Protein AF-A0A671R3R2-F1 (afdb_monomer)

Solvent-accessible surface area (backbone atoms only — not comparable to full-atom values): 30078 Å² total; per-residue (Å²): 136,70,86,70,67,62,59,61,58,57,56,57,65,63,58,70,77,74,76,80,88,78,87,77,84,90,74,93,71,89,74,84,78,78,86,78,78,87,71,85,80,74,89,78,82,81,81,80,84,76,88,74,80,87,72,91,72,85,83,76,89,79,73,81,72,68,55,59,60,51,52,53,53,51,55,61,57,70,66,60,75,88,70,80,77,78,79,59,68,78,77,77,46,73,63,64,61,58,53,50,52,52,52,50,50,53,54,49,51,56,48,48,55,52,50,52,50,51,57,71,66,51,78,71,59,84,58,50,65,55,48,50,53,49,50,49,48,50,51,51,49,57,60,48,56,76,75,50,87,87,80,87,79,92,69,98,60,85,69,76,56,65,75,72,74,34,72,67,45,60,50,50,51,52,49,51,52,49,54,48,51,51,51,53,52,50,50,51,51,52,52,50,58,70,68,47,71,93,70,75,86,65,76,87,65,94,84,66,86,72,56,74,72,52,55,53,49,50,62,74,48,38,70,77,77,44,81,64,90,78,71,81,84,70,76,86,63,83,75,66,60,67,61,52,49,51,51,49,52,52,51,53,51,52,58,59,68,71,48,85,72,81,77,77,73,88,71,87,60,79,67,79,76,60,74,83,77,79,85,78,90,88,83,93,80,87,82,85,88,78,94,73,86,74,77,83,70,93,78,63,89,73,82,75,64,61,94,84,59,74,86,72,77,80,48,70,68,58,52,52,52,54,51,51,55,50,50,52,50,52,52,52,52,52,51,50,53,50,53,51,49,52,52,51,55,71,71,42,92,67,79,54,68,84,66,49,49,61,55,51,54,50,50,53,54,50,52,52,53,50,53,51,51,50,52,52,49,51,54,50,51,55,48,50,56,60,68,67,52,74,50,71,70,54,51,50,49,53,50,51,52,51,51,50,54,50,49,50,51,52,54,52,30,54,77,70,74,48,55,73,67,58,54,50,56,56,48,54,61,50,57,71,66,54,75,85,70,79,89,80,90,83,93,74,92,74,82,77,82,86,80,78,87,86,87,83,89,135

Radius of gyration: 52.5 Å; Cα contacts (8 Å, |Δi|>4): 16; chains: 1; bounding box: 115×104×135 Å

Organism: NCBI:txid1608454

Nearest PDB structures (foldseek):
  6znl-assembly1_n  TM=1.146E-01  e=3.316E+00  Sus scrofa

pLDDT: mean 70.54, std 20.76, range [30.25, 98.31]

Secondary structure (DSSP, 8-state):
--TTTTHHHHHHHTTTTS---------------------------------------PPPPPPTHHHHHHHHHHHHHHT---PPPPPPHHHHS-HHHHHHHHHHHHHHHHHHHHHHHHHHH----THHHHHHHHHHHHHHHHHHHTTS----------PPPGGGSSHHHHHHHHHHHHHHHHHHHHHHHHHHHHHS---------S-----HHHHHHHHHHHHHHS--S-------SPP-HHHHHHHHHHHHHHHHHTS-----PPP--GGGG------------------------TT-SSSSS-TTS------HHHHHHHHHHHHHHHHHHHHHHHHHHHHHHHT-SSPPHHHHHHHHHHHHHHHHHHHHHHHHHHHHHHHHHHHHS--HHHHHHHHHHHHHHHHHHHHHHHHTT--HHHHHHHHHHHHTTGGGS---------------------

Mean predicted aligned error: 25.76 Å

Structure (mmCIF, N/CA/C/O backbone):
data_AF-A0A671R3R2-F1
#
_entry.id   AF-A0A671R3R2-F1
#
loop_
_atom_site.group_PDB
_atom_site.id
_atom_site.type_symbol
_atom_site.label_atom_id
_atom_site.label_alt_id
_atom_site.label_comp_id
_atom_site.label_asym_id
_atom_site.label_entity_id
_atom_site.label_seq_id
_atom_site.pdbx_PDB_ins_code
_atom_site.Cartn_x
_atom_site.Cartn_y
_atom_site.Cartn_z
_atom_site.occupancy
_atom_site.B_iso_or_equiv
_atom_site.auth_seq_id
_atom_site.auth_comp_id
_atom_site.auth_asym_id
_atom_site.auth_atom_id
_atom_site.pdbx_PDB_model_num
ATOM 1 N N . MET A 1 1 ? 26.115 -61.254 26.169 1.00 48.38 1 MET A N 1
ATOM 2 C CA . MET A 1 1 ? 27.017 -60.272 25.529 1.00 48.38 1 MET A CA 1
ATOM 3 C C . MET A 1 1 ? 26.803 -58.931 26.204 1.00 48.38 1 MET A C 1
ATOM 5 O O . MET A 1 1 ? 25.666 -58.500 26.326 1.00 48.38 1 MET A O 1
ATOM 9 N N . THR A 1 2 ? 27.864 -58.362 26.763 1.00 45.44 2 THR A N 1
ATOM 10 C CA . THR A 1 2 ? 27.835 -57.205 27.667 1.00 45.44 2 THR A CA 1
ATOM 11 C C . THR A 1 2 ? 27.666 -55.873 26.914 1.00 45.44 2 THR A C 1
ATOM 13 O O . THR A 1 2 ? 28.089 -55.762 25.761 1.00 45.44 2 THR A O 1
ATOM 16 N N . PRO A 1 3 ? 27.098 -54.833 27.556 1.00 48.06 3 PRO A N 1
ATOM 17 C CA . PRO A 1 3 ? 26.794 -53.532 26.941 1.00 48.06 3 PRO A CA 1
ATOM 18 C C . PRO A 1 3 ? 28.027 -52.657 26.627 1.00 48.06 3 PRO A C 1
ATOM 20 O O . PRO A 1 3 ? 27.876 -51.495 26.259 1.00 48.06 3 PRO A O 1
ATOM 23 N N . LEU A 1 4 ? 29.250 -53.194 26.731 1.00 52.25 4 LEU A N 1
ATOM 24 C CA . LEU A 1 4 ? 30.485 -52.469 26.406 1.00 52.25 4 LEU A CA 1
ATOM 25 C C . LEU A 1 4 ? 30.846 -52.473 24.910 1.00 52.25 4 LEU A C 1
ATOM 27 O O . LEU A 1 4 ? 31.618 -51.620 24.481 1.00 52.25 4 LEU A O 1
ATOM 31 N N . ASN A 1 5 ? 30.271 -53.362 24.094 1.00 54.12 5 ASN A N 1
ATOM 32 C CA . ASN A 1 5 ? 30.642 -53.469 22.672 1.00 54.12 5 ASN A CA 1
ATOM 33 C C . ASN A 1 5 ? 29.852 -52.550 21.723 1.00 54.12 5 ASN A C 1
ATOM 35 O O . ASN A 1 5 ? 30.229 -52.405 20.563 1.00 54.12 5 ASN A O 1
ATOM 39 N N . VAL A 1 6 ? 28.781 -51.900 22.190 1.00 54.72 6 VAL A N 1
ATOM 40 C CA . VAL A 1 6 ? 27.984 -50.974 21.356 1.00 54.72 6 VAL A CA 1
ATOM 41 C C . VAL A 1 6 ? 28.543 -49.544 21.414 1.00 54.72 6 VAL A C 1
ATOM 43 O O . VAL A 1 6 ? 28.470 -48.801 20.437 1.00 54.72 6 VAL A O 1
ATOM 46 N N . ILE A 1 7 ? 29.190 -49.173 22.523 1.00 53.56 7 ILE A N 1
ATOM 47 C CA . ILE A 1 7 ? 29.758 -47.830 22.731 1.00 53.56 7 ILE A CA 1
ATOM 48 C C . ILE A 1 7 ? 31.070 -47.647 21.943 1.00 53.56 7 ILE A C 1
ATOM 50 O O . ILE A 1 7 ? 31.349 -46.560 21.438 1.00 53.56 7 ILE A O 1
ATOM 54 N N . THR A 1 8 ? 31.847 -48.714 21.741 1.00 53.81 8 THR A N 1
ATOM 55 C CA . THR A 1 8 ? 33.106 -48.677 20.975 1.00 53.81 8 THR A CA 1
ATOM 56 C C . THR A 1 8 ? 32.908 -48.580 19.458 1.00 53.81 8 THR A C 1
ATOM 58 O O . THR A 1 8 ? 33.760 -48.011 18.777 1.00 53.81 8 THR A O 1
ATOM 61 N N . MET A 1 9 ? 31.777 -49.048 18.918 1.00 52.62 9 MET A N 1
ATOM 62 C CA . MET A 1 9 ? 31.428 -48.868 17.497 1.00 52.62 9 MET A CA 1
ATOM 63 C C . MET A 1 9 ? 31.006 -47.422 17.182 1.00 52.62 9 MET A C 1
ATOM 65 O O . MET A 1 9 ? 31.423 -46.871 16.166 1.00 52.62 9 MET A O 1
ATOM 69 N N . PHE A 1 10 ? 30.264 -46.759 18.079 1.00 50.12 10 PHE A N 1
ATOM 70 C CA . PHE A 1 10 ? 29.853 -45.360 17.882 1.00 50.12 10 PHE A CA 1
ATOM 71 C C . PHE A 1 10 ? 31.004 -44.353 18.040 1.00 50.12 10 PHE A C 1
ATOM 73 O O . PHE A 1 10 ? 31.001 -43.308 17.389 1.00 50.12 10 PHE A O 1
ATOM 80 N N . ALA A 1 11 ? 32.023 -44.677 18.841 1.00 50.06 11 ALA A N 1
ATOM 81 C CA . ALA A 1 11 ? 33.200 -43.824 19.009 1.00 50.06 11 ALA A CA 1
ATOM 82 C C . ALA A 1 11 ? 34.131 -43.804 17.777 1.00 50.06 11 ALA A C 1
ATOM 84 O O . ALA A 1 11 ? 34.819 -42.810 17.561 1.00 50.06 11 ALA A O 1
ATOM 85 N N . LYS A 1 12 ? 34.131 -44.853 16.936 1.00 46.06 12 LYS A N 1
ATOM 86 C CA . LYS A 1 12 ? 34.914 -44.874 15.684 1.00 46.06 12 LYS A CA 1
ATOM 87 C C . LYS A 1 12 ? 34.275 -44.055 14.558 1.00 46.06 12 LYS A C 1
ATOM 89 O O . LYS A 1 12 ? 34.997 -43.391 13.828 1.00 46.06 12 LYS A O 1
ATOM 94 N N . VAL A 1 13 ? 32.943 -44.013 14.475 1.00 49.59 13 VAL A N 1
ATOM 95 C CA . VAL A 1 13 ? 32.226 -43.255 13.427 1.00 49.59 13 VAL A CA 1
ATOM 96 C C . VAL A 1 13 ? 32.290 -41.737 13.656 1.00 49.59 13 VAL A C 1
ATOM 98 O O . VAL A 1 13 ? 32.295 -40.967 12.701 1.00 49.59 13 VAL A O 1
ATOM 101 N N . LEU A 1 14 ? 32.400 -41.281 14.908 1.00 46.31 14 LEU A N 1
ATOM 102 C CA . LEU A 1 14 ? 32.467 -39.847 15.229 1.00 46.31 14 LEU A CA 1
ATOM 103 C C . LEU A 1 14 ? 33.883 -39.249 15.175 1.00 46.31 14 LEU A C 1
ATOM 105 O O . LEU A 1 14 ? 34.021 -38.026 15.170 1.00 46.31 14 LEU A O 1
ATOM 109 N N . PHE A 1 15 ? 34.932 -40.077 15.112 1.00 42.47 15 PHE A N 1
ATOM 110 C CA . PHE A 1 15 ? 36.317 -39.601 14.998 1.00 42.47 15 PHE A CA 1
ATOM 111 C C . PHE A 1 15 ? 36.763 -39.406 13.535 1.00 42.47 15 PHE A C 1
ATOM 113 O O . PHE A 1 15 ? 37.678 -38.630 13.271 1.00 42.47 15 PHE A O 1
ATOM 120 N N . GLU A 1 16 ? 36.078 -40.028 12.567 1.00 39.00 16 GLU A N 1
ATOM 121 C CA . GLU A 1 16 ? 36.350 -39.864 11.127 1.00 39.00 16 GLU A CA 1
ATOM 122 C C . GLU A 1 16 ? 35.683 -38.622 10.501 1.00 39.00 16 GLU A C 1
ATOM 124 O O . GLU A 1 16 ? 36.080 -38.195 9.420 1.00 39.00 16 GLU A O 1
ATOM 129 N N . THR A 1 17 ? 34.734 -37.966 11.181 1.00 48.28 17 THR A N 1
ATOM 130 C CA . THR A 1 17 ? 34.051 -36.762 10.657 1.00 48.28 17 THR A CA 1
ATOM 131 C C . THR A 1 17 ? 34.700 -35.432 11.056 1.00 48.28 17 THR A C 1
ATOM 133 O O . THR A 1 17 ? 34.200 -34.373 10.682 1.00 48.28 17 THR A O 1
ATOM 136 N N . TYR A 1 18 ? 35.819 -35.452 11.786 1.00 44.66 18 TYR A N 1
ATOM 137 C CA . TYR A 1 18 ? 36.553 -34.245 12.184 1.00 44.66 18 TYR A CA 1
ATOM 138 C C . TYR A 1 18 ? 38.063 -34.393 11.968 1.00 44.66 18 TYR A C 1
ATOM 140 O O . TYR A 1 18 ? 38.852 -34.193 12.885 1.00 44.66 18 TYR A O 1
ATOM 148 N N . SER A 1 19 ? 38.494 -34.736 10.751 1.00 45.91 19 SER A N 1
ATOM 149 C CA . SER A 1 19 ? 39.911 -34.606 10.389 1.00 45.91 19 SER A CA 1
ATOM 150 C C . SER A 1 19 ? 40.135 -34.455 8.884 1.00 45.91 19 SER A C 1
ATOM 152 O O . SER A 1 19 ? 40.665 -35.338 8.226 1.00 45.91 19 SER A O 1
ATOM 154 N N . THR A 1 20 ? 39.751 -33.301 8.332 1.00 41.78 20 THR A N 1
ATOM 155 C CA . THR A 1 20 ? 40.331 -32.771 7.083 1.00 41.78 20 THR A CA 1
ATOM 156 C C . THR A 1 20 ? 40.355 -31.239 7.120 1.00 41.78 20 THR A C 1
ATOM 158 O O . THR A 1 20 ? 39.665 -30.564 6.359 1.00 41.78 20 THR A O 1
ATOM 161 N N . SER A 1 21 ? 41.155 -30.651 8.011 1.00 37.12 21 SER A N 1
ATOM 162 C CA . SER A 1 21 ? 41.641 -29.282 7.812 1.00 37.12 21 SER A CA 1
ATOM 163 C C . SER A 1 21 ? 42.818 -29.337 6.835 1.00 37.12 21 SER A C 1
ATOM 165 O O . SER A 1 21 ? 43.969 -29.487 7.241 1.00 37.12 21 SER A O 1
ATOM 167 N N . SER A 1 22 ? 42.514 -29.279 5.536 1.00 34.06 22 SER A N 1
ATOM 168 C CA . SER A 1 22 ? 43.519 -29.117 4.484 1.00 34.06 22 SER A CA 1
ATOM 169 C C . SER A 1 22 ? 44.000 -27.667 4.479 1.00 34.06 22 SER A C 1
ATOM 171 O O . SER A 1 22 ? 43.257 -26.733 4.179 1.00 34.06 22 SER A O 1
ATOM 173 N N . THR A 1 23 ? 45.252 -27.483 4.878 1.00 47.34 23 THR A N 1
ATOM 174 C CA . THR A 1 23 ? 46.015 -26.245 4.755 1.00 47.34 23 THR A CA 1
ATOM 175 C C . THR A 1 23 ? 46.311 -25.973 3.283 1.00 47.34 23 THR A C 1
ATOM 177 O O . THR A 1 23 ? 47.087 -26.717 2.686 1.00 47.34 23 THR A O 1
ATOM 180 N N . LEU A 1 24 ? 45.775 -24.893 2.706 1.00 39.50 24 LEU A N 1
ATOM 181 C CA . LEU A 1 24 ? 46.317 -24.333 1.467 1.00 39.50 24 LEU A CA 1
ATOM 182 C C . LEU A 1 24 ? 46.532 -22.821 1.575 1.00 39.50 24 LEU A C 1
ATOM 184 O O . LEU A 1 24 ? 45.659 -22.033 1.928 1.00 39.50 24 LEU A O 1
ATOM 188 N N . VAL A 1 25 ? 47.781 -22.489 1.276 1.00 35.75 25 VAL A N 1
ATOM 189 C CA . VAL A 1 25 ? 48.455 -21.199 1.217 1.00 35.75 25 VAL A CA 1
ATOM 190 C C . VAL A 1 25 ? 47.703 -20.217 0.311 1.00 35.75 25 VAL A C 1
ATOM 192 O O . VAL A 1 25 ? 47.451 -20.509 -0.858 1.00 35.75 25 VAL A O 1
ATOM 195 N N . LEU A 1 26 ? 47.396 -19.022 0.828 1.00 33.88 26 LEU A N 1
ATOM 196 C CA . LEU A 1 26 ? 46.923 -17.903 0.014 1.00 33.88 26 LEU A CA 1
ATOM 197 C C . LEU A 1 26 ? 48.057 -17.414 -0.900 1.00 33.88 26 LEU A C 1
ATOM 199 O O . LEU A 1 26 ? 48.993 -16.754 -0.455 1.00 33.88 26 LEU A O 1
ATOM 203 N N . SER A 1 27 ? 47.936 -17.699 -2.196 1.00 33.44 27 SER A N 1
ATOM 204 C CA . SER A 1 27 ? 48.624 -16.967 -3.258 1.00 33.44 27 SER A CA 1
ATOM 205 C C . SER A 1 27 ? 47.656 -15.938 -3.840 1.00 33.44 27 SER A C 1
ATOM 207 O O . SER A 1 27 ? 46.653 -16.284 -4.465 1.00 33.44 27 SER A O 1
ATOM 209 N N . SER A 1 28 ? 47.947 -14.659 -3.614 1.00 38.09 28 SER A N 1
ATOM 210 C CA . SER A 1 28 ? 47.212 -13.532 -4.186 1.00 38.09 28 SER A CA 1
ATOM 211 C C . SER A 1 28 ? 47.425 -13.469 -5.701 1.00 38.09 28 SER A C 1
ATOM 213 O O . SER A 1 28 ? 48.418 -12.920 -6.173 1.00 38.09 28 SER A O 1
ATOM 215 N N . LYS A 1 29 ? 46.475 -13.995 -6.481 1.00 35.22 29 LYS A N 1
ATOM 216 C CA . LYS A 1 29 ? 46.331 -13.684 -7.910 1.00 35.22 29 LYS A CA 1
ATOM 217 C C . LYS A 1 29 ? 45.067 -12.862 -8.121 1.00 35.22 29 LYS A C 1
ATOM 219 O O . LYS A 1 29 ? 43.950 -13.366 -8.059 1.00 35.22 29 LYS A O 1
ATOM 224 N N . VAL A 1 30 ? 45.276 -11.575 -8.379 1.00 36.94 30 VAL A N 1
ATOM 225 C CA . VAL A 1 30 ? 44.280 -10.658 -8.933 1.00 36.94 30 VAL A CA 1
ATOM 226 C C . VAL A 1 30 ? 43.867 -11.200 -10.302 1.00 36.94 30 VAL A C 1
ATOM 228 O O . VAL A 1 30 ? 44.652 -11.168 -11.246 1.00 36.94 30 VAL A O 1
ATOM 231 N N . ILE A 1 31 ? 42.648 -11.729 -10.408 1.00 30.62 31 ILE A N 1
ATOM 232 C CA . ILE A 1 31 ? 42.043 -12.110 -11.687 1.00 30.62 31 ILE A CA 1
ATOM 233 C C . ILE A 1 31 ? 41.044 -11.015 -12.056 1.00 30.62 31 ILE A C 1
ATOM 235 O O . ILE A 1 31 ? 39.923 -10.974 -11.548 1.00 30.62 31 ILE A O 1
ATOM 239 N N . LEU A 1 32 ? 41.463 -10.128 -12.960 1.00 34.16 32 LEU A N 1
ATOM 240 C CA . LEU A 1 32 ? 40.554 -9.322 -13.771 1.00 34.16 32 LEU A CA 1
ATOM 241 C C . LEU A 1 32 ? 39.700 -10.294 -14.601 1.00 34.16 32 LEU A C 1
ATOM 243 O O . LEU A 1 32 ? 40.203 -10.933 -15.525 1.00 34.16 32 LEU A O 1
ATOM 247 N N . ARG A 1 33 ? 38.413 -10.441 -14.272 1.00 30.25 33 ARG A N 1
ATOM 248 C CA . ARG A 1 33 ? 37.462 -11.140 -15.144 1.00 30.25 33 ARG A CA 1
ATOM 249 C C . ARG A 1 33 ? 36.876 -10.144 -16.137 1.00 30.25 33 ARG A C 1
ATOM 251 O O . ARG A 1 33 ? 36.040 -9.318 -15.787 1.00 30.25 33 ARG A O 1
ATOM 258 N N . ASN A 1 34 ? 37.337 -10.254 -17.378 1.00 30.88 34 ASN A N 1
ATOM 259 C CA . ASN A 1 34 ? 36.688 -9.674 -18.544 1.00 30.88 34 ASN A CA 1
ATOM 260 C C . ASN A 1 34 ? 35.316 -10.335 -18.731 1.00 30.88 34 ASN A C 1
ATOM 262 O O . ASN A 1 34 ? 35.212 -11.560 -18.766 1.00 30.88 34 ASN A O 1
ATOM 266 N N . PHE A 1 35 ? 34.270 -9.522 -18.865 1.00 32.50 35 PHE A N 1
ATOM 267 C CA . PHE A 1 35 ? 32.964 -9.973 -19.333 1.00 32.50 35 PHE A CA 1
ATOM 268 C C . PHE A 1 35 ? 33.070 -10.299 -20.827 1.00 32.50 35 PHE A C 1
ATOM 270 O O . PHE A 1 35 ? 33.043 -9.403 -21.666 1.00 32.50 35 PHE A O 1
ATOM 277 N N . THR A 1 36 ? 33.208 -11.576 -21.174 1.00 32.84 36 THR A N 1
ATOM 278 C CA . THR A 1 36 ? 32.972 -12.048 -22.540 1.00 32.84 36 THR A CA 1
ATOM 279 C C . THR A 1 36 ? 31.484 -12.336 -22.689 1.00 32.84 36 THR A C 1
ATOM 281 O O . THR A 1 36 ? 30.955 -13.279 -22.103 1.00 32.84 36 THR A O 1
ATOM 284 N N . SER A 1 37 ? 30.794 -11.482 -23.441 1.00 35.25 37 SER A N 1
ATOM 285 C CA . SER A 1 37 ? 29.442 -11.733 -23.925 1.00 35.25 37 SER A CA 1
ATOM 286 C C . SER A 1 37 ? 29.460 -12.933 -24.871 1.00 35.25 37 SER A C 1
ATOM 288 O O . SER A 1 37 ? 30.097 -12.868 -25.923 1.00 35.25 37 SER A O 1
ATOM 290 N N . ASN A 1 38 ? 28.743 -14.000 -24.527 1.00 33.12 38 ASN A N 1
ATOM 291 C CA . ASN A 1 38 ? 28.426 -15.068 -25.470 1.00 33.12 38 ASN A CA 1
ATOM 292 C C . ASN A 1 38 ? 27.445 -14.508 -26.509 1.00 33.12 38 ASN A C 1
ATOM 294 O O . ASN A 1 38 ? 26.241 -14.428 -26.271 1.00 33.12 38 ASN A O 1
ATOM 298 N N . GLY A 1 39 ? 27.989 -14.046 -27.635 1.00 31.27 39 GLY A N 1
ATOM 299 C CA . GLY A 1 39 ? 27.228 -13.721 -28.830 1.00 31.27 39 GLY A CA 1
ATOM 300 C C . GLY A 1 39 ? 26.811 -15.012 -29.521 1.00 31.27 39 GLY A C 1
ATOM 301 O O . GLY A 1 39 ? 27.649 -15.833 -29.876 1.00 31.27 39 GLY A O 1
ATOM 302 N N . VAL A 1 40 ? 25.506 -15.186 -29.686 1.00 34.31 40 VAL A N 1
ATOM 303 C CA . VAL A 1 40 ? 24.904 -16.203 -30.546 1.00 34.31 40 VAL A CA 1
ATOM 304 C C . VAL A 1 40 ? 25.335 -15.909 -31.987 1.00 34.31 40 VAL A C 1
ATOM 306 O O . VAL A 1 40 ? 24.891 -14.927 -32.582 1.00 34.31 40 VAL A O 1
ATOM 309 N N . GLU A 1 41 ? 26.232 -16.725 -32.540 1.00 32.50 41 GLU A N 1
ATOM 310 C CA . GLU A 1 41 ? 26.576 -16.684 -33.961 1.00 32.50 41 GLU A CA 1
ATOM 311 C C . GLU A 1 41 ? 25.465 -17.357 -34.774 1.00 32.50 41 GLU A C 1
ATOM 313 O O . GLU A 1 41 ? 25.246 -18.564 -34.706 1.00 32.50 41 GLU A O 1
ATOM 318 N N . ALA A 1 42 ? 24.746 -16.551 -35.553 1.00 36.28 42 ALA A N 1
ATOM 319 C CA . ALA A 1 42 ? 23.885 -17.036 -36.620 1.00 36.28 42 ALA A CA 1
ATOM 320 C C . ALA A 1 42 ? 24.756 -17.497 -37.808 1.00 36.28 42 ALA A C 1
ATOM 322 O O . ALA A 1 42 ? 25.650 -16.746 -38.218 1.00 36.28 42 ALA A O 1
ATOM 323 N N . PRO A 1 43 ? 24.503 -18.672 -38.413 1.00 38.41 43 PRO A N 1
ATOM 324 C CA . PRO A 1 43 ? 25.236 -19.095 -39.597 1.00 38.41 43 PRO A CA 1
ATOM 325 C C . PRO A 1 43 ? 24.868 -18.193 -40.780 1.00 38.41 43 PRO A C 1
ATOM 327 O O . PRO A 1 43 ? 23.745 -18.202 -41.283 1.00 38.41 43 PRO A O 1
ATOM 330 N N . ARG A 1 44 ? 25.837 -17.391 -41.231 1.00 32.31 44 ARG A N 1
ATOM 331 C CA . ARG A 1 44 ? 25.758 -16.657 -42.496 1.00 32.31 44 ARG A CA 1
ATOM 332 C C . ARG A 1 44 ? 25.994 -17.647 -43.631 1.00 32.31 44 ARG A C 1
ATOM 334 O O . ARG A 1 44 ? 27.097 -18.153 -43.800 1.00 32.31 44 ARG A O 1
ATOM 341 N N . THR A 1 45 ? 24.959 -17.911 -44.414 1.00 34.09 45 THR A N 1
ATOM 342 C CA . THR A 1 45 ? 25.065 -18.637 -45.680 1.00 34.09 45 THR A CA 1
ATOM 343 C C . THR A 1 45 ? 25.760 -17.750 -46.710 1.00 34.09 45 THR A C 1
ATOM 345 O O . THR A 1 45 ? 25.186 -16.776 -47.200 1.00 34.09 45 THR A O 1
ATOM 348 N N . THR A 1 46 ? 27.006 -18.072 -47.041 1.00 34.81 46 THR A N 1
ATOM 349 C CA . THR A 1 46 ? 27.736 -17.467 -48.157 1.00 34.81 46 THR A CA 1
ATOM 350 C C . THR A 1 46 ? 27.215 -18.077 -49.460 1.00 34.81 46 THR A C 1
ATOM 352 O O . THR A 1 46 ? 27.622 -19.165 -49.860 1.00 34.81 46 THR A O 1
ATOM 355 N N . GLY A 1 47 ? 26.275 -17.396 -50.117 1.00 30.59 47 GLY A N 1
ATOM 356 C CA . GLY A 1 47 ? 25.861 -17.710 -51.484 1.00 30.59 47 GLY A CA 1
ATOM 357 C C . GLY A 1 47 ? 26.965 -17.320 -52.465 1.00 30.59 47 GLY A C 1
ATOM 358 O O . GLY A 1 47 ? 27.070 -16.166 -52.870 1.00 30.59 47 GLY A O 1
ATOM 359 N N . SER A 1 48 ? 27.813 -18.283 -52.814 1.00 33.53 48 SER A N 1
ATOM 360 C CA . SER A 1 48 ? 28.754 -18.191 -53.929 1.00 33.53 48 SER A CA 1
ATOM 361 C C . SER A 1 48 ? 27.977 -18.260 -55.247 1.00 33.53 48 SER A C 1
ATOM 363 O O . SER A 1 48 ? 27.691 -19.347 -55.744 1.00 33.53 48 SER A O 1
ATOM 365 N N . ASN A 1 49 ? 27.644 -17.108 -55.827 1.00 34.84 49 ASN A N 1
ATOM 366 C CA . ASN A 1 49 ? 27.138 -17.024 -57.196 1.00 34.84 49 ASN A CA 1
ATOM 367 C C . ASN A 1 49 ? 28.317 -17.116 -58.175 1.00 34.84 49 ASN A C 1
ATOM 369 O O . ASN A 1 49 ? 28.885 -16.098 -58.567 1.00 34.84 49 ASN A O 1
ATOM 373 N N . SER A 1 50 ? 28.691 -18.332 -58.576 1.00 37.25 50 SER A N 1
ATOM 374 C CA . SER A 1 50 ? 29.490 -18.539 -59.782 1.00 37.25 50 SER A CA 1
ATOM 375 C C . SER A 1 50 ? 28.550 -18.623 -60.987 1.00 37.25 50 SER A C 1
ATOM 377 O O . SER A 1 50 ? 27.802 -19.582 -61.166 1.00 37.25 50 SER A O 1
ATOM 379 N N . LEU A 1 51 ? 28.581 -17.591 -61.832 1.00 38.53 51 LEU A N 1
ATOM 380 C CA . LEU A 1 51 ? 28.057 -17.652 -63.196 1.00 38.53 51 LEU A CA 1
ATOM 381 C C . LEU A 1 51 ? 28.937 -18.622 -63.997 1.00 38.53 51 LEU A C 1
ATOM 383 O O . LEU A 1 51 ? 29.979 -18.246 -64.528 1.00 38.53 51 LEU A O 1
ATOM 387 N N . GLY A 1 52 ? 28.530 -19.889 -64.036 1.00 31.75 52 GLY A N 1
ATOM 388 C CA . GLY A 1 52 ? 29.055 -20.874 -64.972 1.00 31.75 52 GLY A CA 1
ATOM 389 C C . GLY A 1 52 ? 28.386 -20.691 -66.328 1.00 31.75 52 GLY A C 1
ATOM 390 O O . GLY A 1 52 ? 27.179 -20.878 -66.465 1.00 31.75 52 GLY A O 1
ATOM 391 N N . THR A 1 53 ? 29.167 -20.315 -67.333 1.00 36.66 53 THR A N 1
ATOM 392 C CA . THR A 1 53 ? 28.771 -20.358 -68.738 1.00 36.66 53 THR A CA 1
ATOM 393 C C . THR A 1 53 ? 28.431 -21.796 -69.132 1.00 36.66 53 THR A C 1
ATOM 395 O O . THR A 1 53 ? 29.247 -22.710 -69.005 1.00 36.66 53 THR A O 1
ATOM 398 N N . VAL A 1 54 ? 27.205 -22.002 -69.614 1.00 31.12 54 VAL A N 1
ATOM 399 C CA . VAL A 1 54 ? 26.755 -23.262 -70.212 1.00 31.12 54 VAL A CA 1
ATOM 400 C C . VAL A 1 54 ? 27.557 -23.479 -71.492 1.00 31.12 54 VAL A C 1
ATOM 402 O O . VAL A 1 54 ? 27.307 -22.843 -72.510 1.00 31.12 54 VAL A O 1
ATOM 405 N N . THR A 1 55 ? 28.551 -24.363 -71.436 1.00 39.53 55 THR A N 1
ATOM 406 C CA . THR A 1 55 ? 29.075 -25.022 -72.633 1.00 39.53 55 THR A CA 1
ATOM 407 C C . THR A 1 55 ? 28.344 -26.346 -72.772 1.00 39.53 55 THR A C 1
ATOM 409 O O . THR A 1 55 ? 28.448 -27.233 -71.924 1.00 39.53 55 THR A O 1
ATOM 412 N N . GLU A 1 56 ? 27.563 -26.441 -73.840 1.00 40.81 56 GLU A N 1
ATOM 413 C CA . GLU A 1 56 ? 26.866 -27.632 -74.298 1.00 40.81 56 GLU A CA 1
ATOM 414 C C . GLU A 1 56 ? 27.871 -28.781 -74.482 1.00 40.81 56 GLU A C 1
ATOM 416 O O . GLU A 1 56 ? 28.655 -28.818 -75.428 1.00 40.81 56 GLU A O 1
ATOM 421 N N . ARG A 1 57 ? 27.899 -29.712 -73.523 1.00 37.19 57 ARG A N 1
ATOM 422 C CA . ARG A 1 57 ? 28.633 -30.972 -73.653 1.00 37.19 57 ARG A CA 1
ATOM 423 C C . ARG A 1 57 ? 27.656 -32.048 -74.094 1.00 37.19 57 ARG A C 1
ATOM 425 O O . ARG A 1 57 ? 26.770 -32.436 -73.333 1.00 37.19 57 ARG A O 1
ATOM 432 N N . GLN A 1 58 ? 27.843 -32.539 -75.316 1.00 44.12 58 GLN A N 1
ATOM 433 C CA . GLN A 1 58 ? 27.133 -33.704 -75.829 1.00 44.12 58 GLN A CA 1
ATOM 434 C C . GLN A 1 58 ? 27.290 -34.890 -74.864 1.00 44.12 58 GLN A C 1
ATOM 436 O O . GLN A 1 58 ? 28.404 -35.283 -74.507 1.00 44.12 58 GLN A O 1
ATOM 441 N N . ARG A 1 59 ? 26.163 -35.457 -74.424 1.00 39.12 59 ARG A N 1
ATOM 442 C CA . ARG A 1 59 ? 26.125 -36.666 -73.594 1.00 39.12 59 ARG A CA 1
ATOM 443 C C . ARG A 1 59 ? 26.389 -37.891 -74.472 1.00 39.12 59 ARG A C 1
ATOM 445 O O . ARG A 1 59 ? 25.574 -38.217 -75.327 1.00 39.12 59 ARG A O 1
ATOM 452 N N . LYS A 1 60 ? 27.488 -38.604 -74.212 1.00 49.59 60 LYS A N 1
ATOM 453 C CA . LYS A 1 60 ? 27.618 -40.028 -74.568 1.00 49.59 60 LYS A CA 1
ATOM 454 C C . LYS A 1 60 ? 26.916 -40.882 -73.495 1.00 49.59 60 LYS A C 1
ATOM 456 O O . LYS A 1 60 ? 27.034 -40.532 -72.318 1.00 49.59 60 LYS A O 1
ATOM 461 N N . PRO A 1 61 ? 26.219 -41.980 -73.841 1.00 48.06 61 PRO A N 1
ATOM 462 C CA . PRO A 1 61 ? 25.623 -42.873 -72.847 1.00 48.06 61 PRO A CA 1
ATOM 463 C C . PRO A 1 61 ? 26.710 -43.667 -72.099 1.00 48.06 61 PRO A C 1
ATOM 465 O O . PRO A 1 61 ? 27.639 -44.176 -72.725 1.00 48.06 61 PRO A O 1
ATOM 468 N N . LEU A 1 62 ? 26.593 -43.766 -70.770 1.00 50.91 62 LEU A N 1
ATOM 469 C CA . LEU A 1 62 ? 27.427 -44.617 -69.904 1.00 50.91 62 LEU A CA 1
ATOM 470 C C . LEU A 1 62 ? 26.753 -46.001 -69.707 1.00 50.91 62 LEU A C 1
ATOM 472 O O . LEU A 1 62 ? 25.525 -46.072 -69.788 1.00 50.91 62 LEU A O 1
ATOM 476 N N . PRO A 1 63 ? 27.515 -47.082 -69.442 1.00 55.94 63 PRO A N 1
ATOM 477 C CA . PRO A 1 63 ? 27.031 -48.462 -69.480 1.00 55.94 63 PRO A CA 1
ATOM 478 C C . PRO A 1 63 ? 26.191 -48.868 -68.245 1.00 55.94 63 PRO A C 1
ATOM 480 O O . PRO A 1 63 ? 26.303 -48.246 -67.183 1.00 55.94 63 PRO A O 1
ATOM 483 N N . PRO A 1 64 ? 25.356 -49.922 -68.367 1.00 55.62 64 PRO A N 1
ATOM 484 C CA . PRO A 1 64 ? 24.303 -50.290 -67.405 1.00 55.62 64 PRO A CA 1
ATOM 485 C C . PRO A 1 64 ? 24.780 -50.776 -66.021 1.00 55.62 64 PRO A C 1
ATOM 487 O O . PRO A 1 64 ? 23.977 -50.854 -65.092 1.00 55.62 64 PRO A O 1
ATOM 490 N N . ASP A 1 65 ? 26.072 -51.041 -65.825 1.00 52.84 65 ASP A N 1
ATOM 491 C CA . ASP A 1 65 ? 26.572 -51.655 -64.582 1.00 52.84 65 ASP A CA 1
ATOM 492 C C . ASP A 1 65 ? 26.706 -50.667 -63.408 1.00 52.84 65 ASP A C 1
ATOM 494 O O . ASP A 1 65 ? 26.790 -51.064 -62.248 1.00 52.84 65 ASP A O 1
ATOM 498 N N . SER A 1 66 ? 26.658 -49.356 -63.674 1.00 55.19 66 SER A N 1
ATOM 499 C CA . SER A 1 66 ? 26.795 -48.316 -62.636 1.00 55.19 66 SER A CA 1
ATOM 500 C C . SER A 1 66 ? 25.522 -48.075 -61.813 1.00 55.19 66 SER A C 1
ATOM 502 O O . SER A 1 66 ? 25.576 -47.388 -60.792 1.00 55.19 66 SER A O 1
ATOM 504 N N . GLN A 1 67 ? 24.367 -48.571 -62.271 1.00 58.19 67 GLN A N 1
ATOM 505 C CA . GLN A 1 67 ? 23.077 -48.366 -61.600 1.00 58.19 67 GLN A CA 1
ATOM 506 C C . GLN A 1 67 ? 22.869 -49.378 -60.467 1.00 58.19 67 GLN A C 1
ATOM 508 O O . GLN A 1 67 ? 22.494 -48.983 -59.366 1.00 58.19 67 GLN A O 1
ATOM 513 N N . LYS A 1 68 ? 23.256 -50.642 -60.681 1.00 58.59 68 LYS A N 1
ATOM 514 C CA . LYS A 1 68 ? 23.110 -51.720 -59.689 1.00 58.59 68 LYS A CA 1
ATOM 515 C C . LYS A 1 68 ? 23.914 -51.471 -58.409 1.00 58.59 68 LYS A C 1
ATOM 517 O O . LYS A 1 68 ? 23.394 -51.652 -57.317 1.00 58.59 68 LYS A O 1
ATOM 522 N N . ALA A 1 69 ? 25.140 -50.955 -58.530 1.00 64.19 69 ALA A N 1
ATOM 523 C CA . ALA A 1 69 ? 25.972 -50.617 -57.369 1.00 64.19 69 ALA A CA 1
ATOM 524 C C . ALA A 1 69 ? 25.413 -49.439 -56.543 1.00 64.19 69 ALA A C 1
ATOM 526 O O . ALA A 1 69 ? 25.625 -49.364 -55.334 1.00 64.19 69 ALA A O 1
ATOM 527 N N . LYS A 1 70 ? 24.687 -48.510 -57.181 1.00 63.50 70 LYS A N 1
ATOM 528 C CA . LYS A 1 70 ? 24.026 -47.391 -56.489 1.00 63.50 70 LYS A CA 1
ATOM 529 C C . LYS A 1 70 ? 22.741 -47.834 -55.795 1.00 63.50 70 LYS A C 1
ATOM 531 O O . LYS A 1 70 ? 22.461 -47.360 -54.700 1.00 63.50 70 LYS A O 1
ATOM 536 N N . GLU A 1 71 ? 21.992 -48.744 -56.411 1.00 65.88 71 GLU A N 1
ATOM 537 C CA . GLU A 1 71 ? 20.811 -49.359 -55.801 1.00 65.88 71 GLU A CA 1
ATOM 538 C C . GLU A 1 71 ? 21.197 -50.202 -54.579 1.00 65.88 71 GLU A C 1
ATOM 540 O O . GLU A 1 71 ? 20.591 -50.054 -53.524 1.00 65.88 71 GLU A O 1
ATOM 545 N N . GLU A 1 72 ? 22.269 -50.993 -54.663 1.00 67.50 72 GLU A N 1
ATOM 546 C CA . GLU A 1 72 ? 22.786 -51.784 -53.538 1.00 67.50 72 GLU A CA 1
ATOM 547 C C . GLU A 1 72 ? 23.297 -50.902 -52.380 1.00 67.50 72 GLU A C 1
ATOM 549 O O . GLU A 1 72 ? 22.991 -51.152 -51.209 1.00 67.50 72 GLU A O 1
ATOM 554 N N . ALA A 1 73 ? 23.990 -49.798 -52.688 1.00 66.31 73 ALA A N 1
ATOM 555 C CA . ALA A 1 73 ? 24.374 -48.797 -51.690 1.00 66.31 73 ALA A CA 1
ATOM 556 C C . ALA A 1 73 ? 23.150 -48.126 -51.029 1.00 66.31 73 ALA A C 1
ATOM 558 O O . ALA A 1 73 ? 23.148 -47.910 -49.819 1.00 66.31 73 ALA A O 1
ATOM 559 N N . GLY A 1 74 ? 22.079 -47.868 -51.787 1.00 68.75 74 GLY A N 1
ATOM 560 C CA . GLY A 1 74 ? 20.818 -47.350 -51.244 1.00 68.75 74 GLY A CA 1
ATOM 561 C C . GLY A 1 74 ? 20.096 -48.354 -50.338 1.00 68.75 74 GLY A C 1
ATOM 562 O O . GLY A 1 74 ? 19.592 -47.983 -49.279 1.00 68.75 74 GLY A O 1
ATOM 563 N N . LEU A 1 75 ? 20.106 -49.643 -50.692 1.00 68.62 75 LEU A N 1
ATOM 564 C CA . LEU A 1 75 ? 19.505 -50.707 -49.879 1.00 68.62 75 LEU A CA 1
ATOM 565 C C . LEU A 1 75 ? 20.250 -50.917 -48.549 1.00 68.62 75 LEU A C 1
ATOM 567 O O . LEU A 1 75 ? 19.610 -51.146 -47.521 1.00 68.62 75 LEU A O 1
ATOM 571 N N . THR A 1 76 ? 21.581 -50.785 -48.537 1.00 66.12 76 THR A N 1
ATOM 572 C CA . THR A 1 76 ? 22.387 -50.847 -47.299 1.00 66.12 76 THR A CA 1
ATOM 573 C C . THR A 1 76 ? 22.225 -49.604 -46.419 1.00 66.12 76 THR A C 1
ATOM 575 O O . THR A 1 76 ? 22.295 -49.701 -45.191 1.00 66.12 76 THR A O 1
ATOM 578 N N . GLU A 1 77 ? 21.938 -48.440 -47.006 1.00 73.69 77 GLU A N 1
ATOM 579 C CA . GLU A 1 77 ? 21.590 -47.228 -46.263 1.00 73.69 77 GLU A CA 1
ATOM 580 C C . GLU A 1 77 ? 20.191 -47.327 -45.626 1.00 73.69 77 GLU A C 1
ATOM 582 O O . GLU A 1 77 ? 20.030 -46.971 -44.457 1.00 73.69 77 GLU A O 1
ATOM 587 N N . CYS A 1 78 ? 19.214 -47.926 -46.321 1.00 64.19 78 CYS A N 1
ATOM 588 C CA . CYS A 1 78 ? 17.864 -48.185 -45.801 1.00 64.19 78 CYS A CA 1
ATOM 589 C C . CYS A 1 78 ? 17.799 -49.244 -44.682 1.00 64.19 78 CYS A C 1
ATOM 591 O O . CYS A 1 78 ? 16.829 -49.267 -43.925 1.00 64.19 78 CYS A O 1
ATOM 593 N N . GLN A 1 79 ? 18.815 -50.102 -44.533 1.00 69.81 79 GLN A N 1
ATOM 594 C CA . GLN A 1 79 ? 18.900 -51.070 -43.427 1.00 69.81 79 GLN A CA 1
ATOM 595 C C . GLN A 1 79 ? 19.393 -50.454 -42.104 1.00 69.81 79 GLN A C 1
ATOM 597 O O . GLN A 1 79 ? 19.337 -51.107 -41.057 1.00 69.81 79 GLN A O 1
ATOM 602 N N . LYS A 1 80 ? 19.846 -49.191 -42.099 1.00 79.31 80 LYS A N 1
ATOM 603 C CA . LYS A 1 80 ? 20.219 -48.485 -40.867 1.00 79.31 80 LYS A CA 1
ATOM 604 C C . LYS A 1 80 ? 18.960 -48.078 -40.103 1.00 79.31 80 LYS A C 1
ATOM 606 O O . LYS A 1 80 ? 18.322 -47.075 -40.404 1.00 79.31 80 LYS A O 1
ATOM 611 N N . GLN A 1 81 ? 18.608 -48.843 -39.074 1.00 75.75 81 GLN A N 1
ATOM 612 C CA . GLN A 1 81 ? 17.531 -48.459 -38.165 1.00 75.75 81 GLN A CA 1
ATOM 613 C C . GLN A 1 81 ? 17.936 -47.203 -37.385 1.00 75.75 81 GLN A C 1
ATOM 615 O O . GLN A 1 81 ? 18.936 -47.202 -36.662 1.00 75.75 81 GLN A O 1
ATOM 620 N N . PHE A 1 82 ? 17.151 -46.136 -37.530 1.00 73.81 82 PHE A N 1
ATOM 621 C CA . PHE A 1 82 ? 17.319 -44.896 -36.782 1.00 73.81 82 PHE A CA 1
ATOM 622 C C . PHE A 1 82 ? 17.201 -45.179 -35.283 1.00 73.81 82 PHE A C 1
ATOM 624 O O . PHE A 1 82 ? 16.125 -45.484 -34.771 1.00 73.81 82 PHE A O 1
ATOM 631 N N . ARG A 1 83 ? 18.323 -45.085 -34.569 1.00 77.88 83 ARG A N 1
ATOM 632 C CA . ARG A 1 83 ? 18.343 -45.120 -33.106 1.00 77.88 83 ARG A CA 1
ATOM 633 C C . ARG A 1 83 ? 18.316 -43.688 -32.596 1.00 77.88 83 ARG A C 1
ATOM 635 O O . ARG A 1 83 ? 19.129 -42.865 -33.009 1.00 77.88 83 ARG A O 1
ATOM 642 N N . VAL A 1 84 ? 17.368 -43.395 -31.711 1.00 80.75 84 VAL A N 1
ATOM 643 C CA . VAL A 1 84 ? 17.267 -42.089 -31.054 1.00 80.75 84 VAL A CA 1
ATOM 644 C C . VAL A 1 84 ? 18.496 -41.904 -30.164 1.00 80.75 84 VAL A C 1
ATOM 646 O O . VAL A 1 84 ? 18.833 -42.792 -29.378 1.00 80.75 84 VAL A O 1
ATOM 649 N N . ALA A 1 85 ? 19.183 -40.769 -30.302 1.00 80.25 85 ALA A N 1
ATOM 650 C CA . ALA A 1 85 ? 20.262 -40.405 -29.393 1.00 80.25 85 ALA A CA 1
ATOM 651 C C . ALA A 1 85 ? 19.704 -40.300 -27.965 1.00 80.25 85 ALA A C 1
ATOM 653 O O . ALA A 1 85 ? 18.632 -39.727 -27.765 1.00 80.25 85 ALA A O 1
ATOM 654 N N . LEU A 1 86 ? 20.413 -40.870 -26.985 1.00 82.88 86 LEU A N 1
ATOM 655 C CA . LEU A 1 86 ? 19.979 -40.837 -25.589 1.00 82.88 86 LEU A CA 1
ATOM 656 C C . LEU A 1 86 ? 19.717 -39.394 -25.156 1.00 82.88 86 LEU A C 1
ATOM 658 O O . LEU A 1 86 ? 20.478 -38.483 -25.491 1.00 82.88 86 LEU A O 1
ATOM 662 N N . VAL A 1 87 ? 18.624 -39.204 -24.418 1.00 77.50 87 VAL A N 1
ATOM 663 C CA . VAL A 1 87 ? 18.231 -37.890 -23.917 1.00 77.50 87 VAL A CA 1
ATOM 664 C C . VAL A 1 87 ? 19.387 -37.327 -23.080 1.00 77.50 87 VAL A C 1
ATOM 666 O O . VAL A 1 87 ? 19.862 -38.018 -22.176 1.00 77.50 87 VAL A O 1
ATOM 669 N N . PRO A 1 88 ? 19.863 -36.103 -23.369 1.00 85.19 88 PRO A N 1
ATOM 670 C CA . PRO A 1 88 ? 20.946 -35.496 -22.613 1.00 85.19 88 PRO A CA 1
ATOM 671 C C . PRO A 1 88 ? 20.668 -35.473 -21.105 1.00 85.19 88 PRO A C 1
ATOM 673 O O . PRO A 1 88 ? 19.579 -35.117 -20.663 1.00 85.19 88 PRO A O 1
ATOM 676 N N . GLU A 1 89 ? 21.691 -35.779 -20.309 1.00 75.38 89 GLU A N 1
ATOM 677 C CA . GLU A 1 89 ? 21.592 -35.954 -18.851 1.00 75.38 89 GLU A CA 1
ATOM 678 C C . GLU A 1 89 ? 21.046 -34.710 -18.114 1.00 75.38 89 GLU A C 1
ATOM 680 O O . GLU A 1 89 ? 20.404 -34.816 -17.067 1.00 75.38 89 GLU A O 1
ATOM 685 N N . HIS A 1 90 ? 21.244 -33.517 -18.685 1.00 76.50 90 HIS A N 1
ATOM 686 C CA . HIS A 1 90 ? 20.739 -32.253 -18.139 1.00 76.50 90 HIS A CA 1
ATOM 687 C C . HIS A 1 90 ? 19.211 -32.105 -18.228 1.00 76.50 90 HIS A C 1
ATOM 689 O O . HIS A 1 90 ? 18.654 -31.247 -17.554 1.00 76.50 90 HIS A O 1
ATOM 695 N N . VAL A 1 91 ? 18.536 -32.929 -19.038 1.00 76.50 91 VAL A N 1
ATOM 696 C CA . VAL A 1 91 ? 17.068 -32.989 -19.122 1.00 76.50 91 VAL A CA 1
ATOM 697 C C . VAL A 1 91 ? 16.497 -33.893 -18.019 1.00 76.50 91 VAL A C 1
ATOM 699 O O . VAL A 1 91 ? 15.373 -33.681 -17.577 1.00 76.50 91 VAL A O 1
ATOM 702 N N . SER A 1 92 ? 17.275 -34.874 -17.537 1.00 72.00 92 SER A N 1
ATOM 703 C CA . SER A 1 92 ? 16.885 -35.781 -16.443 1.00 72.00 92 SER A CA 1
ATOM 704 C C . SER A 1 92 ? 17.220 -35.271 -15.037 1.00 72.00 92 SER A C 1
ATOM 706 O O . SER A 1 92 ? 16.659 -35.772 -14.064 1.00 72.00 92 SER A O 1
ATOM 708 N N . LYS A 1 93 ? 18.128 -34.295 -14.901 1.00 73.06 93 LYS A N 1
ATOM 709 C CA . LYS A 1 93 ? 18.480 -33.701 -13.602 1.00 73.06 93 LYS A CA 1
ATOM 710 C C . LYS A 1 93 ? 17.490 -32.584 -13.239 1.00 73.06 93 LYS A C 1
ATOM 712 O O . LYS A 1 93 ? 17.243 -31.717 -14.079 1.00 73.06 93 LYS A O 1
ATOM 717 N N . PRO A 1 94 ? 16.943 -32.549 -12.011 1.00 75.56 94 PRO A N 1
ATOM 718 C CA . PRO A 1 94 ? 16.069 -31.470 -11.558 1.00 75.56 94 PRO A CA 1
ATOM 719 C C . PRO A 1 94 ? 16.876 -30.179 -11.314 1.00 75.56 94 PRO A C 1
ATOM 721 O O . PRO A 1 94 ? 17.187 -29.819 -10.186 1.00 75.56 94 PRO A O 1
ATOM 724 N N . LEU A 1 95 ? 17.192 -29.447 -12.390 1.00 79.00 95 LEU A N 1
ATOM 725 C CA . LEU A 1 95 ? 17.974 -28.195 -12.371 1.00 79.00 95 LEU A CA 1
ATOM 726 C C . LEU A 1 95 ? 17.382 -27.095 -11.473 1.00 79.00 95 LEU A C 1
ATOM 728 O O . LEU A 1 95 ? 18.064 -26.135 -11.115 1.00 79.00 95 LEU A O 1
ATOM 732 N N . TYR A 1 96 ? 16.096 -27.205 -11.151 1.00 84.31 96 TYR A N 1
ATOM 733 C CA . TYR A 1 96 ? 15.398 -26.241 -10.318 1.00 84.31 96 TYR A CA 1
ATOM 734 C C . TYR A 1 96 ? 15.937 -26.224 -8.884 1.00 84.31 96 TYR A C 1
ATOM 736 O O . TYR A 1 96 ? 16.172 -25.144 -8.349 1.00 84.31 96 TYR A O 1
ATOM 744 N N . ASP A 1 97 ? 16.193 -27.389 -8.287 1.00 83.75 97 ASP A N 1
ATOM 745 C CA . ASP A 1 97 ? 16.629 -27.471 -6.890 1.00 83.75 97 ASP A CA 1
ATOM 746 C C . ASP A 1 97 ? 18.042 -26.895 -6.723 1.00 83.75 97 ASP A C 1
ATOM 748 O O . ASP A 1 97 ? 18.284 -26.086 -5.824 1.00 83.75 97 ASP A O 1
ATOM 752 N N . ASP A 1 98 ? 18.941 -27.187 -7.666 1.00 84.88 98 ASP A N 1
ATOM 753 C CA . ASP A 1 98 ? 20.292 -26.615 -7.718 1.00 84.88 98 ASP A CA 1
ATOM 754 C C . ASP A 1 98 ? 20.258 -25.085 -7.865 1.00 84.88 98 ASP A C 1
ATOM 756 O O . ASP A 1 98 ? 20.977 -24.355 -7.175 1.00 84.88 98 ASP A O 1
ATOM 760 N N . LEU A 1 99 ? 19.373 -24.574 -8.726 1.00 89.00 99 LEU A N 1
ATOM 761 C CA . LEU A 1 99 ? 19.190 -23.138 -8.933 1.00 89.00 99 LEU A CA 1
ATOM 762 C C . LEU A 1 99 ? 18.640 -22.452 -7.676 1.00 89.00 99 LEU A C 1
ATOM 764 O O . LEU A 1 99 ? 19.068 -21.344 -7.336 1.00 89.00 99 LEU A O 1
ATOM 768 N N . ILE A 1 100 ? 17.720 -23.103 -6.965 1.00 91.06 100 ILE A N 1
ATOM 769 C CA . ILE A 1 100 ? 17.188 -22.608 -5.694 1.00 91.06 100 ILE A CA 1
ATOM 770 C C . ILE A 1 100 ? 18.276 -22.598 -4.615 1.00 91.06 100 ILE A C 1
ATOM 772 O O . ILE A 1 100 ? 18.413 -21.589 -3.917 1.00 91.06 100 ILE A O 1
ATOM 776 N N . HIS A 1 101 ? 19.087 -23.652 -4.511 1.00 92.56 101 HIS A N 1
ATOM 777 C CA . HIS A 1 101 ? 20.189 -23.729 -3.552 1.00 92.56 101 HIS A CA 1
ATOM 778 C C . HIS A 1 101 ? 21.260 -22.660 -3.797 1.00 92.56 101 HIS A C 1
ATOM 780 O O . HIS A 1 101 ? 21.677 -21.986 -2.850 1.00 92.56 101 HIS A O 1
ATOM 786 N N . GLU A 1 102 ? 21.649 -22.425 -5.051 1.00 93.62 102 GLU A N 1
ATOM 787 C CA . GLU A 1 102 ? 22.596 -21.361 -5.404 1.00 93.62 102 GLU A CA 1
ATOM 788 C C . GLU A 1 102 ? 22.044 -19.967 -5.082 1.00 93.62 102 GLU A C 1
ATOM 790 O O . GLU A 1 102 ? 22.729 -19.135 -4.482 1.00 93.62 102 GLU A O 1
ATOM 795 N N . GLN A 1 103 ? 20.772 -19.703 -5.392 1.00 92.12 103 GLN A N 1
ATOM 796 C CA . GLN A 1 103 ? 20.135 -18.443 -5.004 1.00 92.12 103 GLN A CA 1
ATOM 797 C C . GLN A 1 103 ? 20.061 -18.276 -3.484 1.00 92.12 103 GLN A C 1
ATOM 799 O O . GLN A 1 103 ? 20.224 -17.165 -2.971 1.00 92.12 103 GLN A O 1
ATOM 804 N N . GLU A 1 104 ? 19.808 -19.352 -2.742 1.00 94.81 104 GLU A N 1
ATOM 805 C CA . GLU A 1 104 ? 19.782 -19.317 -1.285 1.00 94.81 104 GLU A CA 1
ATOM 806 C C . GLU A 1 104 ? 21.174 -19.051 -0.696 1.00 94.81 104 GLU A C 1
ATOM 808 O O . GLU A 1 104 ? 21.293 -18.256 0.241 1.00 94.81 104 GLU A O 1
ATOM 813 N N . ARG A 1 105 ? 22.228 -19.634 -1.280 1.00 96.38 105 ARG A N 1
ATOM 814 C CA . ARG A 1 105 ? 23.628 -19.354 -0.932 1.00 96.38 105 ARG A CA 1
ATOM 815 C C . ARG A 1 105 ? 23.960 -17.878 -1.144 1.00 96.38 105 ARG A C 1
ATOM 817 O O . ARG A 1 105 ? 24.390 -17.213 -0.205 1.00 96.38 105 ARG A O 1
ATOM 824 N N . LEU A 1 106 ? 23.646 -17.328 -2.318 1.00 96.25 106 LEU A N 1
ATOM 825 C CA . LEU A 1 106 ? 23.860 -15.906 -2.617 1.00 96.25 106 LEU A CA 1
ATOM 826 C C . LEU A 1 106 ? 23.078 -14.986 -1.663 1.00 96.25 106 LEU A C 1
ATOM 828 O O . LEU A 1 106 ? 23.592 -13.962 -1.208 1.00 96.25 106 LEU A O 1
ATOM 832 N N . ARG A 1 107 ? 21.839 -15.355 -1.302 1.00 94.44 107 ARG A N 1
ATOM 833 C CA . ARG A 1 107 ? 21.050 -14.621 -0.295 1.00 94.44 107 ARG A CA 1
ATOM 834 C C . ARG A 1 107 ? 21.708 -14.661 1.086 1.00 94.44 107 ARG A C 1
ATOM 836 O O . ARG A 1 107 ? 21.651 -13.655 1.793 1.00 94.44 107 ARG A O 1
ATOM 843 N N . LYS A 1 108 ? 22.296 -15.792 1.489 1.00 95.62 108 LYS A N 1
ATOM 844 C CA . LYS A 1 108 ? 23.021 -15.935 2.764 1.00 95.62 108 LYS A CA 1
ATOM 845 C C . LYS A 1 108 ? 24.278 -15.067 2.771 1.00 95.62 108 LYS A C 1
ATOM 847 O O . LYS A 1 108 ? 24.423 -14.248 3.674 1.00 95.62 108 LYS A O 1
ATOM 852 N N . GLU A 1 109 ? 25.082 -15.129 1.717 1.00 96.38 109 GLU A N 1
ATOM 853 C CA . GLU A 1 109 ? 26.295 -14.315 1.567 1.00 96.38 109 GLU A CA 1
ATOM 854 C C . GLU A 1 109 ? 25.988 -12.815 1.605 1.00 96.38 109 GLU A C 1
ATOM 856 O O . GLU A 1 109 ? 26.636 -12.061 2.327 1.00 96.38 109 GLU A O 1
ATOM 861 N N . GLY A 1 110 ? 24.935 -12.368 0.915 1.00 96.31 110 GLY A N 1
ATOM 862 C CA . GLY A 1 110 ? 24.510 -10.968 0.966 1.00 96.31 110 GLY A CA 1
ATOM 863 C C . GLY A 1 110 ? 24.071 -10.511 2.366 1.00 96.31 110 GLY A C 1
ATOM 864 O O . GLY A 1 110 ? 24.280 -9.352 2.737 1.00 96.31 110 GLY A O 1
ATOM 865 N N . ARG A 1 111 ? 23.477 -11.405 3.171 1.00 95.25 111 ARG A N 1
ATOM 866 C CA . ARG A 1 111 ? 23.137 -11.113 4.576 1.00 95.25 111 ARG A CA 1
ATOM 867 C C . ARG A 1 111 ? 24.387 -11.027 5.443 1.00 95.25 111 ARG A C 1
ATOM 869 O O . ARG A 1 111 ? 24.469 -10.113 6.259 1.00 95.25 111 ARG A O 1
ATOM 876 N N . GLU A 1 112 ? 25.338 -11.937 5.263 1.00 95.69 112 GLU A N 1
ATOM 877 C CA . GLU A 1 112 ? 26.604 -11.950 6.003 1.00 95.69 112 GLU A CA 1
ATOM 878 C C . GLU A 1 112 ? 27.446 -10.717 5.692 1.00 95.69 112 GLU A C 1
ATOM 880 O O . GLU A 1 112 ? 27.820 -10.000 6.612 1.00 95.69 112 GLU A O 1
ATOM 885 N N . GLN A 1 113 ? 27.613 -10.363 4.417 1.00 95.38 113 GLN A N 1
ATOM 886 C CA . GLN A 1 113 ? 28.321 -9.144 4.016 1.00 95.38 113 GLN A CA 1
ATOM 887 C C . GLN A 1 113 ? 27.696 -7.887 4.628 1.00 95.38 113 GLN A C 1
ATOM 889 O O . GLN A 1 113 ? 28.402 -7.001 5.104 1.00 95.38 113 GLN A O 1
ATOM 894 N N . ARG A 1 114 ? 26.359 -7.803 4.656 1.00 94.19 114 ARG A N 1
ATOM 895 C CA . ARG A 1 114 ? 25.658 -6.681 5.292 1.00 94.19 114 ARG A CA 1
ATOM 896 C C . ARG A 1 114 ? 25.851 -6.677 6.804 1.00 94.19 114 ARG A C 1
ATOM 898 O O . ARG A 1 114 ? 26.039 -5.612 7.382 1.00 94.19 114 ARG A O 1
ATOM 905 N N . ARG A 1 115 ? 25.793 -7.846 7.442 1.00 94.38 115 ARG A N 1
ATOM 906 C CA . ARG A 1 115 ? 26.048 -8.011 8.876 1.00 94.38 115 ARG A CA 1
ATOM 907 C C . ARG A 1 115 ? 27.464 -7.547 9.219 1.00 94.38 115 ARG A C 1
ATOM 909 O O . ARG A 1 115 ? 27.632 -6.748 10.133 1.00 94.38 115 ARG A O 1
ATOM 916 N N . ASP A 1 116 ? 28.454 -7.990 8.458 1.00 92.69 116 ASP A N 1
ATOM 917 C CA . ASP A 1 116 ? 29.860 -7.658 8.672 1.00 92.69 116 ASP A CA 1
ATOM 918 C C . ASP A 1 116 ? 30.112 -6.168 8.403 1.00 92.69 116 ASP A C 1
ATOM 920 O O . ASP A 1 116 ? 30.746 -5.490 9.208 1.00 92.69 116 ASP A O 1
ATOM 924 N N . PHE A 1 117 ? 29.500 -5.599 7.360 1.00 93.31 117 PHE A N 1
ATOM 925 C CA . PHE A 1 117 ? 29.513 -4.156 7.116 1.00 93.31 117 PHE A CA 1
ATOM 926 C C . PHE A 1 117 ? 28.934 -3.359 8.297 1.00 93.31 117 PHE A C 1
ATOM 928 O O . PHE A 1 117 ? 29.536 -2.378 8.742 1.00 93.31 117 PHE A O 1
ATOM 935 N N . LEU A 1 118 ? 27.800 -3.790 8.858 1.00 90.06 118 LEU A N 1
ATOM 936 C CA . LEU A 1 118 ? 27.215 -3.155 10.042 1.00 90.06 118 LEU A CA 1
ATOM 937 C C . LEU A 1 118 ? 28.150 -3.248 11.254 1.00 90.06 118 LEU A C 1
ATOM 939 O O . LEU A 1 118 ? 28.329 -2.246 11.947 1.00 90.06 118 LEU A O 1
ATOM 943 N N . PHE A 1 119 ? 28.801 -4.395 11.467 1.00 84.38 119 PHE A N 1
ATOM 944 C CA . PHE A 1 119 ? 29.798 -4.557 12.527 1.00 84.38 119 PHE A CA 1
ATOM 945 C C . PHE A 1 119 ? 31.017 -3.646 12.340 1.00 84.38 119 PHE A C 1
ATOM 947 O O . PHE A 1 119 ? 31.491 -3.069 13.313 1.00 84.38 119 PHE A O 1
ATOM 954 N N . THR A 1 120 ? 31.497 -3.448 11.109 1.00 83.81 120 THR A N 1
ATOM 955 C CA . THR A 1 120 ? 32.602 -2.506 10.836 1.00 83.81 120 THR A CA 1
ATOM 956 C C . THR A 1 120 ? 32.194 -1.039 10.999 1.00 83.81 120 THR A C 1
ATOM 958 O O . THR A 1 120 ? 33.010 -0.205 11.387 1.00 83.81 120 THR A O 1
ATOM 961 N N . THR A 1 121 ? 30.926 -0.716 10.727 1.00 84.38 121 THR A N 1
ATOM 962 C CA . THR A 1 121 ? 30.378 0.644 10.853 1.00 84.38 121 THR A CA 1
ATOM 963 C C . THR A 1 121 ? 30.102 1.007 12.310 1.00 84.38 121 THR A C 1
ATOM 965 O O . THR A 1 121 ? 30.187 2.177 12.698 1.00 84.38 121 THR A O 1
ATOM 968 N N . GLN A 1 122 ? 29.785 0.010 13.137 1.00 80.44 122 GLN A N 1
ATOM 969 C CA . GLN A 1 122 ? 29.643 0.190 14.569 1.00 80.44 122 GLN A CA 1
ATOM 970 C C . GLN A 1 122 ? 30.979 0.696 15.124 1.00 80.44 122 GLN A C 1
ATOM 972 O O . GLN A 1 122 ? 31.978 -0.012 15.121 1.00 80.44 122 GLN A O 1
ATOM 977 N N . LYS A 1 123 ? 31.011 1.942 15.609 1.00 74.00 123 LYS A N 1
ATOM 978 C CA . LYS A 1 123 ? 32.122 2.454 16.419 1.00 74.00 123 LYS A CA 1
ATOM 979 C C . LYS A 1 123 ? 31.845 2.031 17.854 1.00 74.00 123 LYS A C 1
ATOM 981 O O . LYS A 1 123 ? 31.083 2.725 18.532 1.00 74.00 123 LYS A O 1
ATOM 986 N N . PRO A 1 124 ? 32.382 0.898 18.334 1.00 72.19 124 PRO A N 1
ATOM 987 C CA . PRO A 1 124 ? 32.091 0.501 19.689 1.00 72.19 124 PRO A CA 1
ATOM 988 C C . PRO A 1 124 ? 32.654 1.556 20.643 1.00 72.19 124 PRO A C 1
ATOM 990 O O . PRO A 1 124 ? 33.755 2.084 20.447 1.00 72.19 124 PRO A O 1
ATOM 993 N N . PHE A 1 125 ? 31.897 1.866 21.693 1.00 62.53 125 PHE A N 1
ATOM 994 C CA . PHE A 1 125 ? 32.377 2.699 22.788 1.00 62.53 125 PHE A CA 1
ATOM 995 C C . PHE A 1 125 ? 33.734 2.172 23.278 1.00 62.53 125 PHE A C 1
ATOM 997 O O . PHE A 1 125 ? 33.992 0.966 23.236 1.00 62.53 125 PHE A O 1
ATOM 1004 N N . ARG A 1 126 ? 34.602 3.056 23.790 1.00 66.62 126 ARG A N 1
ATOM 1005 C CA . ARG A 1 126 ? 35.972 2.728 24.257 1.00 66.62 126 ARG A CA 1
ATOM 1006 C C . ARG A 1 126 ? 36.040 1.576 25.282 1.00 66.62 126 ARG A C 1
ATOM 1008 O O . ARG A 1 126 ? 37.123 1.082 25.580 1.00 66.62 126 ARG A O 1
ATOM 1015 N N . PHE A 1 127 ? 34.895 1.131 25.795 1.00 63.22 127 PHE A N 1
ATOM 1016 C CA . PHE A 1 127 ? 34.741 -0.027 26.661 1.00 63.22 127 PHE A CA 1
ATOM 1017 C C . PHE A 1 127 ? 34.870 -1.381 25.941 1.00 63.22 127 PHE A C 1
ATOM 1019 O O . PHE A 1 127 ? 35.369 -2.320 26.549 1.00 63.22 127 PHE A O 1
ATOM 1026 N N . HIS A 1 128 ? 34.524 -1.499 24.653 1.00 67.44 128 HIS A N 1
ATOM 1027 C CA . HIS A 1 128 ? 34.569 -2.795 23.958 1.00 67.44 128 HIS A CA 1
ATOM 1028 C C . HIS A 1 128 ? 36.001 -3.302 23.765 1.00 67.44 128 HIS A C 1
ATOM 1030 O O . HIS A 1 128 ? 36.263 -4.470 23.995 1.00 67.44 128 HIS A O 1
ATOM 1036 N N . LYS A 1 129 ? 36.970 -2.412 23.492 1.00 70.88 129 LYS A N 1
ATOM 1037 C CA . LYS A 1 129 ? 38.402 -2.773 23.483 1.00 70.88 129 LYS A CA 1
ATOM 1038 C C . LYS A 1 129 ? 38.888 -3.262 24.854 1.00 70.88 129 LYS A C 1
ATOM 1040 O O . LYS A 1 129 ? 39.724 -4.154 24.933 1.00 70.88 129 LYS A O 1
ATOM 1045 N N . ARG A 1 130 ? 38.372 -2.679 25.945 1.00 73.38 130 ARG A N 1
ATOM 1046 C CA . ARG A 1 130 ? 38.666 -3.119 27.321 1.00 73.38 130 ARG A CA 1
ATOM 1047 C C . ARG A 1 130 ? 38.040 -4.486 27.601 1.00 73.38 130 ARG A C 1
ATOM 1049 O O . ARG A 1 130 ? 38.662 -5.302 28.272 1.00 73.38 130 ARG A O 1
ATOM 1056 N N . GLU A 1 131 ? 36.831 -4.722 27.107 1.00 78.19 131 GLU A N 1
ATOM 1057 C CA . GLU A 1 131 ? 36.094 -5.967 27.305 1.00 78.19 131 GLU A CA 1
ATOM 1058 C C . GLU A 1 131 ? 36.636 -7.115 26.442 1.00 78.19 131 GLU A C 1
ATOM 1060 O O . GLU A 1 131 ? 36.825 -8.207 26.963 1.00 78.19 131 GLU A O 1
ATOM 1065 N N . GLU A 1 132 ? 36.993 -6.863 25.180 1.00 79.44 132 GLU A N 1
ATOM 1066 C CA . GLU A 1 132 ? 37.689 -7.813 24.304 1.00 79.44 132 GLU A CA 1
ATOM 1067 C C . GLU A 1 132 ? 39.045 -8.193 24.884 1.00 79.44 132 GLU A C 1
ATOM 1069 O O . GLU A 1 132 ? 39.285 -9.373 25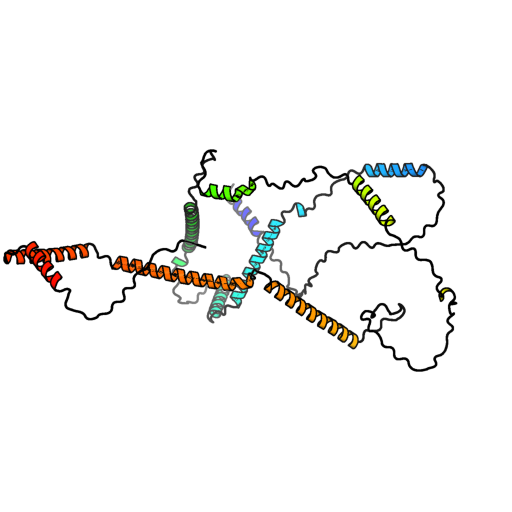.092 1.00 79.44 132 GLU A O 1
ATOM 1074 N N . LYS A 1 133 ? 39.864 -7.220 25.300 1.00 80.12 133 LYS A N 1
ATOM 1075 C CA . LYS A 1 133 ? 41.140 -7.494 25.979 1.00 80.12 133 LYS A CA 1
ATOM 1076 C C . LYS A 1 133 ? 40.953 -8.272 27.285 1.00 80.12 133 LYS A C 1
ATOM 1078 O O . LYS A 1 133 ? 41.789 -9.090 27.648 1.00 80.12 133 LYS A O 1
ATOM 1083 N N . LYS A 1 134 ? 39.862 -8.031 28.021 1.00 80.94 134 LYS A N 1
ATOM 1084 C CA . LYS A 1 134 ? 39.508 -8.815 29.216 1.00 80.94 134 LYS A CA 1
ATOM 1085 C C . LYS A 1 134 ? 39.078 -10.237 28.838 1.00 80.94 134 LYS A C 1
ATOM 1087 O O . LYS A 1 134 ? 39.422 -11.168 29.552 1.00 80.94 134 LYS A O 1
ATOM 1092 N N . ARG A 1 135 ? 38.355 -10.412 27.731 1.00 80.88 135 ARG A N 1
ATOM 1093 C CA . ARG A 1 135 ? 37.895 -11.706 27.215 1.00 80.88 135 ARG A CA 1
ATOM 1094 C C . ARG A 1 135 ? 39.038 -12.525 26.611 1.00 80.88 135 ARG A C 1
ATOM 1096 O O . ARG A 1 135 ? 39.055 -13.731 26.804 1.00 80.88 135 ARG A O 1
ATOM 1103 N N . GLU A 1 136 ? 39.984 -11.888 25.930 1.00 84.00 136 GLU A N 1
ATOM 1104 C CA . GLU A 1 136 ? 41.238 -12.483 25.456 1.00 84.00 136 GLU A CA 1
ATOM 1105 C C . GLU A 1 136 ? 42.095 -12.927 26.633 1.00 84.00 136 GLU A C 1
ATOM 1107 O O . GLU A 1 136 ? 42.436 -14.097 26.692 1.00 84.00 136 GLU A O 1
ATOM 1112 N N . ARG A 1 137 ? 42.306 -12.063 27.637 1.00 79.94 137 ARG A N 1
ATOM 1113 C CA . ARG A 1 137 ? 42.998 -12.445 28.879 1.00 79.94 137 ARG A CA 1
ATOM 1114 C C . ARG A 1 137 ? 42.348 -13.638 29.569 1.00 79.94 137 ARG A C 1
ATOM 1116 O O . ARG A 1 137 ? 43.057 -14.539 29.972 1.00 79.94 137 ARG A O 1
ATOM 1123 N N . LEU A 1 138 ? 41.017 -13.679 29.656 1.00 77.19 138 LEU A N 1
ATOM 1124 C CA . LEU A 1 138 ? 40.303 -14.832 30.214 1.00 77.19 138 LEU A CA 1
ATOM 1125 C C . LEU A 1 138 ? 40.455 -16.090 29.347 1.00 77.19 138 LEU A C 1
ATOM 1127 O O . LEU A 1 138 ? 40.542 -17.184 29.883 1.00 77.19 138 LEU A O 1
ATOM 1131 N N . LYS A 1 139 ? 40.490 -15.967 28.016 1.00 78.69 139 LYS A N 1
ATOM 1132 C CA . LYS A 1 139 ? 40.731 -17.106 27.115 1.00 78.69 139 LYS A CA 1
ATOM 1133 C C . LYS A 1 139 ? 42.172 -17.606 27.203 1.00 78.69 139 LYS A C 1
ATOM 1135 O O . LYS A 1 139 ? 42.375 -18.811 27.179 1.00 78.69 139 LYS A O 1
ATOM 1140 N N . GLU A 1 140 ? 43.141 -16.705 27.315 1.00 79.50 140 GLU A N 1
ATOM 1141 C CA . GLU A 1 140 ? 44.558 -17.010 27.524 1.00 79.50 140 GLU A CA 1
ATOM 1142 C C . GLU A 1 140 ? 44.790 -17.636 28.901 1.00 79.50 140 GLU A C 1
ATOM 1144 O O . GLU A 1 140 ? 45.508 -18.621 28.991 1.00 79.50 140 GLU A O 1
ATOM 1149 N N . GLU A 1 141 ? 44.131 -17.126 29.943 1.00 74.25 141 GLU A N 1
ATOM 1150 C CA . GLU A 1 141 ? 44.163 -17.647 31.315 1.00 74.25 141 GLU A CA 1
ATOM 1151 C C . GLU A 1 141 ? 43.480 -19.017 31.416 1.00 74.25 141 GLU A C 1
ATOM 1153 O O . GLU A 1 141 ? 44.005 -19.917 32.055 1.00 74.25 141 GLU A O 1
ATOM 1158 N N . VAL A 1 142 ? 42.364 -19.242 30.715 1.00 69.31 142 VAL A N 1
ATOM 1159 C CA . VAL A 1 142 ? 41.731 -20.571 30.616 1.00 69.31 142 VAL A CA 1
ATOM 1160 C C . VAL A 1 142 ? 42.566 -21.528 29.755 1.00 69.31 142 VAL A C 1
ATOM 1162 O O . VAL A 1 142 ? 42.622 -22.722 30.039 1.00 69.31 142 VAL A O 1
ATOM 1165 N N . ALA A 1 143 ? 43.251 -21.035 28.720 1.00 71.06 143 ALA A N 1
ATOM 1166 C CA . ALA A 1 143 ? 44.157 -21.841 27.903 1.00 71.06 143 ALA A CA 1
ATOM 1167 C C . ALA A 1 143 ? 45.469 -22.185 28.635 1.00 71.06 143 ALA A C 1
ATOM 1169 O O . ALA A 1 143 ? 46.006 -23.273 28.419 1.00 71.06 143 ALA A O 1
ATOM 1170 N N . SER A 1 144 ? 45.969 -21.303 29.509 1.00 62.22 144 SER A N 1
ATOM 1171 C CA . SER A 1 144 ? 47.166 -21.520 30.331 1.00 62.22 144 SER A CA 1
ATOM 1172 C C . SER A 1 144 ? 46.874 -22.309 31.613 1.00 62.22 144 SER A C 1
ATOM 1174 O O . SER A 1 144 ? 47.691 -23.142 32.000 1.00 62.22 144 SER A O 1
ATOM 1176 N N . ALA A 1 145 ? 45.683 -22.164 32.207 1.00 57.00 145 ALA A N 1
ATOM 1177 C CA . ALA A 1 145 ? 45.220 -22.957 33.352 1.00 57.00 145 ALA A CA 1
ATOM 1178 C C . ALA A 1 145 ? 45.063 -24.454 33.030 1.00 57.00 145 ALA A C 1
ATOM 1180 O O . ALA A 1 145 ? 45.090 -25.286 33.931 1.00 57.00 145 ALA A O 1
ATOM 1181 N N . ASN A 1 146 ? 44.986 -24.823 31.747 1.00 55.41 146 ASN A N 1
ATOM 1182 C CA . ASN A 1 146 ? 45.041 -26.219 31.306 1.00 55.41 146 ASN A CA 1
ATOM 1183 C C . ASN A 1 146 ? 46.476 -26.801 31.272 1.00 55.41 146 ASN A C 1
ATOM 1185 O O . ASN A 1 146 ? 46.652 -27.930 30.817 1.00 55.41 146 ASN A O 1
ATOM 1189 N N . LYS A 1 147 ? 47.507 -26.057 31.715 1.00 53.22 147 LYS A N 1
ATOM 1190 C CA . LYS A 1 147 ? 48.915 -26.509 31.749 1.00 53.22 147 LYS A CA 1
ATOM 1191 C C . LYS A 1 147 ? 49.678 -26.240 33.052 1.00 53.22 147 LYS A C 1
ATOM 1193 O O . LYS A 1 147 ? 50.824 -26.666 33.151 1.00 53.22 147 LYS A O 1
ATOM 1198 N N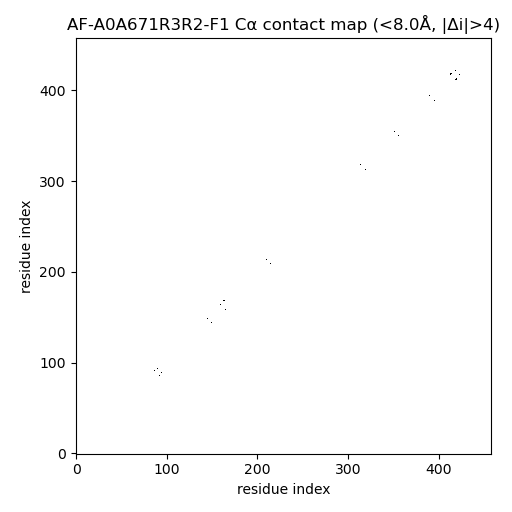 . SER A 1 148 ? 49.094 -25.591 34.055 1.00 44.16 148 SER A N 1
ATOM 1199 C CA . SER A 1 148 ? 49.774 -25.381 35.340 1.00 44.16 148 SER A CA 1
ATOM 1200 C C . SER A 1 148 ? 48.827 -25.587 36.509 1.00 44.16 148 SER A C 1
ATOM 1202 O O . SER A 1 148 ? 47.746 -25.000 36.558 1.00 44.16 148 SER A O 1
ATOM 1204 N N . GLU A 1 149 ? 49.259 -26.421 37.453 1.00 50.34 149 GLU A N 1
ATOM 1205 C CA . GLU A 1 149 ? 48.588 -26.629 38.726 1.00 50.34 149 GLU A CA 1
ATOM 1206 C C . GLU A 1 149 ? 48.385 -25.305 39.479 1.00 50.34 149 GLU A C 1
ATOM 1208 O O . GLU A 1 149 ? 49.262 -24.449 39.561 1.00 50.34 149 GLU A O 1
ATOM 1213 N N . LYS A 1 150 ? 47.161 -25.187 39.995 1.00 48.62 150 LYS A N 1
ATOM 1214 C CA . LYS A 1 150 ? 46.583 -24.196 40.907 1.00 48.62 150 LYS A CA 1
ATOM 1215 C C . LYS A 1 150 ? 47.568 -23.251 41.612 1.00 48.62 150 LYS A C 1
ATOM 1217 O O . LYS A 1 150 ? 48.264 -23.633 42.549 1.00 48.62 150 LYS A O 1
ATOM 1222 N N . THR A 1 151 ? 47.425 -21.955 41.340 1.00 47.31 151 THR A N 1
ATOM 1223 C CA . THR A 1 151 ? 47.513 -20.927 42.390 1.00 47.31 151 THR A CA 1
ATOM 1224 C C . THR A 1 151 ? 46.565 -19.774 42.051 1.00 47.31 151 THR A C 1
ATOM 1226 O O . THR A 1 151 ? 46.723 -19.097 41.042 1.00 47.31 151 THR A O 1
ATOM 1229 N N . GLU A 1 152 ? 45.537 -19.595 42.879 1.00 48.41 152 GLU A N 1
ATOM 1230 C CA . GLU A 1 152 ? 44.525 -18.536 42.770 1.00 48.41 152 GLU A CA 1
ATOM 1231 C C . GLU A 1 152 ? 45.071 -17.201 43.308 1.00 48.41 152 GLU A C 1
ATOM 1233 O O . GLU A 1 152 ? 45.513 -17.164 44.462 1.00 48.41 152 GLU A O 1
ATOM 1238 N N . PRO A 1 153 ? 44.966 -16.075 42.577 1.00 45.03 153 PRO A N 1
ATOM 1239 C CA . PRO A 1 153 ? 45.007 -14.759 43.184 1.00 45.03 153 PRO A CA 1
ATOM 1240 C C . PRO A 1 153 ? 43.583 -14.264 43.471 1.00 45.03 153 PRO A C 1
ATOM 1242 O O . PRO A 1 153 ? 42.738 -14.094 42.591 1.00 45.03 153 PRO A O 1
ATOM 1245 N N . VAL A 1 154 ? 43.351 -13.984 44.750 1.00 54.44 154 VAL A N 1
ATOM 1246 C CA . VAL A 1 154 ? 42.129 -13.422 45.328 1.00 54.44 154 VAL A CA 1
ATOM 1247 C C . VAL A 1 154 ? 41.713 -12.140 44.595 1.00 54.44 154 VAL A C 1
ATOM 1249 O O . VAL A 1 154 ? 42.310 -11.079 44.763 1.00 54.44 154 VAL A O 1
ATOM 1252 N N . CYS A 1 155 ? 40.632 -12.214 43.815 1.00 40.38 155 CYS A N 1
ATOM 1253 C CA . CYS A 1 155 ? 39.907 -11.047 43.320 1.00 40.38 155 CYS A CA 1
ATOM 1254 C C . CYS A 1 155 ? 38.483 -11.084 43.875 1.00 40.38 155 CYS A C 1
ATOM 1256 O O . CYS A 1 155 ? 37.651 -11.887 43.454 1.00 40.38 155 CYS A O 1
ATOM 1258 N N . VAL A 1 156 ? 38.200 -10.192 44.826 1.00 54.03 156 VAL A N 1
ATOM 1259 C CA . VAL A 1 156 ? 36.877 -10.018 45.434 1.00 54.03 156 VAL A CA 1
ATOM 1260 C C . VAL A 1 156 ? 35.927 -9.414 44.396 1.00 54.03 156 VAL A C 1
ATOM 1262 O O . VAL A 1 156 ? 35.707 -8.207 44.324 1.00 54.03 156 VAL A O 1
ATOM 1265 N N . ARG A 1 157 ? 35.355 -10.267 43.550 1.00 60.72 157 ARG A N 1
ATOM 1266 C CA . ARG A 1 157 ? 34.093 -9.993 42.864 1.00 60.72 157 ARG A CA 1
ATOM 1267 C C . ARG A 1 157 ? 33.042 -10.839 43.549 1.00 60.72 157 ARG A C 1
ATOM 1269 O O . ARG A 1 157 ? 33.278 -12.022 43.773 1.00 60.72 157 ARG A O 1
ATOM 1276 N N . LYS A 1 158 ? 31.899 -10.231 43.882 1.00 61.41 158 LYS A N 1
ATOM 1277 C CA . LYS A 1 158 ? 30.733 -10.965 44.388 1.00 61.41 158 LYS A CA 1
ATOM 1278 C C . LYS A 1 158 ? 30.515 -12.152 43.442 1.00 61.41 158 LYS A C 1
ATOM 1280 O O . LYS A 1 158 ? 30.287 -11.900 42.254 1.00 61.41 158 LYS A O 1
ATOM 1285 N N . PRO A 1 159 ? 30.689 -13.401 43.908 1.00 63.38 159 PRO A N 1
ATOM 1286 C CA . PRO A 1 159 ? 30.564 -14.550 43.036 1.00 63.38 159 PRO A CA 1
ATOM 1287 C C . PRO A 1 159 ? 29.155 -14.518 42.460 1.00 63.38 159 PRO A C 1
ATOM 1289 O O . PRO A 1 159 ? 28.193 -14.237 43.183 1.00 63.38 159 PRO A O 1
ATOM 1292 N N . ILE A 1 160 ? 29.043 -14.758 41.153 1.00 59.47 160 ILE A N 1
ATOM 1293 C CA . ILE A 1 160 ? 27.748 -15.063 40.548 1.00 59.47 160 ILE A CA 1
ATOM 1294 C C . ILE A 1 160 ? 27.147 -16.154 41.431 1.00 59.47 160 ILE A C 1
ATOM 1296 O O . ILE A 1 160 ? 27.825 -17.138 41.743 1.00 59.47 160 ILE A O 1
ATOM 1300 N N . THR A 1 161 ? 25.938 -15.918 41.940 1.00 67.50 161 THR A N 1
ATOM 1301 C CA . THR A 1 161 ? 25.303 -16.832 42.888 1.00 67.50 161 THR A CA 1
ATOM 1302 C C . THR A 1 161 ? 25.348 -18.233 42.293 1.00 67.50 161 THR A C 1
ATOM 1304 O O . THR A 1 161 ? 25.035 -18.413 41.116 1.00 67.50 161 THR A O 1
ATOM 1307 N N . LYS A 1 162 ? 25.777 -19.228 43.082 1.00 61.00 162 LYS A N 1
ATOM 1308 C CA . LYS A 1 162 ? 25.944 -20.615 42.609 1.00 61.00 162 LYS A CA 1
ATOM 1309 C C . LYS A 1 162 ? 24.696 -21.118 41.865 1.00 61.00 162 LYS A C 1
ATOM 1311 O O . LYS A 1 162 ? 24.838 -21.827 40.885 1.00 61.00 162 LYS A O 1
ATOM 1316 N N . ALA A 1 163 ? 23.515 -20.605 42.223 1.00 61.69 163 ALA A N 1
ATOM 1317 C CA . ALA A 1 163 ? 22.237 -20.803 41.537 1.00 61.69 163 ALA A CA 1
ATOM 1318 C C . ALA A 1 163 ? 22.222 -20.522 40.013 1.00 61.69 163 ALA A C 1
ATOM 1320 O O . ALA A 1 163 ? 21.445 -21.148 39.304 1.00 61.69 163 ALA A O 1
ATOM 1321 N N . VAL A 1 164 ? 23.052 -19.608 39.493 1.00 57.56 164 VAL A N 1
ATOM 1322 C CA . VAL A 1 164 ? 23.116 -19.264 38.053 1.00 57.56 164 VAL A CA 1
ATOM 1323 C C . VAL A 1 164 ? 24.176 -20.094 37.309 1.00 57.56 164 VAL A C 1
ATOM 1325 O O . VAL A 1 164 ? 24.102 -20.240 36.092 1.00 57.56 164 VAL A O 1
ATOM 1328 N N . SER A 1 165 ? 25.140 -20.676 38.031 1.00 62.56 165 SER A N 1
ATOM 1329 C CA . SER A 1 165 ? 26.190 -21.558 37.490 1.00 62.56 165 SER A CA 1
ATOM 1330 C C . SER A 1 165 ? 25.892 -23.048 37.722 1.00 62.56 165 SER A C 1
ATOM 1332 O O . SER A 1 165 ? 26.778 -23.889 37.586 1.00 62.56 165 SER A O 1
ATOM 1334 N N . GLU A 1 166 ? 24.660 -23.384 38.100 1.00 72.19 166 GLU A N 1
ATOM 1335 C CA . GLU A 1 166 ? 24.181 -24.762 38.178 1.00 72.19 166 GLU A CA 1
ATOM 1336 C C . GLU A 1 166 ? 23.831 -25.246 36.758 1.00 72.19 166 GLU A C 1
ATOM 1338 O O . GLU A 1 166 ? 23.063 -24.571 36.062 1.00 72.19 166 GLU A O 1
ATOM 1343 N N . PRO A 1 167 ? 24.308 -26.425 36.313 1.00 73.44 167 PRO A N 1
ATOM 1344 C CA . PRO A 1 167 ? 23.913 -27.017 35.030 1.00 73.44 167 PRO A CA 1
ATOM 1345 C C . PRO A 1 167 ? 22.388 -27.082 34.856 1.00 73.44 167 PRO A C 1
ATOM 1347 O O . PRO A 1 167 ? 21.875 -26.831 33.764 1.00 73.44 167 PRO A O 1
ATOM 1350 N N . ARG A 1 168 ? 21.661 -27.278 35.965 1.00 74.12 168 ARG A N 1
ATOM 1351 C CA . ARG A 1 168 ? 20.193 -27.261 36.035 1.00 74.12 168 ARG A CA 1
ATOM 1352 C C . ARG A 1 168 ? 19.566 -25.947 35.566 1.00 74.12 168 ARG A C 1
ATOM 1354 O O . ARG A 1 168 ? 18.509 -25.975 34.950 1.00 74.12 168 ARG A O 1
ATOM 1361 N N . PHE A 1 169 ? 20.202 -24.798 35.801 1.00 76.56 169 PHE A N 1
ATOM 1362 C CA . PHE A 1 169 ? 19.687 -23.504 35.337 1.00 76.56 169 PHE A CA 1
ATOM 1363 C C . PHE A 1 169 ? 19.796 -23.372 33.811 1.00 76.56 169 PHE A C 1
ATOM 1365 O O . PHE A 1 169 ? 18.898 -22.853 33.147 1.00 76.56 169 PHE A O 1
ATOM 1372 N N . SER A 1 170 ? 20.874 -23.909 33.228 1.00 78.38 170 SER A N 1
ATOM 1373 C CA . SER A 1 170 ? 21.035 -23.966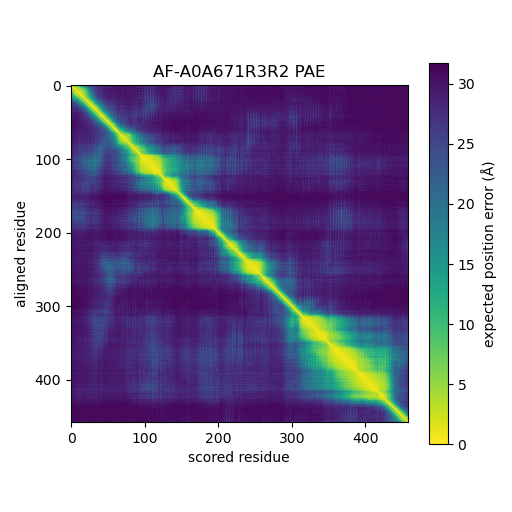 31.771 1.00 78.38 170 SER A CA 1
ATOM 1374 C C . SER A 1 170 ? 20.021 -24.908 31.107 1.00 78.38 170 SER A C 1
ATOM 1376 O O . SER A 1 170 ? 19.539 -24.624 30.010 1.00 78.38 170 SER A O 1
ATOM 1378 N N . GLU A 1 171 ? 19.657 -26.001 31.783 1.00 85.62 171 GLU A N 1
ATOM 1379 C CA . GLU A 1 171 ? 18.599 -26.920 31.354 1.00 85.62 171 GLU A CA 1
ATOM 1380 C C . GLU A 1 171 ? 17.215 -26.272 31.466 1.00 85.62 171 GLU A C 1
ATOM 1382 O O . GLU A 1 171 ? 16.455 -26.319 30.502 1.00 85.62 171 GLU A O 1
ATOM 1387 N N . GLN A 1 172 ? 16.932 -25.556 32.560 1.00 86.12 172 GLN A N 1
ATOM 1388 C CA . GLN A 1 172 ? 15.694 -24.785 32.725 1.00 86.12 172 GLN A CA 1
ATOM 1389 C C . GLN A 1 172 ? 15.521 -23.713 31.645 1.00 86.12 172 GLN A C 1
ATOM 1391 O O . GLN A 1 172 ? 14.418 -23.518 31.142 1.00 86.12 172 GLN A O 1
ATOM 1396 N N . LEU A 1 173 ? 16.595 -23.033 31.237 1.00 85.94 173 LEU A N 1
ATOM 1397 C CA . LEU A 1 173 ? 16.538 -22.074 30.129 1.00 85.94 173 LEU A CA 1
ATOM 1398 C C . LEU A 1 173 ? 16.176 -22.751 28.802 1.00 85.94 173 LEU A C 1
ATOM 1400 O O . LEU A 1 173 ? 15.343 -22.236 28.055 1.00 85.94 173 LEU A O 1
ATOM 1404 N N . LYS A 1 174 ? 16.755 -23.924 28.516 1.00 89.62 174 LYS A N 1
ATOM 1405 C CA . LYS A 1 174 ? 16.416 -24.710 27.318 1.00 89.62 174 LYS A CA 1
ATOM 1406 C C . LYS A 1 174 ? 14.971 -25.207 27.366 1.00 89.62 174 LYS A C 1
ATOM 1408 O O . LYS A 1 174 ? 14.286 -25.173 26.346 1.00 89.62 174 LYS A O 1
ATOM 1413 N N . GLU A 1 175 ? 14.496 -25.618 28.535 1.00 91.00 175 GLU A N 1
ATOM 1414 C CA . GLU A 1 175 ? 13.111 -26.033 28.749 1.00 91.00 175 GLU A CA 1
ATOM 1415 C C . GLU A 1 175 ? 12.141 -24.859 28.551 1.00 91.00 175 GLU A C 1
ATOM 1417 O O . GLU A 1 175 ? 11.160 -24.976 27.819 1.00 91.00 175 GLU A O 1
ATOM 1422 N N . GLN A 1 176 ? 12.447 -23.681 29.099 1.00 91.69 176 GLN A N 1
ATOM 1423 C CA . GLN A 1 176 ? 11.647 -22.470 28.894 1.00 91.69 176 GLN A CA 1
ATOM 1424 C C . GLN A 1 176 ? 11.613 -22.033 27.423 1.00 91.69 176 GLN A C 1
ATOM 1426 O O . GLN A 1 176 ? 10.567 -21.601 26.929 1.00 91.69 176 GLN A O 1
ATOM 1431 N N . GLU A 1 177 ? 12.725 -22.172 26.698 1.00 93.25 177 GLU A N 1
ATOM 1432 C CA . GLU A 1 177 ? 12.805 -21.933 25.253 1.00 93.25 177 GLU A CA 1
ATOM 1433 C C . GLU A 1 177 ? 11.898 -22.911 24.482 1.00 93.25 177 GLU A C 1
ATOM 1435 O O . GLU A 1 177 ? 11.154 -22.504 23.585 1.00 93.25 177 GLU A O 1
ATOM 1440 N N . GLN A 1 178 ? 11.894 -24.195 24.855 1.00 95.44 178 GLN A N 1
ATOM 1441 C CA . GLN A 1 178 ? 10.993 -25.198 24.279 1.00 95.44 178 GLN A CA 1
ATOM 1442 C C . GLN A 1 178 ? 9.525 -24.883 24.589 1.00 95.44 178 GLN A C 1
ATOM 1444 O O . GLN A 1 178 ? 8.702 -24.834 23.675 1.00 95.44 178 GLN A O 1
ATOM 1449 N N . GLN A 1 179 ? 9.196 -24.558 25.839 1.00 94.44 179 GLN A N 1
ATOM 1450 C CA . GLN A 1 179 ? 7.851 -24.142 26.246 1.00 94.44 179 GLN A CA 1
ATOM 1451 C C . GLN A 1 179 ? 7.403 -22.863 25.521 1.00 94.44 179 GLN A C 1
ATOM 1453 O O . GLN A 1 179 ? 6.230 -22.696 25.183 1.00 94.44 179 GLN A O 1
ATOM 1458 N N . ARG A 1 180 ? 8.322 -21.933 25.238 1.00 95.31 180 ARG A N 1
ATOM 1459 C CA . ARG A 1 180 ? 8.047 -20.753 24.408 1.00 95.31 180 ARG A CA 1
ATOM 1460 C C . ARG A 1 180 ? 7.726 -21.149 22.966 1.00 95.31 180 ARG A C 1
ATOM 1462 O O . ARG A 1 180 ? 6.753 -20.635 22.419 1.00 95.31 180 ARG A O 1
ATOM 1469 N N . LYS A 1 181 ? 8.487 -22.066 22.363 1.00 96.56 181 LYS A N 1
ATOM 1470 C CA . LYS A 1 181 ? 8.219 -22.579 21.005 1.00 96.56 181 LYS A CA 1
ATOM 1471 C C . LYS A 1 181 ? 6.860 -23.270 20.918 1.00 96.56 181 LYS A C 1
ATOM 1473 O O . LYS A 1 181 ? 6.104 -22.983 19.994 1.00 96.56 181 LYS A O 1
ATOM 1478 N N . ILE A 1 182 ? 6.521 -24.094 21.910 1.00 96.44 182 ILE A N 1
ATOM 1479 C CA . ILE A 1 182 ? 5.214 -24.759 22.007 1.00 96.44 182 ILE A CA 1
ATOM 1480 C C . ILE A 1 182 ? 4.091 -23.717 22.072 1.00 96.44 182 ILE A C 1
ATOM 1482 O O . ILE A 1 182 ? 3.145 -23.794 21.295 1.00 96.44 182 ILE A O 1
ATOM 1486 N N . ARG A 1 183 ? 4.224 -22.685 22.917 1.00 96.50 183 ARG A N 1
ATOM 1487 C CA . ARG A 1 183 ? 3.234 -21.596 23.017 1.00 96.50 183 ARG A CA 1
ATOM 1488 C C . ARG A 1 183 ? 3.057 -20.821 21.712 1.00 96.50 183 ARG A C 1
ATOM 1490 O O . ARG A 1 183 ? 1.935 -20.475 21.357 1.00 96.50 183 ARG A O 1
ATOM 1497 N N . ILE A 1 184 ? 4.146 -20.546 20.993 1.00 95.00 184 ILE A N 1
ATOM 1498 C CA . ILE A 1 184 ? 4.090 -19.873 19.687 1.00 95.00 184 ILE A CA 1
ATOM 1499 C C . ILE A 1 184 ? 3.363 -20.750 18.666 1.00 95.00 184 ILE A C 1
ATOM 1501 O O . ILE A 1 184 ? 2.499 -20.252 17.946 1.00 95.00 184 ILE A O 1
ATOM 1505 N N . HIS A 1 185 ? 3.685 -22.044 18.619 1.00 96.31 185 HIS A N 1
ATOM 1506 C CA . HIS A 1 185 ? 3.042 -22.980 17.704 1.00 96.31 185 HIS A CA 1
ATOM 1507 C C . HIS A 1 185 ? 1.545 -23.127 18.001 1.00 96.31 185 HIS A C 1
ATOM 1509 O O . HIS A 1 185 ? 0.729 -23.038 17.086 1.00 96.31 185 HIS A O 1
ATOM 1515 N N . LEU A 1 186 ? 1.183 -23.246 19.282 1.00 96.19 186 LEU A N 1
ATOM 1516 C CA . LEU A 1 186 ? -0.204 -23.320 19.731 1.00 96.19 186 LEU A CA 1
ATOM 1517 C C . LEU A 1 186 ? -0.980 -22.053 19.355 1.00 96.19 186 LEU A C 1
ATOM 1519 O O . LEU A 1 186 ? -2.024 -22.148 18.716 1.00 96.19 186 LEU A O 1
ATOM 1523 N N . ARG A 1 187 ? -0.421 -20.866 19.634 1.00 96.31 187 ARG A N 1
ATOM 1524 C CA . ARG A 1 187 ? -1.017 -19.584 19.229 1.00 96.31 187 ARG A CA 1
ATOM 1525 C C . ARG A 1 187 ? -1.218 -19.514 17.714 1.00 96.31 187 ARG A C 1
ATOM 1527 O O . ARG A 1 187 ? -2.254 -19.039 17.255 1.00 96.31 187 ARG A O 1
ATOM 1534 N N . ALA A 1 188 ? -0.238 -19.960 16.929 1.00 95.31 188 ALA A N 1
ATOM 1535 C CA . ALA A 1 188 ? -0.342 -19.962 15.472 1.00 95.31 188 ALA A CA 1
ATOM 1536 C C . ALA A 1 188 ? -1.467 -20.890 14.990 1.00 95.31 188 ALA A C 1
ATOM 1538 O O . ALA A 1 188 ? -2.248 -20.508 14.120 1.00 95.31 188 ALA A O 1
ATOM 1539 N N . GLN A 1 189 ? -1.593 -22.074 15.591 1.00 94.88 189 GLN A N 1
ATOM 1540 C CA . GLN A 1 189 ? -2.652 -23.026 15.272 1.00 94.88 189 GLN A CA 1
ATOM 1541 C C . GLN A 1 189 ? -4.039 -22.507 15.676 1.00 94.88 189 GLN A C 1
ATOM 1543 O O . GLN A 1 189 ? -4.982 -22.642 14.902 1.00 94.88 189 GLN A O 1
ATOM 1548 N N . GLU A 1 190 ? -4.177 -21.893 16.851 1.00 93.00 190 GLU A N 1
ATOM 1549 C CA . GLU A 1 190 ? -5.415 -21.240 17.296 1.00 93.00 190 GLU A CA 1
ATOM 1550 C C . GLU A 1 190 ? -5.811 -20.103 16.362 1.00 93.00 190 GLU A C 1
ATOM 1552 O O . GLU A 1 190 ? -6.958 -20.033 15.937 1.00 93.00 190 GLU A O 1
ATOM 1557 N N . THR A 1 191 ? -4.851 -19.262 15.976 1.00 91.25 191 THR A N 1
ATOM 1558 C CA . THR A 1 191 ? -5.083 -18.176 15.015 1.00 91.25 191 THR A CA 1
ATOM 1559 C C . THR A 1 191 ? -5.549 -18.729 13.668 1.00 91.25 191 THR A C 1
ATOM 1561 O O . THR A 1 191 ? -6.463 -18.172 13.072 1.00 91.25 191 THR A O 1
ATOM 1564 N N . LEU A 1 192 ? -4.969 -19.844 13.204 1.00 86.94 192 LEU A N 1
ATOM 1565 C CA . LEU A 1 192 ? -5.370 -20.517 11.965 1.00 86.94 192 LEU A CA 1
ATOM 1566 C C . LEU A 1 192 ? -6.768 -21.139 12.074 1.00 86.94 192 LEU A C 1
ATOM 1568 O O . LEU A 1 192 ? -7.562 -21.034 11.147 1.00 86.94 192 LEU A O 1
ATOM 1572 N N . LYS A 1 193 ? -7.104 -21.752 13.213 1.00 84.69 193 LYS A N 1
ATOM 1573 C CA . LYS A 1 193 ? -8.450 -22.285 13.475 1.00 84.69 193 LYS A CA 1
ATOM 1574 C C . LYS A 1 193 ? -9.493 -21.171 13.584 1.00 84.69 193 LYS A C 1
ATOM 1576 O O . LYS A 1 193 ? -10.587 -21.332 13.063 1.00 84.69 193 LYS A O 1
ATOM 1581 N N . ALA A 1 194 ? -9.152 -20.048 14.212 1.00 84.50 194 ALA A N 1
ATOM 1582 C CA . ALA A 1 194 ? -10.025 -18.884 14.347 1.00 84.50 194 ALA A CA 1
ATOM 1583 C C . ALA A 1 194 ? -10.215 -18.126 13.023 1.00 84.50 194 ALA A C 1
ATOM 1585 O O . ALA A 1 194 ? -11.281 -17.565 12.788 1.00 84.50 194 ALA A O 1
ATOM 1586 N N . SER A 1 195 ? -9.201 -18.112 12.151 1.00 80.12 195 SER A N 1
ATOM 1587 C CA . SER A 1 195 ? -9.297 -17.534 10.804 1.00 80.12 195 SER A CA 1
ATOM 1588 C C . SER A 1 195 ? -9.880 -18.501 9.771 1.00 80.12 195 SER A C 1
ATOM 1590 O O . SER A 1 195 ? -10.260 -18.077 8.678 1.00 80.12 195 SER A O 1
ATOM 1592 N N . SER A 1 196 ? -9.990 -19.788 10.108 1.00 78.38 196 SER A N 1
ATOM 1593 C CA . SER A 1 196 ? -10.684 -20.769 9.285 1.00 78.38 196 SER A CA 1
ATOM 1594 C C . SER A 1 196 ? -12.172 -20.428 9.254 1.00 78.38 196 SER A C 1
ATOM 1596 O O . SER A 1 196 ? -12.879 -20.562 10.251 1.00 78.38 196 SER A O 1
ATOM 1598 N N . ALA A 1 197 ? -12.665 -20.007 8.089 1.00 64.12 197 ALA A N 1
ATOM 1599 C CA . ALA A 1 197 ? -14.095 -19.820 7.867 1.00 64.12 197 ALA A CA 1
ATOM 1600 C C . ALA A 1 197 ? -14.860 -21.123 8.191 1.00 64.12 197 ALA A C 1
ATOM 1602 O O . ALA A 1 197 ? -14.303 -22.210 7.988 1.00 64.12 197 AL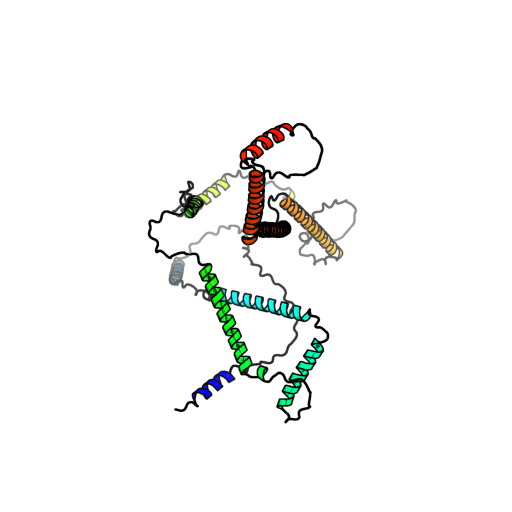A A O 1
ATOM 1603 N N . PRO A 1 198 ? -16.129 -21.054 8.644 1.00 64.50 198 PRO A N 1
ATOM 1604 C CA . PRO A 1 198 ? -16.955 -22.228 8.907 1.00 64.50 198 PRO A CA 1
ATOM 1605 C C . PRO A 1 198 ? -17.415 -22.822 7.572 1.00 64.50 198 PRO A C 1
ATOM 1607 O O . PRO A 1 198 ? -18.581 -22.765 7.193 1.00 64.50 198 PRO A O 1
ATOM 1610 N N . ILE A 1 199 ? -16.469 -23.354 6.807 1.00 54.19 199 ILE A N 1
ATOM 1611 C CA . ILE A 1 199 ? -16.752 -24.177 5.645 1.00 54.19 199 ILE A CA 1
ATOM 1612 C C . ILE A 1 199 ? -16.869 -25.586 6.198 1.00 54.19 199 ILE A C 1
ATOM 1614 O O . ILE A 1 199 ? -15.902 -26.343 6.277 1.00 54.19 199 ILE A O 1
ATOM 1618 N N . GLN A 1 200 ? -18.078 -25.917 6.637 1.00 57.97 200 GLN A N 1
ATOM 1619 C CA . GLN A 1 200 ? -18.474 -27.305 6.768 1.00 57.97 200 GLN A CA 1
ATOM 1620 C C . GLN A 1 200 ? -18.258 -27.921 5.383 1.00 57.97 200 GLN A C 1
ATOM 1622 O O . GLN A 1 200 ? -18.913 -27.510 4.424 1.00 57.97 200 GLN A O 1
ATOM 1627 N N . ARG A 1 201 ? -17.273 -28.821 5.255 1.00 52.41 201 ARG A N 1
ATOM 1628 C CA . ARG A 1 201 ? -17.094 -29.651 4.060 1.00 52.41 201 ARG A CA 1
ATOM 1629 C C . ARG A 1 201 ? -18.329 -30.540 3.949 1.00 52.41 201 ARG A C 1
ATOM 1631 O O . ARG A 1 201 ? -18.345 -31.655 4.449 1.00 52.41 201 ARG A O 1
ATOM 1638 N N . GLN A 1 202 ? -19.399 -29.986 3.400 1.00 51.00 202 GLN A N 1
ATOM 1639 C CA . GLN A 1 202 ? -20.486 -30.771 2.861 1.00 51.00 202 GLN A CA 1
ATOM 1640 C C . GLN A 1 202 ? -20.012 -31.237 1.490 1.00 51.00 202 GLN A C 1
ATOM 1642 O O . GLN A 1 202 ? -19.586 -30.419 0.672 1.00 51.00 202 GLN A O 1
ATOM 1647 N N . GLU A 1 203 ? -20.036 -32.552 1.289 1.00 52.62 203 GLU A N 1
ATOM 1648 C CA . GLU A 1 203 ? -19.967 -33.166 -0.035 1.00 52.62 203 GLU A CA 1
ATOM 1649 C C . GLU A 1 203 ? -20.929 -32.423 -0.978 1.00 52.62 203 GLU A C 1
ATOM 1651 O O . GLU A 1 203 ? -22.025 -32.038 -0.544 1.00 52.62 203 GLU A O 1
ATOM 1656 N N . PRO A 1 204 ? -20.535 -32.156 -2.233 1.00 44.88 204 PRO A N 1
ATOM 1657 C CA . PRO A 1 204 ? -21.359 -31.383 -3.144 1.00 44.88 204 PRO A CA 1
ATOM 1658 C C . PRO A 1 204 ? -22.606 -32.196 -3.504 1.00 44.88 204 PRO A C 1
ATOM 1660 O O . PRO A 1 204 ? -22.582 -33.049 -4.385 1.00 44.88 204 PRO A O 1
ATOM 1663 N N . SER A 1 205 ? -23.712 -31.922 -2.812 1.00 54.62 205 SER A N 1
ATOM 1664 C CA . SER A 1 205 ? -25.046 -32.233 -3.317 1.00 54.62 205 SER A CA 1
ATOM 1665 C C . SER A 1 205 ? -25.417 -31.174 -4.353 1.00 54.62 205 SER A C 1
ATOM 1667 O O . SER A 1 205 ? -25.176 -29.981 -4.155 1.00 54.62 205 SER A O 1
ATOM 1669 N N . ALA A 1 206 ? -25.938 -31.636 -5.487 1.00 53.09 206 ALA A N 1
ATOM 1670 C CA . ALA A 1 206 ? -26.133 -30.848 -6.700 1.00 53.09 206 ALA A CA 1
ATOM 1671 C C . ALA A 1 206 ? -27.159 -29.703 -6.570 1.00 53.09 206 ALA A C 1
ATOM 1673 O O . ALA A 1 206 ? -27.176 -28.820 -7.419 1.00 53.09 206 ALA A O 1
ATOM 1674 N N . ASP A 1 207 ? -27.938 -29.652 -5.487 1.00 52.66 207 ASP A N 1
ATOM 1675 C CA . ASP A 1 207 ? -29.091 -28.755 -5.366 1.00 52.66 207 ASP A CA 1
ATOM 1676 C C . ASP A 1 207 ? -28.954 -27.773 -4.200 1.00 52.66 207 ASP A C 1
ATOM 1678 O O . ASP A 1 207 ? -29.741 -27.769 -3.252 1.00 52.66 207 ASP A O 1
ATOM 1682 N N . ARG A 1 208 ? -27.941 -26.901 -4.251 1.00 52.56 208 ARG A N 1
ATOM 1683 C CA . ARG A 1 208 ? -27.876 -25.755 -3.335 1.00 52.56 208 ARG A CA 1
ATOM 1684 C C . ARG A 1 208 ? -27.912 -24.453 -4.112 1.00 52.56 208 ARG A C 1
ATOM 1686 O O . ARG A 1 208 ? -26.898 -23.971 -4.614 1.00 52.56 208 ARG A O 1
ATOM 1693 N N . GLU A 1 209 ? -29.115 -23.895 -4.191 1.00 57.31 209 GLU A N 1
ATOM 1694 C CA . GLU A 1 209 ? -29.405 -22.615 -4.824 1.00 57.31 209 GLU A CA 1
ATOM 1695 C C . GLU A 1 209 ? -28.392 -21.544 -4.402 1.00 57.31 209 GLU A C 1
ATOM 1697 O O . GLU A 1 209 ? -28.157 -21.246 -3.226 1.00 57.31 209 GLU A O 1
ATOM 1702 N N . THR A 1 210 ? -27.727 -21.001 -5.416 1.00 51.62 210 THR A N 1
ATOM 1703 C CA . THR A 1 210 ? -26.515 -20.206 -5.273 1.00 51.62 210 THR A CA 1
ATOM 1704 C C . THR A 1 210 ? -26.771 -18.886 -4.542 1.00 51.62 210 THR A C 1
ATOM 1706 O O . THR A 1 210 ? -27.563 -18.040 -4.974 1.00 51.62 210 THR A O 1
ATOM 1709 N N . ARG A 1 211 ? -26.024 -18.688 -3.452 1.00 61.81 211 ARG A N 1
ATOM 1710 C CA . ARG A 1 211 ? -25.870 -17.433 -2.699 1.00 61.81 211 ARG A CA 1
ATOM 1711 C C . ARG A 1 211 ? -25.556 -16.269 -3.655 1.00 61.81 211 ARG A C 1
ATOM 1713 O O . ARG A 1 211 ? -24.822 -16.447 -4.624 1.00 61.81 211 ARG A O 1
ATOM 1720 N N . SER A 1 212 ? -26.046 -15.061 -3.363 1.00 57.62 212 SER A N 1
ATOM 1721 C CA . SER A 1 212 ? -25.928 -13.855 -4.219 1.00 57.62 212 SER A CA 1
ATOM 1722 C C . SER A 1 212 ? -24.515 -13.557 -4.756 1.00 57.62 212 SER A C 1
ATOM 1724 O O . SER A 1 212 ? -24.371 -13.044 -5.864 1.00 57.62 212 SER A O 1
ATOM 1726 N N . ALA A 1 213 ? -23.463 -13.947 -4.031 1.00 54.81 213 ALA A N 1
ATOM 1727 C CA . ALA A 1 213 ? -22.072 -13.822 -4.472 1.00 54.81 213 ALA A CA 1
ATOM 1728 C C . ALA A 1 213 ? -21.708 -14.718 -5.679 1.00 54.81 213 ALA A C 1
ATOM 1730 O O . ALA A 1 213 ? -20.882 -14.326 -6.504 1.00 54.81 213 ALA A O 1
ATOM 1731 N N . GLN A 1 214 ? -22.330 -15.894 -5.827 1.00 59.56 214 GLN A N 1
ATOM 1732 C CA . GLN A 1 214 ? -22.152 -16.755 -7.003 1.00 59.56 214 GLN A CA 1
ATOM 1733 C C . GLN A 1 214 ? -22.909 -16.230 -8.226 1.00 59.56 214 GLN A C 1
ATOM 1735 O O . GLN A 1 214 ? -22.393 -16.364 -9.331 1.00 59.56 214 GLN A O 1
ATOM 1740 N N . LYS A 1 215 ? -24.048 -15.546 -8.039 1.00 61.84 215 LYS A N 1
ATOM 1741 C CA . LYS A 1 215 ? -24.778 -14.881 -9.136 1.00 61.84 215 LYS A CA 1
ATOM 1742 C C . LYS A 1 215 ? -23.943 -13.783 -9.808 1.00 61.84 215 LYS A C 1
ATOM 1744 O O . LYS A 1 215 ? -24.007 -13.615 -11.020 1.00 61.84 215 LYS A O 1
ATOM 1749 N N . ASN A 1 216 ? -23.117 -13.064 -9.043 1.00 65.31 216 ASN A N 1
ATOM 1750 C CA . ASN A 1 216 ? -22.181 -12.091 -9.615 1.00 65.31 216 ASN A CA 1
ATOM 1751 C C . ASN A 1 216 ? -21.015 -12.769 -10.338 1.00 65.31 216 ASN A C 1
ATOM 1753 O O . ASN A 1 216 ? -20.608 -12.289 -11.387 1.00 65.31 216 ASN A O 1
ATOM 1757 N N . LYS A 1 217 ? -20.501 -13.900 -9.836 1.00 66.00 217 LYS A N 1
ATOM 1758 C CA . LYS A 1 217 ? -19.475 -14.666 -10.559 1.00 66.00 217 LYS A CA 1
ATOM 1759 C C . LYS A 1 217 ? -19.998 -15.241 -11.872 1.00 66.00 217 LYS A C 1
ATOM 1761 O O . LYS A 1 217 ? -19.297 -15.114 -12.863 1.00 66.00 217 LYS A O 1
ATOM 1766 N N . SER A 1 218 ? -21.201 -15.815 -11.907 1.00 65.81 218 SER A N 1
ATOM 1767 C CA . SER A 1 218 ? -21.783 -16.325 -13.156 1.00 65.81 218 SER A CA 1
ATOM 1768 C C . SER A 1 218 ? -22.157 -15.204 -14.126 1.00 65.81 218 SER A C 1
ATOM 1770 O O . SER A 1 218 ? -21.970 -15.371 -15.320 1.00 65.81 218 SER A O 1
ATOM 1772 N N . LYS A 1 219 ? -22.585 -14.024 -13.650 1.00 68.12 219 LYS A N 1
ATOM 1773 C CA . LYS A 1 219 ? -22.727 -12.837 -14.516 1.00 68.12 219 LYS A CA 1
ATOM 1774 C C . LYS A 1 219 ? -21.386 -12.348 -15.068 1.00 68.12 219 LYS A C 1
ATOM 1776 O O . LYS A 1 219 ? -21.291 -12.058 -16.252 1.00 68.12 219 LYS A O 1
ATOM 1781 N N . MET A 1 220 ? -20.356 -12.266 -14.226 1.00 69.44 220 MET A N 1
ATOM 1782 C CA . MET A 1 220 ? -19.026 -11.790 -14.624 1.00 69.44 220 MET A CA 1
ATOM 1783 C C . MET A 1 220 ? -18.280 -12.789 -15.507 1.00 69.44 220 MET A C 1
ATOM 1785 O O . MET A 1 220 ? -17.465 -12.357 -16.304 1.00 69.44 220 MET A O 1
ATOM 1789 N N . LEU A 1 221 ? -18.535 -14.092 -15.362 1.00 71.88 221 LEU A N 1
ATOM 1790 C CA . LEU A 1 221 ? -17.935 -15.173 -16.154 1.00 71.88 221 LEU A CA 1
ATOM 1791 C C . LEU A 1 221 ? -18.883 -15.722 -17.227 1.00 71.88 221 LEU A C 1
ATOM 1793 O O . LEU A 1 221 ? -18.506 -16.637 -17.947 1.00 71.88 221 LEU A O 1
ATOM 1797 N N . GLY A 1 222 ? -20.082 -15.155 -17.376 1.00 67.19 222 GLY A N 1
ATOM 1798 C CA . GLY A 1 222 ? -21.075 -15.598 -18.358 1.00 67.19 222 GLY A CA 1
ATOM 1799 C C . GLY A 1 222 ? -20.602 -15.442 -19.803 1.00 67.19 222 GLY A C 1
ATOM 1800 O O . GLY A 1 222 ? -21.107 -16.124 -20.683 1.00 67.19 222 GLY A O 1
ATOM 1801 N N . PHE A 1 223 ? -19.575 -14.617 -20.041 1.00 66.00 223 PHE A N 1
ATOM 1802 C CA . PHE A 1 223 ? -18.899 -14.519 -21.336 1.00 66.00 223 PHE A CA 1
ATOM 1803 C C . PHE A 1 223 ? -18.137 -15.796 -21.731 1.00 66.00 223 PHE A C 1
ATOM 1805 O O . PHE A 1 223 ? -17.812 -15.952 -22.902 1.00 66.00 223 PHE A O 1
ATOM 1812 N N . LEU A 1 224 ? -17.809 -16.678 -20.776 1.00 68.94 224 LEU A N 1
ATOM 1813 C CA . LEU A 1 224 ? -17.154 -17.961 -21.055 1.00 68.94 224 LEU A CA 1
ATOM 1814 C C . LEU A 1 224 ? -18.148 -19.004 -21.574 1.00 68.94 224 LEU A C 1
ATOM 1816 O O . LEU A 1 224 ? -17.779 -19.814 -22.419 1.00 68.94 224 LEU A O 1
ATOM 1820 N N . ASP A 1 225 ? -19.396 -18.944 -21.102 1.00 66.56 225 ASP A N 1
ATOM 1821 C CA . ASP A 1 225 ? -20.489 -19.819 -21.547 1.00 66.56 225 ASP A CA 1
ATOM 1822 C C . ASP A 1 225 ? -21.257 -19.232 -22.743 1.00 66.56 225 ASP A C 1
ATOM 1824 O O . ASP A 1 225 ? -22.059 -19.915 -23.380 1.00 66.56 225 ASP A O 1
ATOM 1828 N N . GLN A 1 226 ? -21.024 -17.958 -23.070 1.00 73.88 226 GLN A N 1
ATOM 1829 C CA . GLN A 1 226 ? -21.612 -17.318 -24.235 1.00 73.88 226 GLN A CA 1
ATOM 1830 C C . GLN A 1 226 ? -20.884 -17.785 -25.495 1.00 73.88 226 GLN A C 1
ATOM 1832 O O . GLN A 1 226 ? -19.718 -17.455 -25.712 1.00 73.88 226 GLN A O 1
ATOM 1837 N N . GLU A 1 227 ? -21.583 -18.537 -26.347 1.00 70.50 227 GLU A N 1
ATOM 1838 C CA . GLU A 1 227 ? -21.063 -18.928 -27.654 1.00 70.50 227 GLU A CA 1
ATOM 1839 C C . GLU A 1 227 ? -20.655 -17.677 -28.445 1.00 70.50 227 GLU A C 1
ATOM 1841 O O . GLU A 1 227 ? -21.493 -16.901 -28.911 1.00 70.50 227 GLU A O 1
ATOM 1846 N N . LEU A 1 228 ? -19.346 -17.461 -28.574 1.00 73.75 228 LEU A N 1
ATOM 1847 C CA . LEU A 1 228 ? -18.801 -16.335 -29.317 1.00 73.75 228 LEU A CA 1
ATOM 1848 C C . LEU A 1 228 ? -19.275 -16.433 -30.775 1.00 73.75 228 LEU A C 1
ATOM 1850 O O . LEU A 1 228 ? -19.108 -17.464 -31.430 1.00 73.75 228 LEU A O 1
ATOM 1854 N N . SER A 1 229 ? -19.842 -15.343 -31.299 1.00 78.88 229 SER A N 1
ATOM 1855 C CA . SER A 1 229 ? -20.316 -15.258 -32.691 1.00 78.88 229 SER A CA 1
ATOM 1856 C C . SER A 1 229 ? -19.197 -15.513 -33.706 1.00 78.88 229 SER A C 1
ATOM 1858 O O . SER A 1 229 ? -19.441 -15.977 -34.821 1.00 78.88 229 SER A O 1
ATOM 1860 N N . PHE A 1 230 ? -17.952 -15.244 -33.312 1.00 79.44 230 PHE A N 1
ATOM 1861 C CA . PHE A 1 230 ? -16.774 -15.501 -34.116 1.00 79.44 230 PHE A CA 1
ATOM 1862 C C . PHE A 1 230 ? -16.240 -16.915 -33.872 1.00 79.44 230 PHE A C 1
ATOM 1864 O O . PHE A 1 230 ? -15.466 -17.164 -32.949 1.00 79.44 230 PHE A O 1
ATOM 1871 N N . ARG A 1 231 ? -16.624 -17.839 -34.755 1.00 76.12 231 ARG A N 1
ATOM 1872 C CA . ARG A 1 231 ? -15.989 -19.154 -34.885 1.00 76.12 231 ARG A CA 1
ATOM 1873 C C . ARG A 1 231 ? -15.030 -19.099 -36.077 1.00 76.12 231 ARG A C 1
ATOM 1875 O O . ARG A 1 231 ? -15.497 -19.225 -37.214 1.00 76.12 231 ARG A O 1
ATOM 1882 N N . PRO A 1 232 ? -13.719 -18.854 -35.878 1.00 77.56 232 PRO A N 1
ATOM 1883 C CA . PRO A 1 232 ? -12.785 -18.873 -36.992 1.00 77.56 232 PRO A CA 1
ATOM 1884 C C . PRO A 1 232 ? -12.834 -20.262 -37.625 1.00 77.56 232 PRO A C 1
ATOM 1886 O O . PRO A 1 232 ? -12.688 -21.270 -36.936 1.00 77.56 232 PRO A O 1
ATOM 1889 N N . LYS A 1 233 ? -13.062 -20.318 -38.940 1.00 76.44 233 LYS A N 1
ATOM 1890 C CA . LYS A 1 233 ? -12.946 -21.562 -39.703 1.00 76.44 233 LYS A CA 1
ATOM 1891 C C . LYS A 1 233 ? -11.466 -21.920 -39.775 1.00 76.44 233 LYS A C 1
ATOM 1893 O O . LYS A 1 233 ? -10.768 -21.537 -40.710 1.00 76.44 233 LYS A O 1
ATOM 1898 N N . THR A 1 234 ? -10.966 -22.593 -38.749 1.00 73.44 234 THR A N 1
ATOM 1899 C CA . THR A 1 234 ? -9.660 -23.238 -38.788 1.00 73.44 234 THR A CA 1
ATOM 1900 C C . THR A 1 234 ? -9.723 -24.337 -39.840 1.00 73.44 234 THR A C 1
ATOM 1902 O O . THR A 1 234 ? -10.590 -25.209 -39.790 1.00 73.44 234 THR A O 1
ATOM 1905 N N . ASN A 1 235 ? -8.827 -24.279 -40.827 1.00 75.00 235 ASN A N 1
ATOM 1906 C CA . ASN A 1 235 ? -8.700 -25.335 -41.825 1.00 75.00 235 ASN A CA 1
ATOM 1907 C C . ASN A 1 235 ? -8.284 -26.622 -41.098 1.00 75.00 235 ASN A C 1
ATOM 1909 O O . ASN A 1 235 ? -7.130 -26.765 -40.706 1.00 75.00 235 ASN A O 1
ATOM 1913 N N . ALA A 1 236 ? -9.243 -27.521 -40.858 1.00 71.44 236 ALA A N 1
ATOM 1914 C CA . ALA A 1 236 ? -9.004 -28.780 -40.150 1.00 71.44 236 ALA A CA 1
ATOM 1915 C C . ALA A 1 236 ? -8.167 -29.760 -40.988 1.00 71.44 236 ALA A C 1
ATOM 1917 O O . ALA A 1 236 ? -7.458 -30.602 -40.443 1.00 71.44 236 ALA A O 1
ATOM 1918 N N . ALA A 1 237 ? -8.237 -29.631 -42.314 1.00 80.00 237 ALA A N 1
ATOM 1919 C CA . ALA A 1 237 ? -7.424 -30.389 -43.246 1.00 80.00 237 ALA A CA 1
ATOM 1920 C C . ALA A 1 237 ? -6.153 -29.608 -43.595 1.00 80.00 237 ALA A C 1
ATOM 1922 O O . ALA A 1 237 ? -6.204 -28.426 -43.945 1.00 80.00 237 ALA A O 1
ATOM 1923 N N . MET A 1 238 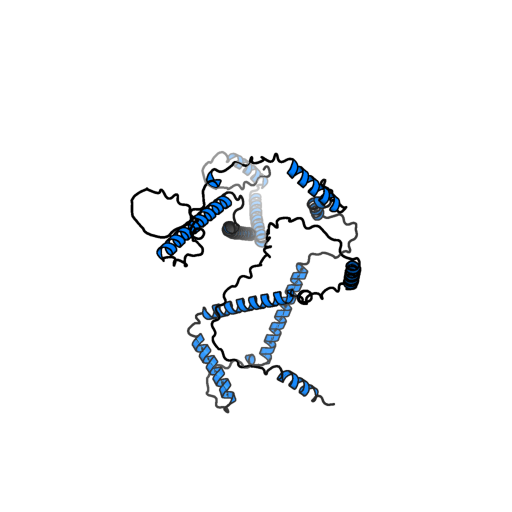? -5.019 -30.299 -43.518 1.00 77.94 238 MET A N 1
ATOM 1924 C CA . MET A 1 238 ? -3.729 -29.803 -43.979 1.00 77.94 238 MET A CA 1
ATOM 1925 C C . MET A 1 238 ? -3.824 -29.465 -45.481 1.00 77.94 238 MET A C 1
ATOM 1927 O O . MET A 1 238 ? -4.205 -30.340 -46.261 1.00 77.94 238 MET A O 1
ATOM 1931 N N . PRO A 1 239 ? -3.524 -28.221 -45.903 1.00 84.06 239 PRO A N 1
ATOM 1932 C CA . PRO A 1 239 ? -3.547 -27.857 -47.315 1.00 84.06 239 PRO A CA 1
ATOM 1933 C C . PRO A 1 239 ? -2.579 -28.707 -48.145 1.00 84.06 239 PRO A C 1
ATOM 1935 O O . PRO A 1 239 ? -1.507 -29.080 -47.675 1.00 84.06 239 PRO A O 1
ATOM 1938 N N . ASP A 1 240 ? -2.949 -28.977 -49.395 1.00 87.25 240 ASP A N 1
ATOM 1939 C CA . ASP A 1 240 ? -2.112 -29.694 -50.359 1.00 87.25 240 ASP A CA 1
ATOM 1940 C C . ASP A 1 240 ? -0.951 -28.788 -50.814 1.00 87.25 240 ASP A C 1
ATOM 1942 O O . ASP A 1 240 ? -1.102 -27.919 -51.682 1.00 87.25 240 ASP A O 1
ATOM 1946 N N . PHE A 1 241 ? 0.199 -28.941 -50.154 1.00 89.25 241 PHE A N 1
ATOM 1947 C CA . PHE A 1 241 ? 1.376 -28.096 -50.360 1.00 89.25 241 PHE A CA 1
ATOM 1948 C C . PHE A 1 241 ? 1.981 -28.245 -51.756 1.00 89.25 241 PHE A C 1
ATOM 1950 O O . PHE A 1 241 ? 2.524 -27.268 -52.273 1.00 89.25 241 PHE A O 1
ATOM 1957 N N . ASP A 1 242 ? 1.836 -29.407 -52.394 1.00 91.44 242 ASP A N 1
ATOM 1958 C CA . ASP A 1 242 ? 2.384 -29.652 -53.728 1.00 91.44 242 ASP A CA 1
ATOM 1959 C C . ASP A 1 242 ? 1.632 -28.835 -54.778 1.00 91.44 242 ASP A C 1
ATOM 1961 O O . ASP A 1 242 ? 2.241 -28.160 -55.612 1.00 91.44 242 ASP A O 1
ATOM 1965 N N . LYS A 1 243 ? 0.298 -28.794 -54.686 1.00 93.06 243 LYS A N 1
ATOM 1966 C CA . LYS A 1 243 ? -0.521 -27.944 -55.565 1.00 93.06 243 LYS A CA 1
ATOM 1967 C C . LYS A 1 243 ? -0.275 -26.461 -55.326 1.00 93.06 243 LYS A C 1
ATOM 1969 O O . LYS A 1 243 ? -0.198 -25.693 -56.283 1.00 93.06 243 LYS A O 1
ATOM 1974 N N . LEU A 1 244 ? -0.126 -26.049 -54.065 1.00 92.56 244 LEU A N 1
ATOM 1975 C CA . LEU A 1 244 ? 0.206 -24.661 -53.730 1.00 92.56 244 LEU A CA 1
ATOM 1976 C C . LEU A 1 244 ? 1.574 -24.258 -54.287 1.00 92.56 244 LEU A C 1
ATOM 1978 O O . LEU A 1 244 ? 1.725 -23.154 -54.809 1.00 92.56 244 LEU A O 1
ATOM 1982 N N . TYR A 1 245 ? 2.553 -25.157 -54.215 1.00 93.38 245 TYR A N 1
ATOM 1983 C CA . TYR A 1 245 ? 3.884 -24.933 -54.758 1.00 93.38 245 TYR A CA 1
ATOM 1984 C C . TYR A 1 245 ? 3.865 -24.809 -56.286 1.00 93.38 245 TYR A C 1
ATOM 1986 O O . TYR A 1 245 ? 4.446 -23.869 -56.832 1.00 93.38 245 TYR A O 1
ATOM 1994 N N . GLN A 1 246 ? 3.130 -25.683 -56.977 1.00 95.94 246 GLN A N 1
ATOM 1995 C CA . GLN A 1 246 ? 2.949 -25.597 -58.430 1.00 95.94 246 GLN A CA 1
ATOM 1996 C C . GLN A 1 246 ? 2.250 -24.294 -58.842 1.00 95.94 246 GLN A C 1
ATOM 1998 O O . GLN A 1 246 ? 2.715 -23.606 -59.751 1.00 95.94 246 GLN A O 1
ATOM 2003 N N . ALA A 1 247 ? 1.189 -23.896 -58.133 1.00 95.25 247 ALA A N 1
ATOM 2004 C CA . ALA A 1 247 ? 0.489 -22.636 -58.386 1.00 95.25 247 ALA A CA 1
ATOM 2005 C C . ALA A 1 247 ? 1.394 -21.414 -58.152 1.00 95.25 247 ALA A C 1
ATOM 2007 O O . ALA A 1 247 ? 1.347 -20.437 -58.903 1.00 95.25 247 ALA A O 1
ATOM 2008 N N . PHE A 1 248 ? 2.254 -21.468 -57.131 1.00 94.69 248 PHE A N 1
ATOM 2009 C CA . PHE A 1 248 ? 3.238 -20.423 -56.869 1.00 94.69 248 PHE A CA 1
ATOM 2010 C C . PHE A 1 248 ? 4.261 -20.305 -58.004 1.00 94.69 248 PHE A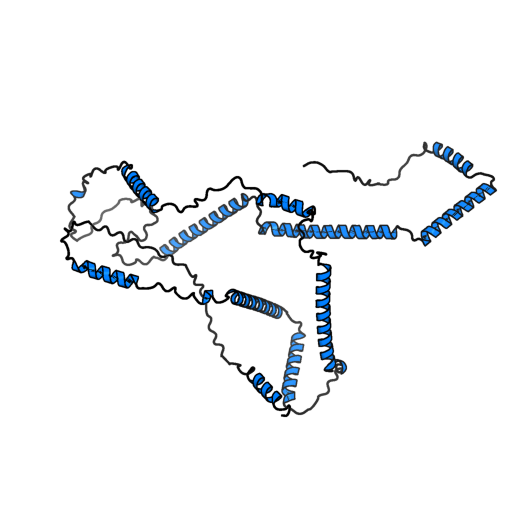 C 1
ATOM 2012 O O . PHE A 1 248 ? 4.521 -19.196 -58.474 1.00 94.69 248 PHE A O 1
ATOM 2019 N N . GLN A 1 249 ? 4.804 -21.430 -58.479 1.00 93.69 249 GLN A N 1
ATOM 2020 C CA . GLN A 1 249 ? 5.734 -21.444 -59.608 1.00 93.69 249 GLN A CA 1
ATOM 2021 C C . GLN A 1 249 ? 5.090 -20.887 -60.881 1.00 93.69 249 GLN A C 1
ATOM 2023 O O . GLN A 1 249 ? 5.677 -20.022 -61.527 1.00 93.69 249 GLN A O 1
ATOM 2028 N N . GLN A 1 250 ? 3.866 -21.312 -61.208 1.00 92.88 250 GLN A N 1
ATOM 2029 C CA . GLN A 1 250 ? 3.128 -20.802 -62.368 1.00 92.88 250 GLN A CA 1
ATOM 2030 C C . GLN A 1 250 ? 2.923 -19.286 -62.280 1.00 92.88 250 GLN A C 1
ATOM 2032 O O . GLN A 1 250 ? 3.239 -18.557 -63.217 1.00 92.88 250 GLN A O 1
ATOM 2037 N N . LYS A 1 251 ? 2.506 -18.778 -61.116 1.00 93.00 251 LYS A N 1
ATOM 2038 C CA . LYS A 1 251 ? 2.321 -17.338 -60.900 1.00 93.00 251 LYS A CA 1
ATOM 2039 C C . LYS A 1 251 ? 3.629 -16.547 -61.002 1.00 93.00 251 LYS A C 1
ATOM 2041 O O . LYS A 1 251 ? 3.615 -15.410 -61.471 1.00 93.00 251 LYS A O 1
ATOM 2046 N N . ALA A 1 252 ? 4.750 -17.125 -60.571 1.00 89.69 252 ALA A N 1
ATOM 2047 C CA . ALA A 1 252 ? 6.068 -16.513 -60.716 1.00 89.69 252 ALA A CA 1
ATOM 2048 C C . ALA A 1 252 ? 6.495 -16.412 -62.191 1.00 89.69 252 ALA A C 1
ATOM 2050 O O . ALA A 1 252 ? 7.030 -15.376 -62.588 1.00 89.69 252 ALA A O 1
ATOM 2051 N N . MET A 1 253 ? 6.203 -17.439 -62.999 1.00 85.12 253 MET A N 1
ATOM 2052 C CA . MET A 1 253 ? 6.446 -17.429 -64.448 1.00 85.12 253 MET A CA 1
ATOM 2053 C C . MET A 1 253 ? 5.592 -16.367 -65.144 1.00 85.12 253 MET A C 1
ATOM 2055 O O . MET A 1 253 ? 6.128 -15.503 -65.833 1.00 85.12 253 MET A O 1
ATOM 2059 N N . GLU A 1 254 ? 4.288 -16.323 -64.867 1.00 85.19 254 GLU A N 1
ATOM 2060 C CA . GLU A 1 254 ? 3.414 -15.303 -65.453 1.00 85.19 254 GLU A CA 1
ATOM 2061 C C . GLU A 1 254 ? 3.803 -13.873 -65.032 1.00 85.19 254 GLU A C 1
ATOM 2063 O O . GLU A 1 254 ? 3.660 -12.922 -65.797 1.00 85.19 254 GLU A O 1
ATOM 2068 N N . ALA A 1 255 ? 4.281 -13.679 -63.798 1.00 80.88 255 ALA A N 1
ATOM 2069 C CA . ALA A 1 255 ? 4.748 -12.375 -63.330 1.00 80.88 255 ALA A CA 1
ATOM 2070 C C . ALA A 1 255 ? 6.067 -11.939 -63.991 1.00 80.88 255 ALA A C 1
ATOM 2072 O O . ALA A 1 255 ? 6.337 -10.739 -64.056 1.00 80.88 255 ALA A O 1
ATOM 2073 N N . ALA A 1 256 ? 6.885 -12.886 -64.457 1.00 75.94 256 ALA A N 1
ATOM 2074 C CA . ALA A 1 256 ? 8.070 -12.600 -65.258 1.00 75.94 256 ALA A CA 1
ATOM 2075 C C . ALA A 1 256 ? 7.692 -12.229 -66.701 1.00 75.94 256 ALA A C 1
ATOM 2077 O O . ALA A 1 256 ? 8.270 -11.292 -67.246 1.00 75.94 256 ALA A O 1
ATOM 2078 N N . GLU A 1 257 ? 6.691 -12.899 -67.277 1.00 70.81 257 GLU A N 1
ATOM 2079 C CA . GLU A 1 257 ? 6.192 -12.642 -68.637 1.00 70.81 257 GLU A CA 1
ATOM 2080 C C . GLU A 1 257 ? 5.419 -11.321 -68.760 1.00 70.81 257 GLU A C 1
ATOM 2082 O O . GLU A 1 257 ? 5.540 -10.629 -69.764 1.00 70.81 257 GLU A O 1
ATOM 2087 N N . ARG A 1 258 ? 4.662 -10.923 -67.727 1.00 66.06 258 ARG A N 1
ATOM 2088 C CA . ARG A 1 258 ? 3.887 -9.663 -67.718 1.00 66.06 258 ARG A CA 1
ATOM 2089 C C . ARG A 1 258 ? 4.727 -8.398 -67.529 1.00 66.06 258 ARG A C 1
ATOM 2091 O O . ARG A 1 258 ? 4.173 -7.300 -67.551 1.00 66.06 258 ARG A O 1
ATOM 2098 N N . ARG A 1 259 ? 6.033 -8.506 -67.271 1.00 64.94 259 ARG A N 1
ATOM 2099 C CA . ARG A 1 259 ? 6.894 -7.319 -67.263 1.00 64.94 259 ARG A CA 1
ATOM 2100 C C . ARG A 1 259 ? 7.195 -6.974 -68.712 1.00 64.94 259 ARG A C 1
ATOM 2102 O O . ARG A 1 259 ? 7.893 -7.736 -69.367 1.00 64.94 259 ARG A O 1
ATOM 2109 N N . ASP A 1 260 ? 6.730 -5.817 -69.175 1.00 67.06 260 ASP A N 1
ATOM 2110 C CA . ASP A 1 260 ? 7.195 -5.230 -70.431 1.00 67.06 260 ASP A CA 1
ATOM 2111 C C . ASP A 1 260 ? 8.699 -4.957 -70.297 1.00 67.06 260 ASP A C 1
ATOM 2113 O O . ASP A 1 260 ? 9.141 -3.946 -69.745 1.00 67.06 260 ASP A O 1
ATOM 2117 N N . VAL A 1 261 ? 9.509 -5.934 -70.705 1.00 66.94 261 VAL A N 1
ATOM 2118 C CA . VAL A 1 261 ? 10.962 -5.850 -70.637 1.00 66.94 261 VAL A CA 1
ATOM 2119 C C . VAL A 1 261 ? 11.387 -4.787 -71.640 1.00 66.94 261 VAL A C 1
ATOM 2121 O O . VAL A 1 261 ? 11.304 -4.989 -72.850 1.00 66.94 261 VAL A O 1
ATOM 2124 N N . THR A 1 262 ? 11.872 -3.645 -71.152 1.00 70.75 262 THR A N 1
ATOM 2125 C CA . THR A 1 262 ? 12.546 -2.664 -72.004 1.00 70.75 262 THR A CA 1
ATOM 2126 C C . THR A 1 262 ? 13.798 -3.322 -72.579 1.00 70.75 262 THR A C 1
ATOM 2128 O O . THR A 1 262 ? 14.843 -3.382 -71.930 1.00 70.75 262 THR A O 1
ATOM 2131 N N . HIS A 1 263 ? 13.695 -3.860 -73.792 1.00 66.44 263 HIS A N 1
ATOM 2132 C CA . HIS A 1 263 ? 14.833 -4.436 -74.490 1.00 66.44 263 HIS A CA 1
ATOM 2133 C C . HIS A 1 263 ? 15.824 -3.317 -74.821 1.00 66.44 263 HIS A C 1
ATOM 2135 O O . HIS A 1 263 ? 15.562 -2.447 -75.654 1.00 66.44 263 HIS A O 1
ATOM 2141 N N . CYS A 1 264 ? 16.979 -3.323 -74.154 1.00 68.06 264 CYS A N 1
ATOM 2142 C CA . CYS A 1 264 ? 18.065 -2.402 -74.458 1.00 68.06 264 CYS A CA 1
ATOM 2143 C C . CYS A 1 264 ? 18.555 -2.664 -75.885 1.00 68.06 264 CYS A C 1
ATOM 2145 O O . CYS A 1 264 ? 19.198 -3.681 -76.146 1.00 68.06 264 CYS A O 1
ATOM 2147 N N . LYS A 1 265 ? 18.290 -1.733 -76.808 1.00 75.06 265 LYS A N 1
ATOM 2148 C CA . LYS A 1 265 ? 18.937 -1.741 -78.122 1.00 75.06 265 LYS A CA 1
ATOM 2149 C C . LYS A 1 265 ? 20.448 -1.609 -77.889 1.00 75.06 265 LYS A C 1
ATOM 2151 O O . LYS A 1 265 ? 20.859 -0.602 -77.304 1.00 75.06 265 LYS A O 1
ATOM 2156 N N . PRO A 1 266 ? 21.282 -2.584 -78.296 1.00 78.12 266 PRO A N 1
ATOM 2157 C CA . PRO A 1 266 ? 22.719 -2.452 -78.127 1.00 78.12 266 PRO A CA 1
ATOM 2158 C C . PRO A 1 266 ? 23.175 -1.231 -78.925 1.00 78.12 266 PRO A C 1
ATOM 2160 O O . PRO A 1 266 ? 22.957 -1.145 -80.134 1.00 78.12 266 PRO A O 1
ATOM 2163 N N . PHE A 1 267 ? 23.750 -0.251 -78.233 1.00 74.44 267 PHE A N 1
ATOM 2164 C CA . PHE A 1 267 ? 24.304 0.940 -78.856 1.00 74.44 267 PHE A CA 1
ATOM 2165 C C . PHE A 1 267 ? 25.822 0.820 -78.893 1.00 74.44 267 PHE A C 1
ATOM 2167 O O . PHE A 1 267 ? 26.468 0.406 -77.930 1.00 74.44 267 PHE A O 1
ATOM 2174 N N . GLN A 1 268 ? 26.396 1.165 -80.037 1.00 74.00 268 GLN A N 1
ATOM 2175 C CA . GLN A 1 268 ? 27.825 1.038 -80.260 1.00 74.00 268 GLN A CA 1
ATOM 2176 C C . GLN A 1 268 ? 28.533 2.227 -79.602 1.00 74.00 268 GLN A C 1
ATOM 2178 O O . GLN A 1 268 ? 28.481 3.359 -80.088 1.00 74.00 268 GLN A O 1
ATOM 2183 N N . LEU A 1 269 ? 29.149 1.989 -78.442 1.00 67.50 269 LEU A N 1
ATOM 2184 C CA . LEU A 1 269 ? 29.909 3.008 -77.721 1.00 67.50 269 LEU A CA 1
ATOM 2185 C C . LEU A 1 269 ? 31.156 3.383 -78.537 1.00 67.50 269 LEU A C 1
ATOM 2187 O O . LEU A 1 269 ? 31.945 2.515 -78.910 1.00 67.50 269 LEU A O 1
ATOM 2191 N N . ARG A 1 270 ? 31.394 4.685 -78.750 1.00 67.31 270 ARG A N 1
ATOM 2192 C CA . ARG A 1 270 ? 32.586 5.196 -79.465 1.00 67.31 270 ARG A CA 1
ATOM 2193 C C . ARG A 1 270 ? 33.921 4.799 -78.810 1.00 67.31 270 ARG A C 1
ATOM 2195 O O . ARG A 1 270 ? 34.972 4.969 -79.418 1.00 67.31 270 ARG A O 1
ATOM 2202 N N . THR A 1 271 ? 33.892 4.255 -77.594 1.00 67.00 271 THR A N 1
ATOM 2203 C CA . THR A 1 271 ? 35.068 3.743 -76.881 1.00 67.00 271 THR A CA 1
ATOM 2204 C C . THR A 1 271 ? 35.580 2.412 -77.423 1.00 67.00 271 THR A C 1
ATOM 2206 O O . THR A 1 271 ? 36.732 2.085 -77.164 1.00 67.00 271 THR A O 1
ATOM 2209 N N . PHE A 1 272 ? 34.788 1.673 -78.210 1.00 63.09 272 PHE A N 1
ATOM 2210 C CA . PHE A 1 272 ? 35.258 0.439 -78.852 1.00 63.09 272 PHE A CA 1
ATOM 2211 C C . PHE A 1 272 ? 36.357 0.707 -79.900 1.00 63.09 272 PHE A C 1
ATOM 2213 O O . PHE A 1 272 ? 37.150 -0.173 -80.210 1.00 63.09 272 PHE A O 1
ATOM 2220 N N . MET A 1 273 ? 36.450 1.945 -80.402 1.00 60.81 273 MET A N 1
ATOM 2221 C CA . MET A 1 273 ? 37.470 2.374 -81.369 1.00 60.81 273 MET A CA 1
ATOM 2222 C C . MET A 1 273 ? 38.759 2.889 -80.703 1.00 60.81 273 MET A C 1
ATOM 2224 O O . MET A 1 273 ? 39.704 3.257 -81.399 1.00 60.81 273 MET A O 1
ATOM 2228 N N . LEU A 1 274 ? 38.824 2.945 -79.366 1.00 64.69 274 LEU A N 1
ATOM 2229 C CA . LEU A 1 274 ? 40.027 3.384 -78.658 1.00 64.69 274 LEU A CA 1
ATOM 2230 C C . LEU A 1 274 ? 41.021 2.223 -78.574 1.00 64.69 274 LEU A C 1
ATOM 2232 O O . LEU A 1 274 ? 40.793 1.243 -77.869 1.00 64.69 274 LEU A O 1
ATOM 2236 N N . HIS A 1 275 ? 42.136 2.336 -79.295 1.00 59.75 275 HIS A N 1
ATOM 2237 C CA . HIS A 1 275 ? 43.234 1.378 -79.193 1.00 59.75 275 HIS A CA 1
ATOM 2238 C C . HIS A 1 275 ? 43.848 1.427 -77.778 1.00 59.75 275 HIS A C 1
ATOM 2240 O O . HIS A 1 275 ? 44.086 2.527 -77.264 1.00 59.75 275 HIS A O 1
ATOM 2246 N N . PRO A 1 276 ? 44.125 0.277 -77.131 1.00 51.75 276 PRO A N 1
ATOM 2247 C CA . PRO A 1 276 ? 44.806 0.241 -75.841 1.00 51.75 276 PRO A CA 1
ATOM 2248 C C . PRO A 1 276 ? 46.169 0.925 -75.958 1.00 51.75 276 PRO A C 1
ATOM 2250 O O . PRO A 1 276 ? 47.041 0.493 -76.711 1.00 51.75 276 PRO A O 1
ATOM 2253 N N . ARG A 1 277 ? 46.355 2.032 -75.237 1.00 47.31 277 ARG A N 1
ATOM 2254 C CA . ARG A 1 277 ? 47.604 2.794 -75.266 1.00 47.31 277 ARG A CA 1
ATOM 2255 C C . ARG A 1 277 ? 48.685 1.982 -74.546 1.00 47.31 277 ARG A C 1
ATOM 2257 O O . ARG A 1 277 ? 48.670 1.887 -73.320 1.00 47.31 277 ARG A O 1
ATOM 2264 N N . HIS A 1 278 ? 49.603 1.393 -75.309 1.00 49.41 278 HIS A N 1
ATOM 2265 C CA . HIS A 1 278 ? 50.825 0.786 -74.787 1.00 49.41 278 HIS A CA 1
ATOM 2266 C C . HIS A 1 278 ? 51.606 1.851 -74.001 1.00 49.41 278 HIS A C 1
ATOM 2268 O O . HIS A 1 278 ? 51.904 2.933 -74.511 1.00 49.41 278 HIS A O 1
ATOM 2274 N N . ARG A 1 279 ? 51.855 1.579 -72.721 1.00 45.62 279 ARG A N 1
ATOM 2275 C CA . ARG A 1 279 ? 52.465 2.511 -71.771 1.00 45.62 279 ARG A CA 1
ATOM 2276 C C . ARG A 1 279 ? 53.984 2.434 -71.932 1.00 45.62 279 ARG A C 1
ATOM 2278 O O . ARG A 1 279 ? 54.584 1.458 -71.501 1.00 45.62 279 ARG A O 1
ATOM 2285 N N . SER A 1 280 ? 54.588 3.444 -72.555 1.00 37.62 280 SER A N 1
ATOM 2286 C CA . SER A 1 280 ? 56.047 3.621 -72.563 1.00 37.62 280 SER A CA 1
ATOM 2287 C C . SER A 1 280 ? 56.458 4.564 -71.423 1.00 37.62 280 SER A C 1
ATOM 2289 O O . SER A 1 280 ? 55.717 5.518 -71.155 1.00 37.62 280 SER A O 1
ATOM 2291 N N . PRO A 1 281 ? 57.571 4.302 -70.716 1.00 59.03 281 PRO A N 1
ATOM 2292 C CA . PRO A 1 281 ? 58.014 5.125 -69.601 1.00 59.03 281 PRO A CA 1
ATOM 2293 C C . PRO A 1 281 ? 58.823 6.338 -70.085 1.00 59.03 281 PRO A C 1
ATOM 2295 O O . PRO A 1 281 ? 59.393 6.312 -71.168 1.00 59.03 281 PRO A O 1
ATOM 2298 N N . GLU A 1 282 ? 58.872 7.342 -69.209 1.00 39.00 282 GLU A N 1
ATOM 2299 C CA . GLU A 1 282 ? 59.791 8.489 -69.127 1.00 39.00 282 GLU A CA 1
ATOM 2300 C C . GLU A 1 282 ? 59.263 9.922 -69.334 1.00 39.00 282 GLU A C 1
ATOM 2302 O O . GLU A 1 282 ? 58.860 10.365 -70.404 1.00 39.00 282 GLU A O 1
ATOM 2307 N N . ASN A 1 283 ? 59.463 10.636 -68.220 1.00 38.28 283 ASN A N 1
ATOM 2308 C CA . ASN A 1 283 ? 59.838 12.026 -67.995 1.00 38.28 283 ASN A CA 1
ATOM 2309 C C . ASN A 1 283 ? 58.776 13.100 -67.685 1.00 38.28 283 ASN A C 1
ATOM 2311 O O . ASN A 1 283 ? 57.814 13.284 -68.430 1.00 38.28 283 ASN A O 1
ATOM 2315 N N . PRO A 1 284 ? 58.944 13.833 -66.553 1.00 54.31 284 PRO A N 1
ATOM 2316 C CA . PRO A 1 284 ? 57.962 14.782 -66.061 1.00 54.31 284 PRO A CA 1
ATOM 2317 C C . PRO A 1 284 ? 58.315 16.201 -66.513 1.00 54.31 284 PRO A C 1
ATOM 2319 O O . PRO A 1 284 ? 59.370 16.728 -66.160 1.00 54.31 284 PRO A O 1
ATOM 2322 N N . GLN A 1 285 ? 57.401 16.874 -67.210 1.00 41.72 285 GLN A N 1
ATOM 2323 C CA . GLN A 1 285 ? 57.449 18.329 -67.317 1.00 41.72 285 GLN A CA 1
ATOM 2324 C C . GLN A 1 285 ? 56.090 18.979 -67.053 1.00 41.72 285 GLN A C 1
ATOM 2326 O O . GLN A 1 285 ? 55.024 18.475 -67.391 1.00 41.72 285 GLN A O 1
ATOM 2331 N N . LYS A 1 286 ? 56.213 20.086 -66.323 1.00 43.72 286 LYS A N 1
ATOM 2332 C CA . LYS A 1 286 ? 55.216 20.931 -65.671 1.00 43.72 286 LYS A CA 1
ATOM 2333 C C . LYS A 1 286 ? 54.250 21.582 -66.664 1.00 43.72 286 LYS A C 1
ATOM 2335 O O . LYS A 1 286 ? 54.708 22.063 -67.690 1.00 43.72 286 LYS A O 1
ATOM 2340 N N . SER A 1 287 ? 53.001 21.791 -66.237 1.00 39.84 287 SER A N 1
ATOM 2341 C CA . SER A 1 287 ? 52.334 23.108 -66.314 1.00 39.84 287 SER A CA 1
ATOM 2342 C C . SER A 1 287 ? 50.938 23.086 -65.667 1.00 39.84 287 SER A C 1
ATOM 2344 O O . SER A 1 287 ? 50.030 22.406 -66.137 1.00 39.84 287 SER A O 1
ATOM 2346 N N .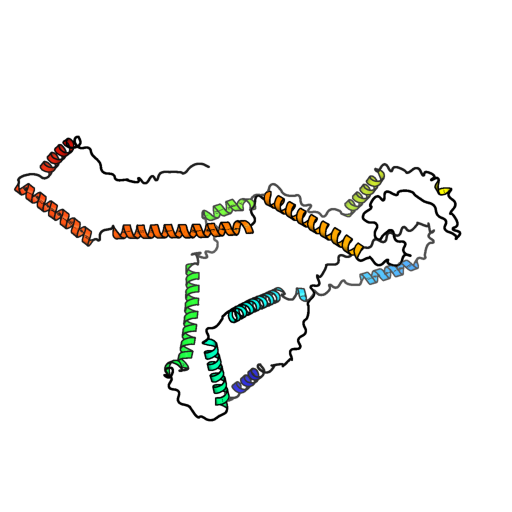 THR A 1 288 ? 50.840 23.821 -64.558 1.00 44.97 288 THR A N 1
ATOM 2347 C CA . THR A 1 288 ? 49.801 24.792 -64.157 1.00 44.97 288 THR A CA 1
ATOM 2348 C C . THR A 1 288 ? 48.311 24.548 -64.433 1.00 44.97 288 THR A C 1
ATOM 2350 O O . THR A 1 288 ? 47.854 24.465 -65.568 1.00 44.97 288 THR A O 1
ATOM 2353 N N . ASP A 1 289 ? 47.586 24.641 -63.315 1.00 47.25 289 ASP A N 1
ATOM 2354 C CA . ASP A 1 289 ? 46.243 25.181 -63.110 1.00 47.25 289 ASP A CA 1
ATOM 2355 C C . ASP A 1 289 ? 45.046 24.543 -63.811 1.00 47.25 289 ASP A C 1
ATOM 2357 O O . ASP A 1 289 ? 44.774 24.748 -64.990 1.00 47.25 289 ASP A O 1
ATOM 2361 N N . LYS A 1 290 ? 44.230 23.885 -62.975 1.00 42.91 290 LYS A N 1
ATOM 2362 C CA . LYS A 1 290 ? 42.763 23.941 -63.007 1.00 42.91 290 LYS A CA 1
ATOM 2363 C C . LYS A 1 290 ? 42.210 23.602 -61.618 1.00 42.91 290 LYS A C 1
ATOM 2365 O O . LYS A 1 290 ? 42.294 22.472 -61.138 1.00 42.91 290 LYS A O 1
ATOM 2370 N N . MET A 1 291 ? 41.665 24.635 -60.981 1.00 47.16 291 MET A N 1
ATOM 2371 C CA . MET A 1 291 ? 40.689 24.619 -59.890 1.00 47.16 291 MET A CA 1
ATOM 2372 C C . MET A 1 291 ? 39.749 23.402 -59.957 1.00 47.16 291 MET A C 1
ATOM 2374 O O . MET A 1 291 ? 38.868 23.318 -60.807 1.00 47.16 291 MET A O 1
ATOM 2378 N N . ASN A 1 292 ? 39.937 22.454 -59.038 1.00 41.16 292 ASN A N 1
ATOM 2379 C CA . ASN A 1 292 ? 39.038 21.321 -58.847 1.00 41.16 292 ASN A CA 1
ATOM 2380 C C . ASN A 1 292 ? 38.216 21.558 -57.578 1.00 41.16 292 ASN A C 1
ATOM 2382 O O . ASN A 1 292 ? 38.711 21.368 -56.466 1.00 41.16 292 ASN A O 1
ATOM 2386 N N . LEU A 1 293 ? 36.949 21.941 -57.747 1.00 47.41 293 LEU A N 1
ATOM 2387 C CA . LEU A 1 293 ? 35.938 21.849 -56.695 1.00 47.41 293 LEU A CA 1
ATOM 2388 C C . LEU A 1 293 ? 35.747 20.367 -56.350 1.00 47.41 293 LEU A C 1
ATOM 2390 O O . LEU A 1 293 ? 34.995 19.642 -57.002 1.00 47.41 293 LEU A O 1
ATOM 2394 N N . LYS A 1 294 ? 36.464 19.889 -55.330 1.00 44.91 294 LYS A N 1
ATOM 2395 C CA . LYS A 1 294 ? 36.266 18.539 -54.803 1.00 44.91 294 LYS A CA 1
ATOM 2396 C C . LYS A 1 294 ? 34.952 18.494 -54.030 1.00 44.91 294 LYS A C 1
ATOM 2398 O O . LYS A 1 294 ? 34.894 18.823 -52.850 1.00 44.91 294 LYS A O 1
ATOM 2403 N N . ARG A 1 295 ? 33.907 18.038 -54.722 1.00 39.94 295 ARG A N 1
ATOM 2404 C CA . ARG A 1 295 ? 32.671 17.495 -54.151 1.00 39.94 295 ARG A CA 1
ATOM 2405 C C . ARG A 1 295 ? 33.045 16.470 -53.075 1.00 39.94 295 ARG A C 1
ATOM 2407 O O . ARG A 1 295 ? 33.641 15.436 -53.376 1.00 39.94 295 ARG A O 1
ATOM 2414 N N . SER A 1 296 ? 32.763 16.787 -51.816 1.00 46.00 296 SER A N 1
ATOM 2415 C CA . SER A 1 296 ? 33.117 15.958 -50.667 1.00 46.00 296 SER A CA 1
ATOM 2416 C C . SER A 1 296 ? 32.237 14.706 -50.617 1.00 46.00 296 SER A C 1
ATOM 2418 O O . SER A 1 296 ? 31.174 14.709 -50.001 1.00 46.00 296 SER A O 1
ATOM 2420 N N . ASN A 1 297 ? 32.680 13.619 -51.247 1.00 43.72 297 ASN A N 1
ATOM 2421 C CA . ASN A 1 297 ? 32.147 12.287 -50.969 1.00 43.72 297 ASN A CA 1
ATOM 2422 C C . ASN A 1 297 ? 32.777 11.776 -49.668 1.00 43.72 297 ASN A C 1
ATOM 2424 O O . ASN A 1 297 ? 33.871 11.209 -49.649 1.00 43.72 297 ASN A O 1
ATOM 2428 N N . SER A 1 298 ? 32.079 11.993 -48.557 1.00 56.50 298 SER A N 1
ATOM 2429 C CA . SER A 1 298 ? 32.374 11.384 -47.265 1.00 56.50 298 SER A CA 1
ATOM 2430 C C . SER A 1 298 ? 32.025 9.894 -47.302 1.00 56.50 298 SER A C 1
ATOM 2432 O O . SER A 1 298 ? 30.954 9.532 -46.844 1.00 56.50 298 SER A O 1
ATOM 2434 N N . PHE A 1 299 ? 32.882 9.062 -47.908 1.00 52.41 299 PHE A N 1
ATOM 2435 C CA . PHE A 1 299 ? 33.072 7.621 -47.605 1.00 52.41 299 PHE A CA 1
ATOM 2436 C C . PHE A 1 299 ? 34.201 6.955 -48.438 1.00 52.41 299 PHE A C 1
ATOM 2438 O O . PHE A 1 299 ? 34.235 5.741 -48.597 1.00 52.41 299 PHE A O 1
ATOM 2445 N N . GLY A 1 300 ? 35.165 7.720 -48.968 1.00 49.91 300 GLY A N 1
ATOM 2446 C CA . GLY A 1 300 ? 36.226 7.206 -49.855 1.00 49.91 300 GLY A CA 1
ATOM 2447 C C . GLY A 1 300 ? 37.567 6.874 -49.188 1.00 49.91 300 GLY A C 1
ATOM 2448 O O . GLY A 1 300 ? 38.594 6.927 -49.854 1.00 49.91 300 GLY A O 1
ATOM 2449 N N . GLY A 1 301 ? 37.601 6.602 -47.882 1.00 53.69 301 GLY A N 1
ATOM 2450 C CA . GLY A 1 301 ? 38.868 6.442 -47.157 1.00 53.69 301 GLY A CA 1
ATOM 2451 C C . GLY A 1 301 ? 39.617 5.133 -47.420 1.00 53.69 301 GLY A C 1
ATOM 2452 O O . GLY A 1 301 ? 40.810 5.082 -47.152 1.00 53.69 301 GLY A O 1
ATOM 2453 N N . LEU A 1 302 ? 38.945 4.083 -47.911 1.00 51.22 302 LEU A N 1
ATOM 2454 C CA . LEU A 1 302 ? 39.538 2.737 -47.979 1.00 51.22 302 LEU A CA 1
ATOM 2455 C C . LEU A 1 302 ? 39.300 1.980 -49.295 1.00 51.22 302 LEU A C 1
ATOM 2457 O O . LEU A 1 302 ? 39.928 0.954 -49.505 1.00 51.22 302 LEU A O 1
ATOM 2461 N N . THR A 1 303 ? 38.442 2.464 -50.199 1.00 50.44 303 THR A N 1
ATOM 2462 C CA . THR A 1 303 ? 38.135 1.762 -51.466 1.00 50.44 303 THR A CA 1
ATOM 2463 C C . THR A 1 303 ? 38.819 2.368 -52.692 1.00 50.44 303 THR A C 1
ATOM 2465 O O . THR A 1 303 ? 38.725 1.805 -53.776 1.00 50.44 303 THR A O 1
ATOM 2468 N N . SER A 1 304 ? 39.522 3.497 -52.536 1.00 50.53 304 SER A N 1
ATOM 2469 C CA . SER A 1 304 ? 40.235 4.170 -53.635 1.00 50.53 304 SER A CA 1
ATOM 2470 C C . SER A 1 304 ? 41.748 3.930 -53.639 1.00 50.53 304 SER A C 1
ATOM 2472 O O . SER A 1 304 ? 42.448 4.510 -54.467 1.00 50.53 304 SER A O 1
ATOM 2474 N N . LEU A 1 305 ? 42.262 3.116 -52.714 1.00 49.00 305 LEU A N 1
ATOM 2475 C CA . LEU A 1 305 ? 43.668 2.732 -52.691 1.00 49.00 305 LEU A CA 1
ATOM 2476 C C . LEU A 1 305 ? 43.813 1.438 -53.489 1.00 49.00 305 LEU A C 1
ATOM 2478 O O . LEU A 1 305 ? 43.241 0.411 -53.133 1.00 49.00 305 LEU A O 1
ATOM 2482 N N . SER A 1 306 ? 44.555 1.526 -54.592 1.00 50.00 306 SER A N 1
ATOM 2483 C CA . SER A 1 306 ? 45.137 0.370 -55.273 1.00 50.00 306 SER A CA 1
ATOM 2484 C C . SER A 1 306 ? 45.708 -0.609 -54.238 1.00 50.00 306 SER A C 1
ATOM 2486 O O . SER A 1 306 ? 46.364 -0.169 -53.289 1.00 50.00 306 SER A O 1
ATOM 2488 N N . MET A 1 307 ? 45.499 -1.916 -54.442 1.00 55.12 307 MET A N 1
ATOM 2489 C CA . MET A 1 307 ? 46.070 -2.982 -53.603 1.00 55.12 307 MET A CA 1
ATOM 2490 C C . MET A 1 307 ? 47.608 -2.929 -53.486 1.00 55.12 307 MET A C 1
ATOM 2492 O O . MET A 1 307 ? 48.158 -3.590 -52.612 1.00 55.12 307 MET A O 1
ATOM 2496 N N . ASP A 1 308 ? 48.284 -2.104 -54.293 1.00 53.22 308 ASP A N 1
ATOM 2497 C CA . ASP A 1 308 ? 49.744 -1.953 -54.311 1.00 53.22 308 ASP A CA 1
ATOM 2498 C C . ASP A 1 308 ? 50.282 -0.781 -53.471 1.00 53.22 308 ASP A C 1
ATOM 2500 O O . ASP A 1 308 ? 51.471 -0.469 -53.531 1.00 53.22 308 ASP A O 1
ATOM 2504 N N . THR A 1 309 ? 49.448 -0.093 -52.682 1.00 56.03 309 THR A N 1
ATOM 2505 C CA . THR A 1 309 ? 49.939 1.004 -51.826 1.00 56.03 309 THR A CA 1
ATOM 2506 C C . THR A 1 309 ? 50.071 0.518 -50.389 1.00 56.03 309 THR A C 1
ATOM 2508 O O . THR A 1 309 ? 49.068 0.193 -49.752 1.00 56.03 309 THR A O 1
ATOM 2511 N N . LEU A 1 310 ? 51.308 0.475 -49.873 1.00 52.38 310 LEU A N 1
ATOM 2512 C CA . LEU A 1 310 ? 51.592 0.116 -48.481 1.00 52.38 310 LEU A CA 1
ATOM 2513 C C . LEU A 1 310 ? 50.692 0.923 -47.526 1.00 52.38 310 LEU A C 1
ATOM 2515 O O . LEU A 1 310 ? 50.454 2.106 -47.799 1.00 52.38 310 LEU A O 1
ATOM 2519 N N . PRO A 1 311 ? 50.212 0.328 -46.413 1.00 57.44 311 PRO A N 1
ATOM 2520 C CA . PRO A 1 311 ? 49.354 1.007 -45.450 1.00 57.44 311 PRO A CA 1
ATOM 2521 C C . PRO A 1 311 ? 49.971 2.346 -45.046 1.00 57.44 311 PRO A C 1
ATOM 2523 O O . PRO A 1 311 ? 50.960 2.400 -44.316 1.00 57.44 311 PRO A O 1
ATOM 2526 N N . THR A 1 312 ? 49.415 3.451 -45.539 1.00 59.66 312 THR A N 1
ATOM 2527 C CA . THR A 1 312 ? 49.870 4.774 -45.121 1.00 59.66 312 THR A CA 1
ATOM 2528 C C . THR A 1 312 ? 49.414 4.940 -43.680 1.00 59.66 312 THR A C 1
ATOM 2530 O O . THR A 1 312 ? 48.214 4.983 -43.402 1.00 59.66 312 THR A O 1
ATOM 2533 N N . TYR A 1 313 ? 50.370 4.959 -42.747 1.00 63.03 313 TYR A N 1
ATOM 2534 C CA . TYR A 1 313 ? 50.112 5.157 -41.324 1.00 63.03 313 TYR A CA 1
ATOM 2535 C C . TYR A 1 313 ? 49.158 6.343 -41.137 1.00 63.03 313 TYR A C 1
ATOM 2537 O O . TYR A 1 313 ? 49.464 7.474 -41.518 1.00 63.03 313 TYR A O 1
ATOM 2545 N N . ILE A 1 314 ? 47.975 6.080 -40.574 1.00 74.69 314 ILE A N 1
ATOM 2546 C CA . ILE A 1 314 ? 46.980 7.116 -40.292 1.00 74.69 314 ILE A CA 1
ATOM 2547 C C . ILE A 1 314 ? 47.631 8.124 -39.344 1.00 74.69 314 ILE A C 1
ATOM 2549 O O . ILE A 1 314 ? 47.933 7.793 -38.194 1.00 74.69 314 ILE A O 1
ATOM 2553 N N . THR A 1 315 ? 47.846 9.351 -39.820 1.00 84.38 315 THR A N 1
ATOM 2554 C CA . THR A 1 315 ? 48.425 10.421 -39.004 1.00 84.38 315 THR A CA 1
ATOM 2555 C C . THR A 1 315 ? 47.528 10.718 -37.801 1.00 84.38 315 THR A C 1
ATOM 2557 O O . THR A 1 315 ? 46.298 10.622 -37.876 1.00 84.38 315 THR A O 1
ATOM 2560 N N . ASP A 1 316 ? 48.125 11.107 -36.672 1.00 82.62 316 ASP A N 1
ATOM 2561 C CA . ASP A 1 316 ? 47.386 11.378 -35.429 1.00 82.62 316 ASP A CA 1
ATOM 2562 C C . ASP A 1 316 ? 46.287 12.447 -35.620 1.00 82.62 316 ASP A C 1
ATOM 2564 O O . ASP A 1 316 ? 45.185 12.347 -35.078 1.00 82.62 316 ASP A O 1
ATOM 2568 N N . ALA A 1 317 ? 46.523 13.416 -36.510 1.00 84.50 317 ALA A N 1
ATOM 2569 C CA . ALA A 1 317 ? 45.532 14.417 -36.901 1.00 84.50 317 ALA A CA 1
ATOM 2570 C C . ALA A 1 317 ? 44.292 13.806 -37.587 1.00 84.50 317 ALA A C 1
ATOM 2572 O O . ALA A 1 317 ? 43.160 14.207 -37.306 1.00 84.50 317 ALA A O 1
ATOM 2573 N N . ALA A 1 318 ? 44.469 12.817 -38.470 1.00 84.75 318 ALA A N 1
ATOM 2574 C CA . ALA A 1 318 ? 43.352 12.118 -39.104 1.00 84.75 318 ALA A CA 1
ATOM 2575 C C . ALA A 1 318 ? 42.552 11.293 -38.081 1.00 84.75 318 ALA A C 1
ATOM 2577 O O . ALA A 1 318 ? 41.318 11.341 -38.086 1.00 84.75 318 ALA A O 1
ATOM 2578 N N . ARG A 1 319 ? 43.243 10.636 -37.138 1.00 84.69 319 ARG A N 1
ATOM 2579 C CA . ARG A 1 319 ? 42.609 9.915 -36.025 1.00 84.69 319 ARG A CA 1
ATOM 2580 C C . ARG A 1 319 ? 41.771 10.859 -35.159 1.00 84.69 319 ARG A C 1
ATOM 2582 O O . ARG A 1 319 ? 40.581 10.607 -34.974 1.00 84.69 319 ARG A O 1
ATOM 2589 N N . LYS A 1 320 ? 42.331 11.991 -34.718 1.00 89.75 320 LYS A N 1
ATOM 2590 C CA . LYS A 1 320 ? 41.622 12.994 -33.898 1.00 89.75 320 LYS A CA 1
ATOM 2591 C C . LYS A 1 320 ? 40.385 13.568 -34.593 1.00 89.75 320 LYS A C 1
ATOM 2593 O O . LYS A 1 320 ? 39.334 13.654 -33.961 1.00 89.75 320 LYS A O 1
ATOM 2598 N N . ARG A 1 321 ? 40.463 13.876 -35.893 1.00 87.00 321 ARG A N 1
ATOM 2599 C CA . ARG A 1 321 ? 39.297 14.330 -36.678 1.00 87.00 321 ARG A CA 1
ATOM 2600 C C . ARG A 1 321 ? 38.200 13.268 -36.748 1.00 87.00 321 ARG A C 1
ATOM 2602 O O . ARG A 1 321 ? 37.045 13.581 -36.478 1.00 87.00 321 ARG A O 1
ATOM 2609 N N . SER A 1 322 ? 38.553 12.012 -37.040 1.00 83.69 322 SER A N 1
ATOM 2610 C CA . SER A 1 322 ? 37.572 10.914 -37.095 1.00 83.69 322 SER A CA 1
ATOM 2611 C C . SER A 1 322 ? 36.888 10.672 -35.743 1.00 83.69 322 SER A C 1
ATOM 2613 O O . SER A 1 322 ? 35.674 10.486 -35.680 1.00 83.69 322 SER A O 1
ATOM 2615 N N . MET A 1 323 ? 37.641 10.771 -34.643 1.00 85.50 323 MET A N 1
ATOM 2616 C CA . MET A 1 323 ? 37.100 10.658 -33.290 1.00 85.50 323 MET A CA 1
ATOM 2617 C C . MET A 1 323 ? 36.186 11.834 -32.930 1.00 85.50 323 MET A C 1
ATOM 2619 O O . MET A 1 323 ? 35.176 11.623 -32.267 1.00 85.50 323 MET A O 1
ATOM 2623 N N . ALA A 1 324 ? 36.505 13.058 -33.359 1.00 89.81 324 ALA A N 1
ATOM 2624 C CA . ALA A 1 324 ? 35.654 14.225 -33.131 1.00 89.81 324 ALA A CA 1
ATOM 2625 C C . ALA A 1 324 ? 34.306 14.105 -33.860 1.00 89.81 324 ALA A C 1
ATOM 2627 O O . ALA A 1 324 ? 33.267 14.346 -33.254 1.00 89.81 324 ALA A O 1
ATOM 2628 N N . VAL A 1 325 ? 34.319 13.656 -35.120 1.00 91.19 325 VAL A N 1
ATOM 2629 C CA . VAL A 1 325 ? 33.098 13.410 -35.909 1.00 91.19 325 VAL A CA 1
ATOM 2630 C C . VAL A 1 325 ? 32.247 12.306 -35.287 1.00 91.19 325 VAL A C 1
ATOM 2632 O O . VAL A 1 325 ? 31.030 12.435 -35.188 1.00 91.19 325 VAL A O 1
ATOM 2635 N N . ARG A 1 326 ? 32.877 11.225 -34.820 1.00 87.75 326 ARG A N 1
ATOM 2636 C CA . ARG A 1 326 ? 32.160 10.150 -34.131 1.00 87.75 326 ARG A CA 1
ATOM 2637 C C . ARG A 1 326 ? 31.507 10.647 -32.840 1.00 87.75 326 ARG A C 1
ATOM 2639 O O . ARG A 1 326 ? 30.329 10.387 -32.624 1.00 87.75 326 ARG A O 1
ATOM 2646 N N . ARG A 1 327 ? 32.237 11.413 -32.022 1.00 89.12 327 ARG A N 1
ATOM 2647 C CA . ARG A 1 327 ? 31.701 11.990 -30.780 1.00 89.12 327 ARG A CA 1
ATOM 2648 C C . ARG A 1 327 ? 30.567 12.979 -31.032 1.00 89.12 327 ARG A C 1
ATOM 2650 O O . ARG A 1 327 ? 29.589 12.954 -30.296 1.00 89.12 327 ARG A O 1
ATOM 2657 N N . SER A 1 328 ? 30.665 13.831 -32.054 1.00 89.44 328 SER A N 1
ATOM 2658 C CA . SER A 1 328 ? 29.581 14.770 -32.371 1.00 89.44 328 SER A CA 1
ATOM 2659 C C . SER A 1 328 ? 28.316 14.042 -32.839 1.00 89.44 328 SER A C 1
ATOM 2661 O O . SER A 1 328 ? 27.218 14.400 -32.417 1.00 89.44 328 SER A O 1
ATOM 2663 N N . LEU A 1 329 ? 28.456 12.970 -33.628 1.00 90.62 329 LEU A N 1
ATOM 2664 C CA . LEU A 1 329 ? 27.344 12.089 -34.004 1.00 90.62 329 LEU A CA 1
ATOM 2665 C C . LEU A 1 329 ? 26.725 11.373 -32.797 1.00 90.62 329 LEU A C 1
ATOM 2667 O O . LEU A 1 329 ? 25.502 11.334 -32.677 1.00 90.62 329 LEU A O 1
ATOM 2671 N N . GLU A 1 330 ? 27.547 10.849 -31.886 1.00 90.00 330 GLU A N 1
ATOM 2672 C CA . GLU A 1 330 ? 27.082 10.194 -30.657 1.00 90.00 330 GLU A CA 1
ATOM 2673 C C . GLU A 1 330 ? 26.277 11.172 -29.781 1.00 90.00 330 GLU A C 1
ATOM 2675 O O . GLU A 1 330 ? 25.154 10.852 -29.383 1.00 90.00 330 GLU A O 1
ATOM 2680 N N . ILE A 1 331 ? 26.774 12.398 -29.574 1.00 90.44 331 ILE A N 1
ATOM 2681 C CA . ILE A 1 331 ? 26.068 13.453 -28.825 1.00 90.44 331 ILE A CA 1
ATOM 2682 C C . ILE A 1 331 ? 24.728 13.801 -29.491 1.00 90.44 331 ILE A C 1
ATOM 2684 O O . ILE A 1 331 ? 23.700 13.854 -28.811 1.00 90.44 331 ILE A O 1
ATOM 2688 N N . ASN A 1 332 ? 24.711 13.980 -30.815 1.00 87.00 332 ASN A N 1
ATOM 2689 C CA . ASN A 1 332 ? 23.490 14.305 -31.557 1.00 87.00 332 ASN A CA 1
ATOM 2690 C C . ASN A 1 332 ? 22.455 13.171 -31.495 1.00 87.00 332 ASN A C 1
ATOM 2692 O O . ASN A 1 332 ? 21.268 13.430 -31.299 1.00 87.00 332 ASN A O 1
ATOM 2696 N N . SER A 1 333 ? 22.893 11.913 -31.601 1.00 90.81 333 SER A N 1
ATOM 2697 C CA . SER A 1 333 ? 22.009 10.747 -31.487 1.00 90.81 333 SER A CA 1
ATOM 2698 C C . SER A 1 333 ? 21.392 10.627 -30.091 1.00 90.81 333 SER A C 1
ATOM 2700 O O . SER A 1 333 ? 20.201 10.344 -29.954 1.00 90.81 333 SER A O 1
ATOM 2702 N N . GLN A 1 334 ? 22.166 10.927 -29.044 1.00 92.44 334 GLN A N 1
ATOM 2703 C CA . GLN A 1 334 ? 21.683 10.900 -27.669 1.00 92.44 334 GLN A CA 1
ATOM 2704 C C . GLN A 1 334 ? 20.703 12.047 -27.394 1.00 92.44 334 GLN A C 1
ATOM 2706 O O . GLN A 1 334 ? 19.690 11.840 -26.727 1.00 92.44 334 GLN A O 1
ATOM 2711 N N . ALA A 1 335 ? 20.970 13.242 -27.927 1.00 93.38 335 ALA A N 1
ATOM 2712 C CA . ALA A 1 335 ? 20.056 14.377 -27.840 1.00 93.38 335 ALA A CA 1
ATOM 2713 C C . ALA A 1 335 ? 18.721 14.079 -28.541 1.00 93.38 335 ALA A C 1
ATOM 2715 O O . ALA A 1 335 ? 17.658 14.285 -27.956 1.00 93.38 335 ALA A O 1
ATOM 2716 N N . MET A 1 336 ? 18.774 13.513 -29.750 1.00 94.31 336 MET A N 1
ATOM 2717 C CA . MET A 1 336 ? 17.588 13.094 -30.497 1.00 94.31 336 MET A CA 1
ATOM 2718 C C . MET A 1 336 ? 16.808 12.002 -29.756 1.00 94.31 336 MET A C 1
ATOM 2720 O O . MET A 1 336 ? 15.595 12.116 -29.603 1.00 94.31 336 MET A O 1
ATOM 2724 N N . SER A 1 337 ? 17.494 10.985 -29.227 1.00 93.00 337 SER A N 1
ATOM 2725 C CA . SER A 1 337 ? 16.871 9.920 -28.433 1.00 93.00 337 SER A CA 1
ATOM 2726 C C . SER A 1 337 ? 16.150 10.472 -27.200 1.00 93.00 337 SER A C 1
ATOM 2728 O O . SER A 1 337 ? 15.010 10.091 -26.937 1.00 93.00 337 SER A O 1
ATOM 2730 N N . ARG A 1 338 ? 16.764 11.420 -26.480 1.00 94.44 338 ARG A N 1
ATOM 2731 C CA . ARG A 1 338 ? 16.125 12.094 -25.340 1.00 94.44 338 ARG A CA 1
ATOM 2732 C C . ARG A 1 338 ? 14.903 12.900 -25.770 1.00 94.44 338 ARG A C 1
ATOM 2734 O O . ARG A 1 338 ? 13.874 12.799 -25.118 1.00 94.44 338 ARG A O 1
ATOM 2741 N N . ALA A 1 339 ? 14.981 13.655 -26.865 1.00 94.69 339 ALA A N 1
ATOM 2742 C CA . ALA A 1 339 ? 13.845 14.431 -27.364 1.00 94.69 339 ALA A CA 1
ATOM 2743 C C . ALA A 1 339 ? 12.656 13.535 -27.757 1.00 94.69 339 ALA A C 1
ATOM 2745 O O . ALA A 1 339 ? 11.514 13.836 -27.412 1.00 94.69 339 ALA A O 1
ATOM 2746 N N . VAL A 1 340 ? 12.925 12.401 -28.415 1.00 95.00 340 VAL A N 1
ATOM 2747 C CA . VAL A 1 340 ? 11.902 11.397 -28.745 1.00 95.00 340 VAL A CA 1
ATOM 2748 C C . VAL A 1 340 ? 11.311 10.783 -27.477 1.00 95.00 340 VAL A C 1
ATOM 2750 O O . VAL A 1 340 ? 10.093 10.682 -27.376 1.00 95.00 340 VAL A O 1
ATOM 2753 N N . ALA A 1 341 ? 12.141 10.436 -26.488 1.00 92.56 341 ALA A N 1
ATOM 2754 C CA . ALA A 1 341 ? 11.674 9.896 -25.213 1.00 92.56 341 ALA A CA 1
ATOM 2755 C C . ALA A 1 341 ? 10.783 10.892 -24.450 1.00 92.56 341 ALA A C 1
ATOM 2757 O O . ALA A 1 341 ? 9.722 10.505 -23.974 1.00 92.56 341 ALA A O 1
ATOM 2758 N N . MET A 1 342 ? 11.162 12.173 -24.392 1.00 89.75 342 MET A N 1
ATOM 2759 C CA . MET A 1 342 ? 10.351 13.219 -23.755 1.00 89.75 342 MET A CA 1
ATOM 2760 C C . MET A 1 342 ? 9.011 13.413 -24.471 1.00 89.75 342 MET A C 1
ATOM 2762 O O . MET A 1 342 ? 7.977 13.535 -23.821 1.00 89.75 342 MET A O 1
ATOM 2766 N N . ARG A 1 343 ? 9.005 13.406 -25.811 1.00 91.38 343 ARG A N 1
ATOM 2767 C CA . ARG A 1 343 ? 7.764 13.515 -26.590 1.00 91.38 343 ARG A CA 1
ATOM 2768 C C . ARG A 1 343 ? 6.872 12.290 -26.406 1.00 91.38 343 ARG A C 1
ATOM 2770 O O . ARG A 1 343 ? 5.667 12.451 -26.282 1.00 91.38 343 ARG A O 1
ATOM 2777 N N . ALA A 1 344 ? 7.447 11.090 -26.368 1.00 90.31 344 ALA A N 1
ATOM 2778 C CA . ALA A 1 344 ? 6.700 9.864 -26.105 1.00 90.31 344 ALA A CA 1
ATOM 2779 C C . ALA A 1 344 ? 6.073 9.880 -24.702 1.00 90.31 344 ALA A C 1
ATOM 2781 O O . ALA A 1 344 ? 4.896 9.574 -24.577 1.00 90.31 344 ALA A O 1
ATOM 2782 N N . GLN A 1 345 ? 6.820 10.319 -23.681 1.00 88.06 345 GLN A N 1
ATOM 2783 C CA . GLN A 1 345 ? 6.310 10.484 -22.313 1.00 88.06 345 GLN A CA 1
ATOM 2784 C C . GLN A 1 345 ? 5.193 11.529 -22.224 1.00 88.06 345 GLN A C 1
ATOM 2786 O O . GLN A 1 345 ? 4.213 11.312 -21.528 1.00 88.06 345 GLN A O 1
ATOM 2791 N N . ALA A 1 346 ? 5.307 12.647 -22.945 1.00 87.06 346 ALA A N 1
ATOM 2792 C CA . ALA A 1 346 ? 4.272 13.682 -22.957 1.00 87.06 346 ALA A CA 1
ATOM 2793 C C . ALA A 1 346 ? 2.972 13.231 -23.646 1.00 87.06 346 ALA A C 1
ATOM 2795 O O . ALA A 1 346 ? 1.904 13.754 -23.343 1.00 87.06 346 ALA A O 1
ATOM 2796 N N . MET A 1 347 ? 3.071 12.287 -24.586 1.00 88.31 3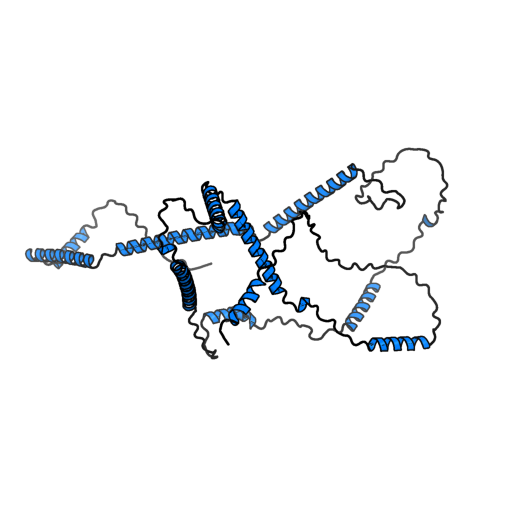47 MET A N 1
ATOM 2797 C CA . MET A 1 347 ? 1.925 11.715 -25.295 1.00 88.31 347 MET A CA 1
ATOM 2798 C C . MET A 1 347 ? 1.370 10.457 -24.613 1.00 88.31 347 MET A C 1
ATOM 2800 O O . MET A 1 347 ? 0.362 9.930 -25.079 1.00 88.31 347 MET A O 1
ATOM 2804 N N . ASP A 1 348 ? 2.009 9.967 -23.547 1.00 86.62 348 ASP A N 1
ATOM 2805 C CA . ASP A 1 348 ? 1.527 8.834 -22.760 1.00 86.62 348 ASP A CA 1
ATOM 2806 C C . ASP A 1 348 ? 0.439 9.316 -21.780 1.00 86.62 348 ASP A C 1
ATOM 2808 O O . ASP A 1 348 ? 0.717 10.149 -20.913 1.00 86.62 348 ASP A O 1
ATOM 2812 N N . PRO A 1 349 ? -0.808 8.818 -21.878 1.00 87.31 349 PRO A N 1
ATOM 2813 C CA . PRO A 1 349 ? -1.852 9.121 -20.900 1.00 87.31 349 PRO A CA 1
ATOM 2814 C C . PRO A 1 349 ? -1.513 8.609 -19.493 1.00 87.31 349 PRO A C 1
ATOM 2816 O O . PRO A 1 349 ? -2.072 9.085 -18.500 1.00 87.31 349 PRO A O 1
ATOM 2819 N N . HIS A 1 350 ? -0.624 7.617 -19.392 1.00 82.56 350 HIS A N 1
ATOM 2820 C CA . HIS A 1 350 ? -0.234 7.001 -18.139 1.00 82.56 350 HIS A CA 1
ATOM 2821 C C . HIS A 1 350 ? 1.062 7.611 -17.606 1.00 82.56 350 HIS A C 1
ATOM 2823 O O . HIS A 1 350 ? 2.099 7.646 -18.259 1.00 82.56 350 HIS A O 1
ATOM 2829 N N . LYS A 1 351 ? 1.021 8.052 -16.347 1.00 80.69 351 LYS A N 1
ATOM 2830 C CA . LYS A 1 351 ? 2.226 8.478 -15.631 1.00 80.69 351 LYS A CA 1
ATOM 2831 C C . LYS A 1 351 ? 3.090 7.268 -15.290 1.00 80.69 351 LYS A C 1
ATOM 2833 O O . LYS A 1 351 ? 2.578 6.215 -14.897 1.00 80.69 351 LYS A O 1
ATOM 2838 N N . SER A 1 352 ? 4.408 7.435 -15.351 1.00 84.56 352 SER A N 1
ATOM 2839 C CA . SER A 1 352 ? 5.337 6.371 -14.976 1.00 84.56 352 SER A CA 1
ATOM 2840 C C . SER A 1 352 ? 5.174 6.003 -13.499 1.00 84.56 352 SER A C 1
ATOM 2842 O O . SER A 1 352 ? 5.040 6.869 -12.632 1.00 84.56 352 SER A O 1
ATOM 2844 N N . LEU A 1 353 ? 5.281 4.712 -13.172 1.00 82.88 353 LEU A N 1
ATOM 2845 C CA . LEU A 1 353 ? 5.239 4.233 -11.785 1.00 82.88 353 LEU A CA 1
ATOM 2846 C C . LEU A 1 353 ? 6.273 4.944 -10.892 1.00 82.88 353 LEU A C 1
ATOM 2848 O O . LEU A 1 353 ? 6.015 5.195 -9.715 1.00 82.88 353 LEU A O 1
ATOM 2852 N N . LYS A 1 354 ? 7.428 5.310 -11.461 1.00 83.88 354 LYS A N 1
ATOM 2853 C CA . LYS A 1 354 ? 8.488 6.050 -10.764 1.00 83.88 354 LYS A CA 1
ATOM 2854 C C . LYS A 1 354 ? 8.033 7.445 -10.315 1.00 83.88 354 LYS A C 1
ATOM 2856 O O . LYS A 1 354 ? 8.466 7.907 -9.263 1.00 83.88 354 LYS A O 1
ATOM 2861 N N . GLU A 1 355 ? 7.176 8.094 -11.094 1.00 82.81 355 GLU A N 1
ATOM 2862 C CA . GLU A 1 355 ? 6.640 9.431 -10.814 1.00 82.81 355 GLU A CA 1
ATOM 2863 C C . GLU A 1 355 ? 5.505 9.349 -9.788 1.00 82.81 355 GLU A C 1
ATOM 2865 O O . GLU A 1 355 ? 5.487 10.085 -8.803 1.00 82.81 355 GLU A O 1
ATOM 2870 N N . VAL A 1 356 ? 4.606 8.376 -9.959 1.00 89.69 356 VAL A N 1
ATOM 2871 C CA . VAL A 1 356 ? 3.398 8.230 -9.131 1.00 89.69 356 VAL A CA 1
ATOM 2872 C C . VAL A 1 356 ? 3.695 7.659 -7.741 1.00 89.69 356 VAL A C 1
ATOM 2874 O O . VAL A 1 356 ? 2.974 7.951 -6.786 1.00 89.69 356 VAL A O 1
ATOM 2877 N N . TYR A 1 357 ? 4.764 6.873 -7.581 1.00 91.69 357 TYR A N 1
ATOM 2878 C CA . TYR A 1 357 ? 5.100 6.229 -6.307 1.00 91.69 357 TYR A CA 1
ATOM 2879 C C . TYR A 1 357 ? 5.232 7.227 -5.147 1.00 91.69 357 TYR A C 1
ATOM 2881 O O . TYR A 1 357 ? 4.707 6.995 -4.057 1.00 91.69 357 TYR A O 1
ATOM 2889 N N . GLN A 1 358 ? 5.903 8.360 -5.376 1.00 91.88 358 GLN A N 1
ATOM 2890 C CA . GLN A 1 358 ? 6.117 9.360 -4.328 1.00 91.88 358 GLN A CA 1
ATOM 2891 C C . GLN A 1 358 ? 4.815 10.064 -3.934 1.00 91.88 358 GLN A C 1
ATOM 2893 O O . GLN A 1 358 ? 4.582 10.303 -2.748 1.00 91.88 358 GLN A O 1
ATOM 2898 N N . GLU A 1 359 ? 3.958 10.371 -4.909 1.00 92.19 359 GLU A N 1
ATOM 2899 C CA . GLU A 1 359 ? 2.642 10.971 -4.672 1.00 92.19 359 GLU A CA 1
ATOM 2900 C C . GLU A 1 359 ? 1.734 10.012 -3.899 1.00 92.19 359 GLU A C 1
ATOM 2902 O O . GLU A 1 359 ? 1.155 10.396 -2.884 1.00 92.19 359 GLU A O 1
ATOM 2907 N N . LYS A 1 360 ? 1.678 8.738 -4.303 1.00 95.25 360 LYS A N 1
ATOM 2908 C CA . LYS A 1 360 ? 0.894 7.709 -3.606 1.00 95.25 360 LYS A CA 1
ATOM 2909 C C . LYS A 1 360 ? 1.365 7.503 -2.176 1.00 95.25 360 LYS A C 1
ATOM 2911 O O . LYS A 1 360 ? 0.546 7.438 -1.265 1.00 95.25 360 LYS A O 1
ATOM 2916 N N . LEU A 1 361 ? 2.676 7.477 -1.946 1.00 94.88 361 LEU A N 1
ATOM 2917 C CA . LEU A 1 361 ? 3.222 7.361 -0.597 1.00 94.88 361 LEU A CA 1
ATOM 2918 C C . LEU A 1 361 ? 2.805 8.543 0.294 1.00 94.88 361 LEU A C 1
ATOM 2920 O O . LEU A 1 361 ? 2.507 8.344 1.470 1.00 94.88 361 LEU A O 1
ATOM 2924 N N . LYS A 1 362 ? 2.753 9.767 -0.251 1.00 95.69 362 LYS A N 1
ATOM 2925 C CA . LYS A 1 362 ? 2.234 10.940 0.474 1.00 95.69 362 LYS A CA 1
ATOM 2926 C C . LYS A 1 362 ? 0.737 10.812 0.762 1.00 95.69 362 LYS A C 1
ATOM 2928 O O . LYS A 1 362 ? 0.343 11.066 1.895 1.00 95.69 362 LYS A O 1
ATOM 2933 N N . GLN A 1 363 ? -0.058 10.366 -0.212 1.00 96.00 363 GLN A N 1
ATOM 2934 C CA . GLN A 1 363 ? -1.498 10.131 -0.036 1.00 96.00 363 GLN A CA 1
ATOM 2935 C C . GLN A 1 363 ? -1.771 9.114 1.078 1.00 96.00 363 GLN A C 1
ATOM 2937 O O . GLN A 1 363 ? -2.592 9.373 1.950 1.00 96.00 363 GLN A O 1
ATOM 2942 N N . HIS A 1 364 ? -1.038 7.997 1.114 1.00 97.62 364 HIS A N 1
ATOM 2943 C CA . HIS A 1 364 ? -1.186 7.003 2.182 1.00 97.62 364 HIS A CA 1
ATOM 2944 C C . HIS A 1 364 ? -0.839 7.573 3.559 1.00 97.62 364 HIS A C 1
ATOM 2946 O O . HIS A 1 364 ? -1.595 7.384 4.505 1.00 97.62 364 HIS A O 1
ATOM 2952 N N . ARG A 1 365 ? 0.248 8.351 3.663 1.00 97.62 365 ARG A N 1
ATOM 2953 C CA . ARG A 1 365 ? 0.603 9.032 4.919 1.00 97.62 365 ARG A CA 1
ATOM 2954 C C . ARG A 1 365 ? -0.490 9.996 5.379 1.00 97.62 365 ARG A C 1
ATOM 2956 O O . ARG A 1 365 ? -0.774 10.055 6.567 1.00 97.62 365 ARG A O 1
ATOM 2963 N N . GLN A 1 366 ? -1.081 10.760 4.461 1.00 97.69 366 GLN A N 1
ATOM 2964 C CA . GLN A 1 366 ? -2.170 11.687 4.780 1.00 97.69 366 GLN A CA 1
ATOM 2965 C C . GLN A 1 366 ? -3.425 10.940 5.236 1.00 97.69 366 GLN A C 1
ATOM 2967 O O . GLN A 1 366 ? -3.957 11.264 6.293 1.00 97.69 366 GLN A O 1
ATOM 2972 N N . ALA A 1 367 ? -3.819 9.888 4.520 1.00 97.94 367 ALA A N 1
ATOM 2973 C CA . ALA A 1 367 ? -4.963 9.059 4.885 1.00 97.94 367 ALA A CA 1
ATOM 2974 C C . ALA A 1 367 ? -4.793 8.399 6.265 1.00 97.94 367 ALA A C 1
ATOM 2976 O O . ALA A 1 367 ? -5.744 8.318 7.040 1.00 97.94 367 ALA A O 1
ATOM 2977 N N . ASP A 1 368 ? -3.581 7.954 6.609 1.00 97.31 368 ASP A N 1
ATOM 2978 C CA . ASP A 1 368 ? -3.297 7.395 7.934 1.00 97.31 368 ASP A CA 1
ATOM 2979 C C . ASP A 1 368 ? -3.404 8.459 9.035 1.00 97.31 368 ASP A C 1
ATOM 2981 O O . ASP A 1 368 ? -3.969 8.200 10.099 1.00 97.31 368 ASP A O 1
ATOM 2985 N N . LEU A 1 369 ? -2.918 9.678 8.773 1.00 97.94 369 LEU A N 1
ATOM 2986 C CA . LEU A 1 369 ? -3.057 10.804 9.699 1.00 97.94 369 LEU A CA 1
ATOM 2987 C C . LEU A 1 369 ? -4.523 11.206 9.900 1.00 97.94 369 LEU A C 1
ATOM 2989 O O . LEU A 1 369 ? -4.919 11.500 11.026 1.00 97.94 369 LEU A O 1
ATOM 2993 N N . GLU A 1 370 ? -5.324 11.224 8.838 1.00 97.25 370 GLU A N 1
ATOM 2994 C CA . GLU A 1 370 ? -6.763 11.507 8.900 1.00 97.25 370 GLU A CA 1
ATOM 2995 C C . GLU A 1 370 ? -7.497 10.440 9.712 1.00 97.25 370 GLU A C 1
ATOM 2997 O O . GLU A 1 370 ? -8.153 10.770 10.699 1.00 97.25 370 GLU A O 1
ATOM 3002 N N . ARG A 1 371 ? -7.253 9.159 9.417 1.00 98.31 371 ARG A N 1
ATOM 3003 C CA . ARG A 1 371 ? -7.812 8.030 10.174 1.00 98.31 371 ARG A CA 1
ATOM 3004 C C . ARG A 1 371 ? -7.492 8.121 11.667 1.00 98.31 371 ARG A C 1
ATOM 3006 O O . ARG A 1 371 ? -8.344 7.840 12.507 1.00 98.31 371 ARG A O 1
ATOM 3013 N N . MET A 1 372 ? -6.269 8.525 12.015 1.00 97.31 372 MET A N 1
ATOM 3014 C CA . MET A 1 372 ? -5.880 8.728 13.412 1.00 97.31 372 MET A CA 1
ATOM 3015 C C . MET A 1 372 ? -6.625 9.891 14.073 1.00 97.31 372 MET A C 1
ATOM 3017 O O . MET A 1 372 ? -6.989 9.784 15.245 1.00 97.31 372 MET A O 1
ATOM 3021 N N . LYS A 1 373 ? -6.848 10.998 13.357 1.00 98.06 373 LYS A N 1
ATOM 3022 C CA . LYS A 1 373 ? -7.607 12.146 13.877 1.00 98.06 373 LYS A CA 1
ATOM 3023 C C . LYS A 1 373 ? -9.067 11.782 14.124 1.00 98.06 373 LYS A C 1
ATOM 3025 O O . LYS A 1 373 ? -9.598 12.144 15.172 1.00 98.06 373 LYS A O 1
ATOM 3030 N N . ASP A 1 374 ? -9.683 11.049 13.204 1.00 97.62 374 ASP A N 1
ATOM 3031 C CA . ASP A 1 374 ? -11.073 10.612 13.340 1.00 97.62 374 ASP A CA 1
ATOM 3032 C C . ASP A 1 374 ? -11.225 9.645 14.514 1.00 97.62 374 ASP A C 1
ATOM 3034 O O . ASP A 1 374 ? -12.047 9.880 15.397 1.00 97.62 374 ASP A O 1
ATOM 3038 N N . TYR A 1 375 ? -10.324 8.666 14.637 1.00 97.94 375 TYR A N 1
ATOM 3039 C CA . TYR A 1 375 ? -10.286 7.774 15.797 1.00 97.94 375 TYR A CA 1
ATOM 3040 C C . TYR A 1 375 ? -10.148 8.540 17.124 1.00 97.94 375 TYR A C 1
ATOM 3042 O O . TYR A 1 375 ? -10.820 8.241 18.111 1.00 97.94 375 TYR A O 1
ATOM 3050 N N . GLN A 1 376 ? -9.304 9.574 17.173 1.00 98.12 376 GLN A N 1
ATOM 3051 C CA . GLN A 1 376 ? -9.181 10.415 18.366 1.00 98.12 376 GLN A CA 1
ATOM 3052 C C . GLN A 1 376 ? -10.454 11.213 18.662 1.00 98.12 376 GLN A C 1
ATOM 3054 O O . GLN A 1 376 ? -10.774 11.419 19.835 1.00 98.12 376 GLN A O 1
ATOM 3059 N N . ARG A 1 377 ? -11.167 11.680 17.632 1.00 98.00 377 ARG A N 1
ATOM 3060 C CA . ARG A 1 377 ? -12.447 12.379 17.788 1.00 98.00 377 ARG A CA 1
ATOM 3061 C C . ARG A 1 377 ? -13.505 11.437 18.356 1.00 98.00 377 ARG A C 1
ATOM 3063 O O . ARG A 1 377 ? -14.121 11.786 19.358 1.00 98.00 377 ARG A O 1
ATOM 3070 N N . GLU A 1 378 ? -13.629 10.234 17.805 1.00 97.81 378 GLU A N 1
ATOM 3071 C CA . GLU A 1 378 ? -14.545 9.201 18.301 1.00 97.81 378 GLU A CA 1
ATOM 3072 C C . GLU A 1 378 ? -14.240 8.823 19.753 1.00 97.81 378 GLU A C 1
ATOM 3074 O O . GLU A 1 378 ? -15.140 8.757 20.587 1.00 97.81 378 GLU A O 1
ATOM 3079 N N . LEU A 1 379 ? -12.961 8.648 20.110 1.00 98.12 379 LEU A N 1
ATOM 3080 C CA . LEU A 1 379 ? -12.576 8.381 21.497 1.00 98.12 379 LEU A CA 1
ATOM 3081 C C . LEU A 1 379 ? -12.958 9.524 22.443 1.00 98.12 379 LEU A C 1
ATOM 3083 O O . LEU A 1 379 ? -13.336 9.265 23.587 1.00 98.12 379 LEU A O 1
ATOM 3087 N N . LYS A 1 380 ? -12.837 10.780 22.002 1.00 98.00 380 LYS A N 1
ATOM 3088 C CA . LYS A 1 380 ? -13.282 11.937 22.789 1.00 98.00 380 LYS A CA 1
ATOM 3089 C C . LYS A 1 380 ? -14.799 11.937 22.939 1.00 98.00 380 LYS A C 1
ATOM 3091 O O . LYS A 1 380 ? -15.263 12.107 24.056 1.00 98.00 380 LYS A O 1
ATOM 3096 N N . GLU A 1 381 ? -15.546 11.677 21.871 1.00 98.19 381 GLU A N 1
ATOM 3097 C CA . GLU A 1 381 ? -17.011 11.600 21.906 1.00 98.19 381 GLU A CA 1
ATOM 3098 C C . GLU A 1 381 ? -17.508 10.467 22.814 1.00 98.19 381 GLU A C 1
ATOM 3100 O O . GLU A 1 381 ? -18.404 10.648 23.633 1.00 98.19 381 GLU A O 1
ATOM 3105 N N . ILE A 1 382 ? -16.898 9.284 22.736 1.00 97.19 382 ILE A N 1
ATOM 3106 C CA . ILE A 1 382 ? -17.231 8.173 23.632 1.00 97.19 382 ILE A CA 1
ATOM 3107 C C . ILE A 1 382 ? -16.977 8.585 25.080 1.00 97.19 382 ILE A C 1
ATOM 3109 O O . ILE A 1 382 ? -17.836 8.358 25.930 1.00 97.19 382 ILE A O 1
ATOM 3113 N N . LYS A 1 383 ? -15.837 9.223 25.365 1.00 97.06 383 LYS A N 1
ATOM 3114 C CA . LYS A 1 383 ? -15.533 9.713 26.712 1.00 97.06 383 LYS A CA 1
ATOM 3115 C C . LYS A 1 383 ? -16.556 10.739 27.178 1.00 97.06 383 LYS A C 1
ATOM 3117 O O . LYS A 1 383 ? -17.077 10.556 28.268 1.00 97.06 383 LYS A O 1
ATOM 3122 N N . THR A 1 384 ? -16.884 11.748 26.371 1.00 96.44 384 THR A N 1
ATOM 3123 C CA . THR A 1 384 ? -17.862 12.774 26.759 1.00 96.44 384 THR A CA 1
ATOM 3124 C C . THR A 1 384 ? -19.243 12.173 26.993 1.00 96.44 384 THR A C 1
ATOM 3126 O O . THR A 1 384 ? -19.865 12.493 27.998 1.00 96.44 384 THR A O 1
ATOM 3129 N N . ARG A 1 385 ? -19.704 11.242 26.145 1.00 95.94 385 ARG A N 1
ATOM 3130 C CA . ARG A 1 385 ? -20.986 10.538 26.340 1.00 95.94 385 ARG A CA 1
ATOM 3131 C C . ARG A 1 385 ? -21.000 9.695 27.613 1.00 95.94 385 ARG A C 1
ATOM 3133 O O . ARG A 1 385 ? -22.000 9.674 28.325 1.00 95.94 385 ARG A O 1
ATOM 3140 N N . VAL A 1 386 ? -19.901 9.002 27.903 1.00 95.19 386 VAL A N 1
ATOM 3141 C CA . VAL A 1 386 ? -19.774 8.185 29.117 1.00 95.19 386 VAL A CA 1
ATOM 3142 C C . VAL A 1 386 ? -19.719 9.065 30.364 1.00 95.19 386 VAL A C 1
ATOM 3144 O O . VAL A 1 386 ? -20.366 8.730 31.348 1.00 95.19 386 VAL A O 1
ATOM 3147 N N . THR A 1 387 ? -19.007 10.194 30.329 1.00 92.88 387 THR A N 1
ATOM 3148 C CA . THR A 1 387 ? -18.911 11.113 31.474 1.00 92.88 387 THR A CA 1
ATOM 3149 C C . THR A 1 387 ? -20.166 11.952 31.678 1.00 92.88 387 THR A C 1
ATOM 3151 O O . THR A 1 387 ? -20.485 12.281 32.811 1.00 92.88 387 THR A O 1
ATOM 3154 N N . ALA A 1 388 ? -20.877 12.312 30.606 1.00 93.31 388 ALA A N 1
ATOM 3155 C CA . ALA A 1 388 ? -22.111 13.093 30.686 1.00 93.31 388 ALA A CA 1
ATOM 3156 C C . ALA A 1 388 ? -23.288 12.276 31.231 1.00 93.31 388 ALA A C 1
ATOM 3158 O O . ALA A 1 388 ? -24.266 12.848 31.702 1.00 93.31 388 ALA A O 1
ATOM 3159 N N . ARG A 1 389 ? -23.223 10.941 31.155 1.00 93.62 389 ARG A N 1
ATOM 3160 C CA . ARG A 1 389 ? -24.268 10.067 31.683 1.00 93.62 389 ARG A CA 1
ATOM 3161 C C . ARG A 1 389 ? -24.167 10.020 33.216 1.00 93.62 389 ARG A C 1
ATOM 3163 O O . ARG A 1 389 ? -23.223 9.411 33.718 1.00 93.62 389 ARG A O 1
ATOM 3170 N N . PRO A 1 390 ? -25.142 10.576 33.961 1.00 93.44 390 PRO A N 1
ATOM 3171 C CA . PRO A 1 390 ? -25.093 10.566 35.417 1.00 93.44 390 PRO A CA 1
ATOM 3172 C C . PRO A 1 390 ? -25.231 9.138 35.938 1.00 93.44 390 PRO A C 1
ATOM 3174 O O . PRO A 1 390 ? -25.966 8.314 35.371 1.00 93.44 390 PRO A O 1
ATOM 3177 N N . TYR A 1 391 ? -24.536 8.848 37.033 1.00 94.19 391 TYR A N 1
ATOM 3178 C CA . TYR A 1 391 ? -24.575 7.532 37.663 1.00 94.19 391 TYR A CA 1
ATOM 3179 C C . TYR A 1 391 ? -25.958 7.237 38.251 1.00 94.19 391 TYR A C 1
ATOM 3181 O O . TYR A 1 391 ? -26.723 8.144 38.568 1.00 94.19 391 TYR A O 1
ATOM 3189 N N . LEU A 1 392 ? -26.289 5.960 38.465 1.00 95.31 392 LEU A N 1
ATOM 3190 C CA . LEU A 1 392 ? -27.608 5.585 38.990 1.00 95.31 392 LEU A CA 1
ATOM 3191 C C . LEU A 1 392 ? -27.893 6.210 40.366 1.00 95.31 392 LEU A C 1
ATOM 3193 O O . LEU A 1 392 ? -28.992 6.702 40.599 1.00 95.31 392 LEU A O 1
ATOM 3197 N N . PHE A 1 393 ? -26.901 6.240 41.260 1.00 96.12 393 PHE A N 1
ATOM 3198 C CA . PHE A 1 393 ? -27.049 6.872 42.575 1.00 96.12 393 PHE A CA 1
ATOM 3199 C C . PHE A 1 393 ? -27.244 8.392 42.465 1.00 96.12 393 PHE A C 1
ATOM 3201 O O . PHE A 1 393 ? -28.009 8.968 43.233 1.00 96.12 393 PHE A O 1
ATOM 3208 N N . GLU A 1 394 ? -26.600 9.034 41.488 1.00 95.06 394 GLU A N 1
ATOM 3209 C CA . GLU A 1 394 ? -26.750 10.461 41.214 1.00 95.06 394 GLU A CA 1
ATOM 3210 C C . GLU A 1 394 ? -28.150 10.755 40.670 1.00 95.06 394 GLU A C 1
ATOM 3212 O O . GLU A 1 394 ? -28.826 11.645 41.174 1.00 95.06 394 GLU A O 1
ATOM 3217 N N . GLN A 1 395 ? -28.643 9.941 39.732 1.00 95.50 395 GLN A N 1
ATOM 3218 C CA . GLN A 1 395 ? -30.014 10.032 39.224 1.00 95.50 395 GLN A CA 1
ATOM 3219 C C . GLN A 1 395 ? -31.053 9.843 40.335 1.00 95.50 395 GLN A C 1
ATOM 3221 O O . GLN A 1 395 ? -32.042 10.573 40.387 1.00 95.50 395 GLN A O 1
ATOM 3226 N N . VAL A 1 396 ? -30.848 8.870 41.229 1.00 97.31 396 VAL A N 1
ATOM 3227 C CA . VAL A 1 396 ? -31.732 8.638 42.381 1.00 97.31 396 VAL A CA 1
ATOM 3228 C C . VAL A 1 396 ? -31.682 9.824 43.344 1.00 97.31 396 VAL A C 1
ATOM 3230 O O . VAL A 1 396 ? -32.731 10.283 43.783 1.00 97.31 396 VAL A O 1
ATOM 3233 N N . SER A 1 397 ? -30.495 10.372 43.617 1.00 96.81 397 SER A N 1
ATOM 3234 C CA . SER A 1 397 ? -30.329 11.572 44.446 1.00 96.81 397 SER A CA 1
ATOM 3235 C C . SER A 1 397 ? -31.041 12.788 43.841 1.00 96.81 397 SER A C 1
ATOM 3237 O O . SER A 1 397 ? -31.824 13.442 44.525 1.00 96.81 397 SER A O 1
ATOM 3239 N N . GLN A 1 398 ? -30.867 13.035 42.538 1.00 95.62 398 GLN A N 1
ATOM 3240 C CA . GLN A 1 398 ? -31.539 14.114 41.807 1.00 95.62 398 GLN A CA 1
ATOM 3241 C C . GLN A 1 398 ? -33.065 13.956 41.828 1.00 95.62 398 GLN A C 1
ATOM 3243 O O . GLN A 1 398 ? -33.778 14.919 42.105 1.00 95.62 398 GLN A O 1
ATOM 3248 N N . LYS A 1 399 ? -33.586 12.743 41.590 1.00 96.50 399 LYS A N 1
ATOM 3249 C CA . LYS A 1 399 ? -35.029 12.462 41.682 1.00 96.50 399 LYS A CA 1
ATOM 3250 C C . LYS A 1 399 ? -35.561 12.663 43.097 1.00 96.50 399 LYS A C 1
ATOM 3252 O O . LYS A 1 399 ? -36.606 13.280 43.259 1.00 96.50 399 LYS A O 1
ATOM 3257 N N . ASN A 1 400 ? -34.844 12.191 44.116 1.00 96.38 400 ASN A N 1
ATOM 3258 C CA . ASN A 1 400 ? -35.239 12.374 45.511 1.00 96.38 400 ASN A CA 1
ATOM 3259 C C . ASN A 1 400 ? -35.232 13.853 45.911 1.00 96.38 400 ASN A C 1
ATOM 3261 O O . ASN A 1 400 ? -36.166 14.300 46.569 1.00 96.38 400 ASN A O 1
ATOM 3265 N N . ALA A 1 401 ? -34.225 14.620 45.483 1.00 96.50 401 ALA A N 1
ATOM 3266 C CA . ALA A 1 401 ? -34.161 16.061 45.701 1.00 96.50 401 ALA A CA 1
ATOM 3267 C C . ALA A 1 401 ? -35.330 16.780 45.013 1.00 96.50 401 ALA A C 1
ATOM 3269 O O . ALA A 1 401 ? -36.032 17.552 45.663 1.00 96.50 401 ALA A O 1
ATOM 3270 N N . LYS A 1 402 ? -35.601 16.465 43.738 1.00 96.94 402 LYS A N 1
ATOM 3271 C CA . LYS A 1 402 ? -36.746 17.007 42.994 1.00 96.94 402 LYS A CA 1
ATOM 3272 C C . LYS A 1 402 ? -38.069 16.690 43.694 1.00 96.94 402 LYS A C 1
ATOM 3274 O O . LYS A 1 402 ? -38.842 17.600 43.965 1.00 96.94 402 LYS A O 1
ATOM 3279 N N . ASN A 1 403 ? -38.286 15.430 44.069 1.00 96.38 403 ASN A N 1
ATOM 3280 C CA . ASN A 1 403 ? -39.488 15.008 44.785 1.00 96.38 403 ASN A CA 1
ATOM 3281 C C . ASN A 1 403 ? -39.614 15.699 46.149 1.00 96.38 403 ASN A C 1
ATOM 3283 O O . ASN A 1 403 ? -40.714 16.059 46.544 1.00 96.38 403 ASN A O 1
ATOM 3287 N N . ASN A 1 404 ? -38.511 15.917 46.874 1.00 96.50 404 ASN A N 1
ATOM 3288 C CA . ASN A 1 404 ? -38.537 16.629 48.152 1.00 96.50 404 ASN A CA 1
ATOM 3289 C C . ASN A 1 404 ? -38.980 18.086 47.972 1.00 96.50 404 ASN A C 1
ATOM 3291 O O . ASN A 1 404 ? -39.853 18.549 48.704 1.00 96.50 404 ASN A O 1
ATOM 3295 N N . VAL A 1 405 ? -38.427 18.777 46.971 1.00 96.75 405 VAL A N 1
ATOM 3296 C CA . VAL A 1 405 ? -38.817 20.150 46.624 1.00 96.75 405 VAL A CA 1
ATOM 3297 C C . VAL A 1 405 ? -40.281 20.203 46.189 1.00 96.75 405 VAL A C 1
ATOM 3299 O O . VAL A 1 405 ? -41.020 21.050 46.679 1.00 96.75 405 VAL A O 1
ATOM 3302 N N . GLU A 1 406 ? -40.734 19.273 45.347 1.00 95.12 406 GLU A N 1
ATOM 3303 C CA . GLU A 1 406 ? -42.143 19.184 44.948 1.00 95.12 406 GLU A CA 1
ATOM 3304 C C . GLU A 1 406 ? -43.069 18.923 46.141 1.00 95.12 406 GLU A C 1
ATOM 3306 O O . GLU A 1 406 ? -44.104 19.568 46.267 1.00 95.12 406 GLU A O 1
ATOM 3311 N N . CYS A 1 407 ? -42.704 18.016 47.049 1.00 94.44 407 CYS A N 1
ATOM 3312 C CA . CYS A 1 407 ? -43.478 17.765 48.264 1.00 94.44 407 CYS A CA 1
ATOM 3313 C C . CYS A 1 407 ? -43.527 19.001 49.164 1.00 94.44 407 CYS A C 1
ATOM 3315 O O . CYS A 1 407 ? -44.582 19.325 49.702 1.00 94.44 407 CYS A O 1
ATOM 3317 N N . ARG A 1 408 ? -42.406 19.716 49.322 1.00 95.50 408 ARG A N 1
ATOM 3318 C CA . ARG A 1 408 ? -42.366 20.982 50.066 1.00 95.50 408 ARG A CA 1
ATOM 3319 C C . ARG A 1 408 ? -43.283 22.015 49.422 1.00 95.50 408 ARG A C 1
ATOM 3321 O O . ARG A 1 408 ? -44.078 22.608 50.138 1.00 95.50 408 ARG A O 1
ATOM 3328 N N . TYR A 1 409 ? -43.221 22.159 48.102 1.00 94.44 409 TYR A N 1
ATOM 3329 C CA . TYR A 1 409 ? -44.085 23.048 47.332 1.00 94.44 409 TYR A CA 1
ATOM 3330 C C . TYR A 1 409 ? -45.573 22.712 47.515 1.00 94.44 409 TYR A C 1
ATOM 3332 O O . TYR A 1 409 ? -46.350 23.585 47.901 1.00 94.44 409 TYR A O 1
ATOM 3340 N N . ARG A 1 410 ? -45.967 21.444 47.343 1.00 93.19 410 ARG A N 1
ATOM 3341 C CA . ARG A 1 410 ? -47.357 21.002 47.551 1.00 93.19 410 ARG A CA 1
ATOM 3342 C C . ARG A 1 410 ? -47.830 21.261 48.979 1.00 93.19 410 ARG A C 1
ATOM 3344 O O . ARG A 1 410 ? -48.873 21.874 49.160 1.00 93.19 410 ARG A O 1
ATOM 3351 N N . ASN A 1 411 ? -47.021 20.910 49.978 1.00 93.81 411 ASN A N 1
ATOM 3352 C CA . ASN A 1 411 ? -47.344 21.178 51.381 1.00 93.81 411 ASN A CA 1
ATOM 3353 C C . ASN A 1 411 ? -47.501 22.680 51.663 1.00 93.81 411 ASN A C 1
ATOM 3355 O O . ASN A 1 411 ? -48.369 23.065 52.439 1.00 93.81 411 ASN A O 1
ATOM 3359 N N . THR A 1 412 ? -46.677 23.544 51.056 1.00 95.50 412 THR A N 1
ATOM 3360 C CA . THR A 1 412 ? -46.819 25.001 51.222 1.00 95.50 412 THR A CA 1
ATOM 3361 C C . THR A 1 412 ? -48.075 25.551 50.552 1.00 95.50 412 THR A C 1
ATOM 3363 O O . THR A 1 412 ? -48.706 26.444 51.111 1.00 95.50 412 THR A O 1
ATOM 3366 N N . LEU A 1 413 ? -48.470 25.013 49.394 1.00 93.69 413 LEU A N 1
ATOM 3367 C CA . LEU A 1 413 ? -49.724 25.387 48.739 1.00 93.69 413 LEU A CA 1
ATOM 3368 C C . LEU A 1 413 ? -50.940 24.940 49.551 1.00 93.69 413 LEU A C 1
ATOM 3370 O O . LEU A 1 413 ? -51.860 25.728 49.748 1.00 93.69 413 LEU A O 1
ATOM 3374 N N . GLU A 1 414 ? -50.903 23.719 50.083 1.00 91.75 414 GLU A N 1
ATOM 3375 C CA . GLU A 1 414 ? -51.957 23.177 50.940 1.00 91.75 414 GLU A CA 1
ATOM 3376 C C . GLU A 1 414 ? -52.107 23.999 52.229 1.00 91.75 414 GLU A C 1
ATOM 3378 O O . GLU A 1 414 ? -53.220 24.369 52.596 1.00 91.75 414 GLU A O 1
ATOM 3383 N N . GLN A 1 415 ? -50.994 24.388 52.867 1.00 93.00 415 GLN A N 1
ATOM 3384 C CA . GLN A 1 415 ? -51.002 25.301 54.023 1.00 93.00 415 GLN A CA 1
ATOM 3385 C C . GLN A 1 415 ? -51.583 26.682 53.691 1.00 93.00 415 GLN A C 1
ATOM 3387 O O . GLN A 1 415 ? -52.196 27.309 54.553 1.00 93.00 415 GLN A O 1
ATOM 3392 N N . ALA A 1 416 ? -51.407 27.153 52.455 1.00 92.06 416 ALA A N 1
ATOM 3393 C CA . ALA A 1 416 ? -52.001 28.391 51.959 1.00 92.06 416 ALA A CA 1
ATOM 3394 C C . ALA A 1 416 ? -53.448 28.216 51.447 1.00 92.06 416 ALA A C 1
ATOM 3396 O O . ALA A 1 416 ? -54.072 29.204 51.062 1.00 92.06 416 ALA A O 1
ATOM 3397 N N . GLY A 1 417 ? -53.988 26.989 51.431 1.00 90.75 417 GLY A N 1
ATOM 3398 C CA . GLY A 1 417 ? -55.330 26.676 50.933 1.00 90.75 417 GLY A CA 1
ATOM 3399 C C . GLY A 1 417 ? -55.492 26.796 49.411 1.00 90.75 417 GLY A C 1
ATOM 3400 O O . GLY A 1 417 ? -56.602 27.026 48.936 1.00 90.75 417 GLY A O 1
ATOM 3401 N N . LEU A 1 418 ? -54.403 26.683 48.644 1.00 88.50 418 LEU A N 1
ATOM 3402 C CA . LEU A 1 418 ? -54.385 26.831 47.185 1.00 88.50 418 LEU A CA 1
ATOM 3403 C C . LEU A 1 418 ? -54.140 25.484 46.492 1.00 88.50 418 LEU A C 1
ATOM 3405 O O . LEU A 1 418 ? -53.315 24.693 46.941 1.00 88.50 418 LEU A O 1
ATOM 3409 N N . ASP A 1 419 ? -54.817 25.243 45.366 1.00 89.06 419 ASP A N 1
ATOM 3410 C CA . ASP A 1 419 ? -54.595 24.045 44.542 1.00 89.06 419 ASP A CA 1
ATOM 3411 C C . ASP A 1 419 ? -53.451 24.242 43.526 1.00 89.06 419 ASP A C 1
ATOM 3413 O O . ASP A 1 419 ? -53.272 25.326 42.961 1.00 89.06 419 ASP A O 1
ATOM 3417 N N . GLU A 1 420 ? -52.704 23.171 43.236 1.00 88.12 420 GLU A N 1
ATOM 3418 C CA . GLU A 1 420 ? -51.580 23.169 42.286 1.00 88.12 420 GLU A CA 1
ATOM 3419 C C . GLU A 1 420 ? -52.047 23.578 40.875 1.00 88.12 420 GLU A C 1
ATOM 3421 O O . GLU A 1 420 ? -51.379 24.353 40.183 1.00 88.12 420 GLU A O 1
ATOM 3426 N N . ASN A 1 421 ? -53.238 23.127 40.465 1.00 87.12 421 ASN A N 1
ATOM 3427 C CA . ASN A 1 421 ? -53.811 23.452 39.155 1.00 87.12 421 ASN A CA 1
ATOM 3428 C C . ASN A 1 421 ? -54.260 24.918 39.059 1.00 87.12 421 ASN A C 1
ATOM 3430 O O . ASN A 1 421 ? -54.197 25.528 37.987 1.00 87.12 421 ASN A O 1
ATOM 3434 N N . PHE A 1 422 ? -54.682 25.513 40.180 1.00 87.00 422 PHE A N 1
ATOM 3435 C CA . PHE A 1 422 ? -55.040 26.929 40.245 1.00 87.00 422 PHE A CA 1
ATOM 3436 C C . PHE A 1 422 ? -53.805 27.817 40.048 1.00 87.00 422 PHE A C 1
ATOM 3438 O O . PHE A 1 422 ? -53.834 28.749 39.245 1.00 87.00 422 PHE A O 1
ATOM 3445 N N . VAL A 1 423 ? -52.689 27.490 40.708 1.00 88.25 423 VAL A N 1
ATOM 3446 C CA . VAL A 1 423 ? -51.422 28.221 40.534 1.00 88.25 423 VAL A CA 1
ATOM 3447 C C . VAL A 1 423 ? -50.876 28.051 39.115 1.00 88.25 423 VAL A C 1
ATOM 3449 O O . VAL A 1 423 ? -50.445 29.032 38.512 1.00 88.25 423 VAL A O 1
ATOM 3452 N N . ARG A 1 424 ? -50.945 26.839 38.547 1.00 87.44 424 ARG A N 1
ATOM 3453 C CA . ARG A 1 424 ? -50.501 26.570 37.169 1.00 87.44 424 ARG A CA 1
ATOM 3454 C C . ARG A 1 424 ? -51.311 27.359 36.135 1.00 87.44 424 ARG A C 1
ATOM 3456 O O . ARG A 1 424 ? -50.721 28.072 35.332 1.00 87.44 424 ARG A O 1
ATOM 3463 N N . SER A 1 425 ? -52.642 27.313 36.211 1.00 85.81 425 SER A N 1
ATOM 3464 C CA . SER A 1 425 ? -53.521 28.036 35.275 1.00 85.81 425 SER A CA 1
ATOM 3465 C C . SER A 1 425 ? -53.371 29.559 35.364 1.00 85.81 425 SER A C 1
ATOM 3467 O O . SER A 1 425 ? -53.342 30.231 34.337 1.00 85.81 425 SER A O 1
ATOM 3469 N N . LYS A 1 426 ? -53.209 30.123 36.570 1.00 84.00 426 LYS A N 1
ATOM 3470 C CA . LYS A 1 426 ? -52.949 31.564 36.746 1.00 84.00 426 LYS A CA 1
ATOM 3471 C C . LYS A 1 426 ? -51.532 31.975 36.330 1.00 84.00 426 LYS A C 1
ATOM 3473 O O . LYS A 1 426 ? -51.346 33.078 35.816 1.00 84.00 426 LYS A O 1
ATOM 3478 N N . GLY A 1 427 ? -50.545 31.098 36.514 1.00 78.88 427 GLY A N 1
ATOM 3479 C CA . GLY A 1 427 ? -49.175 31.297 36.038 1.00 78.88 427 GLY A CA 1
ATOM 3480 C C . GLY A 1 427 ? -49.081 31.321 34.511 1.00 78.88 427 GLY A C 1
ATOM 3481 O O . GLY A 1 427 ? -48.470 32.227 33.951 1.00 78.88 427 GLY A O 1
ATOM 3482 N N . GLU A 1 428 ? -49.751 30.388 33.833 1.00 76.00 428 GLU A N 1
ATOM 3483 C CA . GLU A 1 428 ? -49.808 30.317 32.365 1.00 76.00 428 GLU A CA 1
ATOM 3484 C C . GLU A 1 428 ? -50.482 31.554 31.750 1.00 76.00 428 GLU A C 1
ATOM 3486 O O . GLU A 1 428 ? -49.983 32.098 30.765 1.00 76.00 428 GLU A O 1
ATOM 3491 N N . THR A 1 429 ? -51.549 32.079 32.369 1.00 66.94 429 THR A N 1
ATOM 3492 C CA . THR A 1 429 ? -52.196 33.318 31.898 1.00 66.94 429 THR A CA 1
ATOM 3493 C C . THR A 1 429 ? -51.312 34.560 32.025 1.00 66.94 429 THR A C 1
ATOM 3495 O O . THR A 1 429 ? -51.450 35.472 31.219 1.00 66.94 429 THR A O 1
ATOM 3498 N N . ASN A 1 430 ? -50.392 34.602 32.995 1.00 60.72 430 ASN A N 1
ATOM 3499 C CA . ASN A 1 430 ? -49.458 35.722 33.159 1.00 60.72 430 ASN A CA 1
ATOM 3500 C C . A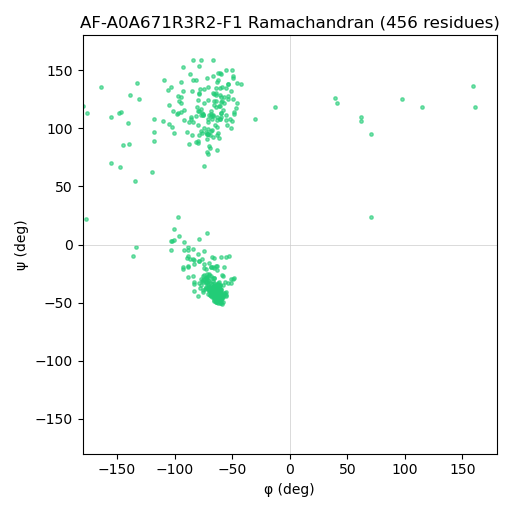SN A 1 430 ? -48.229 35.600 32.241 1.00 60.72 430 ASN A C 1
ATOM 3502 O O . ASN A 1 430 ? -47.751 36.612 31.736 1.00 60.72 430 ASN A O 1
ATOM 3506 N N . MET A 1 431 ? -47.749 34.380 31.962 1.00 57.66 431 MET A N 1
ATOM 3507 C CA . MET A 1 431 ? -46.652 34.153 31.007 1.00 57.66 431 MET A CA 1
ATOM 3508 C C . MET A 1 431 ? -47.044 34.523 29.573 1.00 57.66 431 MET A C 1
ATOM 3510 O O . MET A 1 431 ? -46.210 35.036 28.841 1.00 57.66 431 MET A O 1
ATOM 3514 N N . ALA A 1 432 ? -48.312 34.348 29.187 1.00 56.59 432 ALA A N 1
ATOM 3515 C CA . ALA A 1 432 ? -48.815 34.796 27.886 1.00 56.59 432 ALA A CA 1
ATOM 3516 C C . ALA A 1 432 ? -48.875 36.333 27.737 1.00 56.59 432 ALA A C 1
ATOM 3518 O O . ALA A 1 432 ? -48.914 36.830 26.618 1.00 56.59 432 ALA A O 1
ATOM 3519 N N . ILE A 1 433 ? -48.868 37.087 28.844 1.00 56.56 433 ILE A N 1
ATOM 3520 C CA . ILE A 1 433 ? -48.932 38.560 28.852 1.00 56.56 433 ILE A CA 1
ATOM 3521 C C . ILE A 1 433 ? -47.521 39.184 28.867 1.00 56.56 433 ILE A C 1
ATOM 3523 O O . ILE A 1 433 ? -47.347 40.326 28.452 1.00 56.56 433 ILE A O 1
ATOM 3527 N N . HIS A 1 434 ? -46.493 38.444 29.299 1.00 52.16 434 HIS A N 1
ATOM 3528 C CA . HIS A 1 434 ? -45.122 38.956 29.428 1.00 52.16 434 HIS A CA 1
ATOM 3529 C C . HIS A 1 434 ? -44.265 38.827 28.149 1.00 52.16 434 HIS A C 1
ATOM 3531 O O . HIS A 1 434 ? -43.148 39.330 28.122 1.00 52.16 434 HIS A O 1
ATOM 3537 N N . VAL A 1 435 ? -44.764 38.202 27.075 1.00 53.78 435 VAL A N 1
ATOM 3538 C CA . VAL A 1 435 ? -43.978 37.990 25.836 1.00 53.78 435 VAL A CA 1
ATOM 3539 C C . VAL A 1 435 ? -43.846 39.258 24.968 1.00 53.78 435 VAL A C 1
ATOM 3541 O O . VAL A 1 435 ? -42.979 39.297 24.103 1.00 53.78 435 VAL A O 1
ATOM 3544 N N . ASP A 1 436 ? -44.607 40.328 25.232 1.00 53.03 436 ASP A N 1
ATOM 3545 C CA . ASP A 1 436 ? -44.576 41.547 24.397 1.00 53.03 436 ASP A CA 1
ATOM 3546 C C . ASP A 1 436 ? -43.737 42.716 24.957 1.00 53.03 436 ASP A C 1
ATOM 3548 O O . ASP A 1 436 ? -43.693 43.779 24.343 1.00 53.03 436 ASP A O 1
ATOM 3552 N N . ASN A 1 437 ? -43.036 42.561 26.086 1.00 54.47 437 ASN A N 1
ATOM 3553 C CA . ASN A 1 437 ? -42.078 43.570 26.566 1.00 54.47 437 ASN A CA 1
ATOM 3554 C C . ASN A 1 437 ? -40.875 42.904 27.242 1.00 54.47 437 ASN A C 1
ATOM 3556 O O . ASN A 1 437 ? -40.886 42.690 28.450 1.00 54.47 437 ASN A O 1
ATOM 3560 N N . ASP A 1 438 ? -39.877 42.519 26.445 1.00 45.22 438 ASP A N 1
ATOM 3561 C CA . ASP A 1 438 ? -38.528 43.096 26.533 1.00 45.22 438 ASP A CA 1
ATOM 3562 C C . ASP A 1 438 ? -37.599 42.461 25.481 1.00 45.22 438 ASP A C 1
ATOM 3564 O O . ASP A 1 438 ? -37.353 41.257 25.437 1.00 45.22 438 ASP A O 1
ATOM 3568 N N . CYS A 1 439 ? -37.099 43.329 24.605 1.00 49.78 439 CYS A N 1
ATOM 3569 C CA . CYS A 1 439 ? -35.946 43.118 23.742 1.00 49.78 439 CYS A CA 1
ATOM 3570 C C . CYS A 1 439 ? -34.680 43.440 24.554 1.00 49.78 439 CYS A C 1
ATOM 3572 O O . CYS A 1 439 ? -34.705 44.414 25.304 1.00 49.78 439 CYS A O 1
ATOM 3574 N N . VAL A 1 440 ? -33.601 42.662 24.376 1.00 48.03 440 VAL A N 1
ATOM 3575 C CA . VAL A 1 440 ? -32.202 43.102 24.133 1.00 48.03 440 VAL A CA 1
ATOM 3576 C C . VAL A 1 440 ? -31.230 41.953 24.468 1.00 48.03 440 VAL A C 1
ATOM 3578 O O . VAL A 1 440 ? -31.172 41.491 25.602 1.00 48.03 440 VAL A O 1
ATOM 3581 N N . ASP A 1 441 ? -30.510 41.533 23.422 1.00 48.97 441 ASP A N 1
ATOM 3582 C CA . ASP A 1 441 ? -29.168 40.933 23.326 1.00 48.97 441 ASP A CA 1
ATOM 3583 C C . ASP A 1 441 ? -28.699 39.881 24.349 1.00 48.97 441 ASP A C 1
ATOM 3585 O O . ASP A 1 441 ? -28.527 40.166 25.526 1.00 48.97 441 ASP A O 1
ATOM 3589 N N . GLU A 1 442 ? -28.340 38.691 23.851 1.00 48.03 442 GLU A N 1
ATOM 3590 C CA . GLU A 1 442 ? -27.007 38.107 24.083 1.00 48.03 442 GLU A CA 1
ATOM 3591 C C . GLU A 1 442 ? -26.740 36.955 23.096 1.00 48.03 442 GLU A C 1
ATOM 3593 O O . GLU A 1 442 ? -27.589 36.100 22.821 1.00 48.03 442 GLU A O 1
ATOM 3598 N N . ASP A 1 443 ? -25.533 36.967 22.542 1.00 50.59 443 ASP A N 1
ATOM 3599 C CA . ASP A 1 443 ? -25.069 36.133 21.443 1.00 50.59 443 ASP A CA 1
ATOM 3600 C C . ASP A 1 443 ? -24.890 34.664 21.854 1.00 50.59 443 ASP A C 1
ATOM 3602 O O . ASP A 1 443 ? -24.057 34.329 22.697 1.00 50.59 443 ASP A O 1
ATOM 3606 N N . HIS A 1 444 ? -25.546 33.737 21.149 1.00 45.56 444 HIS A N 1
ATOM 3607 C CA . HIS A 1 444 ? -25.089 32.348 21.102 1.00 45.56 444 HIS A CA 1
ATOM 3608 C C . HIS A 1 444 ? -25.242 31.740 19.705 1.00 45.56 444 HIS A C 1
ATOM 3610 O O . HIS A 1 444 ? -26.318 31.326 19.278 1.00 45.56 444 HIS A O 1
ATOM 3616 N N . TYR A 1 445 ? -24.101 31.628 19.016 1.00 41.28 445 TYR A N 1
ATOM 3617 C CA . TYR A 1 445 ? -23.895 30.787 17.837 1.00 41.28 445 TYR A CA 1
ATOM 3618 C C . TYR A 1 445 ? -24.371 29.348 18.111 1.00 41.28 445 TYR A C 1
ATOM 3620 O O . TYR A 1 445 ? -23.647 28.545 18.702 1.00 41.28 445 TYR A O 1
ATOM 3628 N N . SER A 1 446 ? -25.566 29.000 17.634 1.00 43.69 446 SER A N 1
ATOM 3629 C CA . SER A 1 446 ? -25.975 27.610 17.423 1.00 43.69 446 SER A CA 1
ATOM 3630 C C . SER A 1 446 ? -25.628 27.218 15.995 1.00 43.69 446 SER A C 1
ATOM 3632 O O . SER A 1 446 ? -26.241 27.671 15.034 1.00 43.69 446 SER A O 1
ATOM 3634 N N . THR A 1 447 ? -24.597 26.389 15.849 1.00 43.22 447 THR A N 1
ATOM 3635 C CA . THR A 1 447 ? -24.287 25.730 14.580 1.00 43.22 447 THR A CA 1
ATOM 3636 C C . THR A 1 447 ? -25.275 24.584 14.400 1.00 43.22 447 THR A C 1
ATOM 3638 O O . THR A 1 447 ? -25.115 23.510 14.983 1.00 43.22 447 THR A O 1
ATOM 3641 N N . GLU A 1 448 ? -26.329 24.828 13.630 1.00 43.09 448 GLU A N 1
ATOM 3642 C CA . GLU A 1 448 ? -27.256 23.785 13.215 1.00 43.09 448 GLU A CA 1
ATOM 3643 C C . GLU A 1 448 ? -26.532 22.769 12.326 1.00 43.09 448 GLU A C 1
ATOM 3645 O O . GLU A 1 448 ? -25.786 23.096 11.402 1.00 43.09 448 GLU A O 1
ATOM 3650 N N . SER A 1 449 ? -26.717 21.499 12.670 1.00 42.16 449 SER A N 1
ATOM 3651 C CA . SER A 1 449 ? -26.151 20.357 11.965 1.00 42.16 449 SER A CA 1
ATOM 3652 C C . SER A 1 449 ? -27.023 20.047 10.754 1.00 42.16 449 SER A C 1
ATOM 3654 O O . SER A 1 449 ? -27.948 19.240 10.830 1.00 42.16 449 SER A O 1
ATOM 3656 N N . GLU A 1 450 ? -26.726 20.686 9.629 1.00 42.56 450 GLU A N 1
ATOM 3657 C CA . GLU A 1 450 ? -27.372 20.410 8.351 1.00 42.56 450 GLU A CA 1
ATOM 3658 C C . GLU A 1 450 ? -26.890 19.046 7.819 1.00 42.56 450 GLU A C 1
ATOM 3660 O O . GLU A 1 450 ? -25.830 18.903 7.213 1.00 42.56 450 GLU A O 1
ATOM 3665 N N . THR A 1 451 ? -27.657 17.992 8.099 1.00 49.12 451 THR A N 1
ATOM 3666 C CA . THR A 1 451 ? -27.495 16.682 7.456 1.00 49.12 451 THR A CA 1
ATOM 3667 C C . THR A 1 451 ? -28.757 16.355 6.685 1.00 49.12 451 THR A C 1
ATOM 3669 O O . THR A 1 451 ? -29.661 15.704 7.195 1.00 49.12 451 THR A O 1
ATOM 3672 N N . GLN A 1 452 ? -28.817 16.769 5.418 1.00 43.25 452 GLN A N 1
ATOM 3673 C CA . GLN A 1 452 ? -29.799 16.197 4.508 1.00 43.25 452 GLN A CA 1
ATOM 3674 C C . GLN A 1 452 ? -29.309 16.153 3.053 1.00 43.25 452 GLN A C 1
ATOM 3676 O O . GLN A 1 452 ? -29.189 17.165 2.379 1.00 43.25 452 GLN A O 1
ATOM 3681 N N . LYS A 1 453 ? -29.120 14.910 2.587 1.00 46.25 453 LYS A N 1
ATOM 3682 C CA . LYS A 1 453 ? -29.289 14.419 1.208 1.00 46.25 453 LYS A CA 1
ATOM 3683 C C . LYS A 1 453 ? -28.410 15.028 0.105 1.00 46.25 453 LYS A C 1
ATOM 3685 O O . LYS A 1 453 ? -28.729 16.048 -0.492 1.00 46.25 453 LYS A O 1
ATOM 3690 N N . ARG A 1 454 ? -27.433 14.230 -0.337 1.00 38.53 454 ARG A N 1
ATOM 3691 C CA . ARG A 1 454 ? -27.075 14.151 -1.759 1.00 38.53 454 ARG A CA 1
ATOM 3692 C C . ARG A 1 454 ? -26.777 12.701 -2.150 1.00 38.53 454 ARG A C 1
ATOM 3694 O O . ARG A 1 454 ? -25.639 12.251 -2.103 1.00 38.53 454 ARG A O 1
ATOM 3701 N N . TYR A 1 455 ? -27.838 11.985 -2.506 1.00 45.78 455 TYR A N 1
ATOM 3702 C CA . TYR A 1 455 ? -27.798 11.025 -3.603 1.00 45.78 455 TYR A CA 1
ATOM 3703 C C . TYR A 1 455 ? -28.539 11.698 -4.757 1.00 45.78 455 TYR A C 1
ATOM 3705 O O . TYR A 1 455 ? -29.681 12.098 -4.554 1.00 45.78 455 TYR A O 1
ATOM 3713 N N . GLU A 1 456 ? -27.839 11.896 -5.874 1.00 49.94 456 GLU A N 1
ATOM 3714 C CA . GLU A 1 456 ? -28.272 11.709 -7.272 1.00 49.94 456 GLU A CA 1
ATOM 3715 C C . GLU A 1 456 ? -27.371 12.514 -8.234 1.00 49.94 456 GLU A C 1
ATOM 3717 O O . GLU A 1 456 ? -26.990 13.653 -7.959 1.00 49.94 456 GLU A O 1
ATOM 3722 N N . ASP A 1 457 ? -27.017 11.828 -9.324 1.00 48.31 457 ASP A N 1
ATOM 3723 C CA . ASP A 1 457 ? -26.455 12.264 -10.610 1.00 48.31 457 ASP A CA 1
ATOM 3724 C C . ASP A 1 457 ? -25.005 12.779 -10.707 1.00 48.31 457 ASP A C 1
ATOM 3726 O O . ASP A 1 457 ? -24.707 13.965 -10.565 1.00 48.31 457 ASP A O 1
ATOM 3730 N N . THR A 1 458 ? -24.077 11.879 -11.068 1.00 40.25 458 THR A N 1
ATOM 3731 C CA . THR A 1 458 ? -23.481 11.770 -12.429 1.00 40.25 458 THR A CA 1
ATOM 3732 C C . THR A 1 458 ? -22.476 10.626 -12.531 1.00 40.25 458 THR A C 1
ATOM 3734 O O . THR A 1 458 ? -21.680 10.435 -11.583 1.00 40.25 458 THR A O 1
#

InterPro domains:
  IPR019579 Protein FAM161A/B [PF10595] (69-330)
  IPR051655 FAM161 [PTHR21501] (67-453)

Foldseek 3Di:
DDPPVVVVVVVVVVVVVPDDPDDDDDDDDDDDDDDDDPDDDDDDDDPDDDPDDDDDDDDDDDDDPVVVVVVVVVVVVVPDDDDDDPDDVVVVDPVVVVVVVVVVVVVVVVVVVVVVVVVVVDPDDPVVVVVVVVVVVVVVVVVCPVPDDDDDDDDDDPPPPVVCVDVVVVVVVVVVVVVVVVVVVVVVVVVVVVPDDPPPPDDDDPDDDDDPVVVVVCVVCVVVVPDPPDDPPDPPDDDPVVVVVVVVVVVVVVVVVPPPPPPDDDDDDPCVPDDPDDDDDDDDDDDDDDDDPPPDPPPPPPPPDDPPDDPDPQDVVNVVVVVVVVVVVVVVVVVVVVVVVVVVQVPDPDDDCVVVVVVVVVVVVVVVVVVVVVVVVVVVVVVCVVVVDDDPVRVVVVVVVVVVVVVVVCVVCVVVVHDPVRCVVVVVVVVVVPPPDDDDDDDDDDPDDDDDDDDDDD

Sequence (458 aa):
MTPLNVITMFAKVLFETYSTSSTLVLSSKVILRNFTSNGVEAPRTTGSNSLGTVTERQRKPLPPDSQKAKEEAGLTECQKQFRVALVPEHVSKPLYDDLIHEQERLRKEGREQRRDFLFTTQKPFRFHKREEKKRERLKEEVASANKSEKTEPVCVRKPITKAVSEPRFSEQLKEQEQQRKIRIHLRAQETLKASSAPIQRQEPSADRETRSAQKNKSKMLGFLDQELSFRPKTNAAMPDFDKLYQAFQQKAMEAAERRDVTHCKPFQLRTFMLHPRHRSPENPQKSTDKMNLKRSNSFGGLTSLSMDTLPTYITDAARKRSMAVRRSLEINSQAMSRAVAMRAQAMDPHKSLKEVYQEKLKQHRQADLERMKDYQRELKEIKTRVTARPYLFEQVSQKNAKNNVECRYRNTLEQAGLDENFVRSKGETNMAIHVDNDCVDEDHYSTESETQKRYEDT